Protein AF-A0A0M9FZB8-F1 (afdb_monomer_lite)

Radius of gyration: 31.75 Å; chains: 1; bounding box: 118×77×70 Å

InterPro domains:
  IPR006166 ERCC4 domain [PF02732] (26-253)
  IPR006166 ERCC4 domain [SM00891] (7-152)
  IPR011335 Restriction endonuclease type II-like [SSF52980] (5-152)
  IPR033309 Crossover junction endonuclease Mus81 [PTHR13451] (5-393)

Secondary structure (DSSP, 8-state):
-PPPPEEEEEEGGGGG-S-TT-------HHHHHHHTT--EEEE--SSSSEEEEE---HHHHHHHHHHHHHHHTTT-TTSSSS---S------------PPPPSSSEEEEEEEEEEEHHHHHHHHHSSHHHHHHHHHHTSS-SEEEEEEE-S-TT-S---------------------------------------------PPPPPPPP---HHHHHHHHHHHHHHGGGTSSSEEEEEEESSHHHHHHHHHHHHHHHHHHHHHHHHHHHHHHHHHTT---------SSHHHHHHHHHHHGGGGS--------SSTTHHHHHHHHHHHHTT-EEEHHHHHHHHHHHHHHHHHHHHHHHHHHTSTT--HHHHHHHHHHHSSHHHHHHHHHHHGGGHHHH-HHHHTS-HHHHHHHHHHHHHHH-GGG-

Structure (mmCIF, N/CA/C/O backbone):
data_AF-A0A0M9FZB8-F1
#
_entry.id   AF-A0A0M9FZB8-F1
#
loop_
_atom_site.group_PDB
_atom_site.id
_atom_site.type_symbol
_atom_site.label_atom_id
_atom_site.label_alt_id
_atom_site.label_comp_id
_atom_site.label_asym_id
_atom_site.label_entity_id
_atom_site.label_seq_id
_atom_site.pdbx_PDB_ins_code
_atom_site.Cartn_x
_atom_site.Cartn_y
_atom_site.Cartn_z
_atom_site.occupancy
_atom_site.B_iso_or_equiv
_atom_site.auth_seq_id
_atom_site.auth_comp_id
_atom_site.auth_asym_id
_atom_site.auth_atom_id
_atom_site.pdbx_PDB_model_num
ATOM 1 N N . MET A 1 1 ? -18.897 -7.602 30.533 1.00 54.03 1 MET A N 1
ATOM 2 C CA . MET A 1 1 ? -18.936 -7.410 29.065 1.00 54.03 1 MET A CA 1
ATOM 3 C C . MET A 1 1 ? -17.609 -7.888 28.506 1.00 54.03 1 MET A C 1
ATOM 5 O O . MET A 1 1 ? -16.585 -7.463 29.026 1.00 54.03 1 MET A O 1
ATOM 9 N N . SER A 1 2 ? -17.592 -8.808 27.541 1.00 66.00 2 SER A N 1
ATOM 10 C CA . SER A 1 2 ? -16.330 -9.277 26.956 1.00 66.00 2 SER A CA 1
ATOM 11 C C . SER A 1 2 ? -15.727 -8.170 26.094 1.00 66.00 2 SER A C 1
ATOM 13 O O . SER A 1 2 ? -16.346 -7.732 25.123 1.00 66.00 2 SER A O 1
ATOM 15 N N . ALA A 1 3 ? -14.535 -7.699 26.457 1.00 83.44 3 ALA A N 1
ATOM 16 C CA . ALA A 1 3 ? -13.796 -6.744 25.643 1.00 83.44 3 ALA A CA 1
ATOM 17 C C . ALA A 1 3 ? -13.523 -7.343 24.251 1.00 83.44 3 ALA A C 1
ATOM 19 O O . ALA A 1 3 ? -13.151 -8.512 24.144 1.00 83.44 3 ALA A O 1
ATOM 20 N N . VAL A 1 4 ? -13.711 -6.552 23.188 1.00 89.12 4 VAL A N 1
ATOM 21 C CA . VAL A 1 4 ? -13.319 -6.952 21.828 1.00 89.12 4 VAL A CA 1
ATOM 22 C C . VAL A 1 4 ? -11.804 -7.131 21.823 1.00 89.12 4 VAL A C 1
ATOM 24 O O . VAL A 1 4 ? -11.070 -6.181 22.100 1.00 89.12 4 VAL A O 1
ATOM 27 N N . ARG A 1 5 ? -11.336 -8.350 21.548 1.00 93.50 5 ARG A N 1
ATOM 28 C CA . ARG A 1 5 ? -9.904 -8.635 21.430 1.00 93.50 5 ARG A CA 1
ATOM 29 C C . ARG A 1 5 ? -9.427 -8.216 20.044 1.00 93.50 5 ARG A C 1
ATOM 31 O O . ARG A 1 5 ? -10.133 -8.385 19.053 1.00 93.50 5 ARG A O 1
ATOM 38 N N . TRP A 1 6 ? -8.239 -7.635 19.995 1.00 94.56 6 TRP A N 1
ATOM 39 C CA . TRP A 1 6 ? -7.631 -7.112 18.780 1.00 94.56 6 TRP A CA 1
ATOM 40 C C . TRP A 1 6 ? -6.116 -7.217 18.873 1.00 94.56 6 TRP A C 1
ATOM 42 O O . TRP A 1 6 ? -5.552 -7.299 19.969 1.00 94.56 6 TRP A O 1
ATOM 52 N N . GLN A 1 7 ? -5.460 -7.207 17.719 1.00 95.62 7 GLN A N 1
ATOM 53 C CA . GLN A 1 7 ? -4.012 -7.259 17.613 1.00 95.62 7 GLN A CA 1
ATOM 54 C C . GLN A 1 7 ? -3.541 -6.700 16.278 1.00 95.62 7 GLN A C 1
ATOM 56 O O . GLN A 1 7 ? -4.133 -6.957 15.234 1.00 95.62 7 GLN A O 1
ATOM 61 N N . TRP A 1 8 ? -2.435 -5.963 16.305 1.00 96.56 8 TRP A N 1
ATOM 62 C CA . TRP A 1 8 ? -1.762 -5.531 15.088 1.00 96.56 8 TRP A CA 1
ATOM 63 C C . TRP A 1 8 ? -0.946 -6.671 14.482 1.00 96.56 8 TRP A C 1
ATOM 65 O O . TRP A 1 8 ? -0.073 -7.242 15.136 1.00 96.56 8 TRP A O 1
ATOM 75 N N . LEU A 1 9 ? -1.202 -6.978 13.217 1.00 95.44 9 LEU A N 1
ATOM 76 C CA . LEU A 1 9 ? -0.303 -7.743 12.366 1.00 95.44 9 LEU A CA 1
ATOM 77 C C . LEU A 1 9 ? 0.760 -6.776 11.845 1.00 95.44 9 LEU A C 1
ATOM 79 O O . LEU A 1 9 ? 0.423 -5.805 11.173 1.00 95.44 9 LEU A O 1
ATOM 83 N N . VAL A 1 10 ? 2.020 -7.012 12.199 1.00 95.12 10 VAL A N 1
ATOM 84 C CA . VAL A 1 10 ? 3.150 -6.130 11.879 1.00 95.12 10 VAL A CA 1
ATOM 85 C C . VAL A 1 10 ? 4.052 -6.810 10.860 1.00 95.12 10 VAL A C 1
ATOM 87 O O . VAL A 1 10 ? 4.527 -7.923 11.107 1.00 95.12 10 VAL A O 1
ATOM 90 N N . ASP A 1 11 ? 4.338 -6.154 9.742 1.00 93.44 11 ASP A N 1
ATOM 91 C CA . ASP A 1 11 ? 5.254 -6.714 8.753 1.00 93.44 11 ASP A CA 1
ATOM 92 C C . ASP A 1 11 ? 6.635 -6.991 9.378 1.00 93.44 11 ASP A C 1
ATOM 94 O O . ASP A 1 11 ? 7.197 -6.175 10.112 1.00 93.44 11 ASP A O 1
ATOM 98 N N . PHE A 1 12 ? 7.198 -8.172 9.122 1.00 88.12 12 PHE A N 1
ATOM 99 C CA . PHE A 1 12 ? 8.481 -8.588 9.692 1.00 88.12 12 PHE A CA 1
ATOM 100 C C . PHE A 1 12 ? 9.643 -7.647 9.345 1.00 88.12 12 PHE A C 1
ATOM 102 O O . PHE A 1 12 ? 10.616 -7.593 10.101 1.00 88.12 12 PHE A O 1
ATOM 109 N N . ARG A 1 13 ? 9.556 -6.889 8.245 1.00 84.62 13 ARG A N 1
ATOM 110 C CA . ARG A 1 13 ? 10.568 -5.900 7.850 1.00 84.62 13 ARG A CA 1
ATOM 111 C C . ARG A 1 13 ? 10.657 -4.755 8.859 1.00 84.62 13 ARG A C 1
ATOM 113 O O . ARG A 1 13 ? 11.757 -4.264 9.100 1.00 84.62 13 ARG A O 1
ATOM 120 N N . GLU A 1 14 ? 9.566 -4.437 9.557 1.00 83.44 14 GLU A N 1
ATOM 121 C CA . GLU A 1 14 ? 9.548 -3.437 10.634 1.00 83.44 14 GLU A CA 1
ATOM 122 C C . GLU A 1 14 ? 10.277 -3.910 11.909 1.00 83.44 14 GLU A C 1
ATOM 124 O O . GLU A 1 14 ? 10.556 -3.110 12.806 1.00 83.44 14 GLU A O 1
ATOM 129 N N . ARG A 1 15 ? 10.650 -5.200 12.005 1.00 72.31 15 ARG A N 1
ATOM 130 C CA . ARG A 1 15 ? 11.533 -5.692 13.082 1.00 72.31 15 ARG A CA 1
ATOM 131 C C . ARG A 1 15 ? 12.969 -5.196 12.920 1.00 72.31 15 ARG A C 1
ATOM 133 O O . ARG A 1 15 ? 13.678 -5.064 13.913 1.00 72.31 15 ARG A O 1
ATOM 140 N N . ALA A 1 16 ? 13.417 -4.955 11.687 1.00 61.50 16 ALA A N 1
ATOM 141 C CA . ALA A 1 16 ? 14.830 -4.774 11.353 1.00 61.50 16 ALA A CA 1
ATOM 142 C C . ALA A 1 16 ? 15.370 -3.349 11.594 1.00 61.50 16 ALA A C 1
ATOM 144 O O . ALA A 1 16 ? 16.476 -3.038 11.156 1.00 61.50 16 ALA A O 1
ATOM 145 N N . GLY A 1 17 ? 14.634 -2.501 12.324 1.00 52.56 17 GLY A N 1
ATOM 146 C CA . GLY A 1 17 ? 15.008 -1.113 12.639 1.00 52.56 17 GLY A CA 1
ATOM 147 C C . GLY A 1 17 ? 16.322 -0.922 13.416 1.00 52.56 17 GLY A C 1
ATOM 148 O O . GLY A 1 17 ? 16.745 0.212 13.611 1.00 52.56 17 GLY A O 1
ATOM 149 N N . GLY A 1 18 ? 17.002 -2.002 13.813 1.00 46.31 18 GLY A N 1
ATOM 150 C CA . GLY A 1 18 ? 18.396 -1.987 14.254 1.00 46.31 18 GLY A CA 1
ATOM 151 C C . GLY A 1 18 ? 19.283 -2.753 13.272 1.00 46.31 18 GLY A C 1
ATOM 152 O O . GLY A 1 18 ? 19.470 -3.962 13.416 1.00 46.31 18 GLY A O 1
ATOM 153 N N . GLN A 1 19 ? 19.840 -2.081 12.260 1.00 43.75 19 GLN A N 1
ATOM 154 C CA . GLN A 1 19 ? 20.814 -2.721 11.376 1.00 43.75 19 GLN A CA 1
ATOM 155 C C . GLN A 1 19 ? 22.144 -2.954 12.107 1.00 43.75 19 GLN A C 1
ATOM 157 O O . GLN A 1 19 ? 22.718 -2.056 12.728 1.00 43.75 19 GLN A O 1
ATOM 162 N N . ARG A 1 20 ? 22.637 -4.191 11.973 1.00 42.25 20 ARG A N 1
ATOM 163 C CA . ARG A 1 20 ? 23.986 -4.657 12.317 1.00 42.25 20 ARG A CA 1
ATOM 164 C C . ARG A 1 20 ? 25.040 -3.580 12.021 1.00 42.25 20 ARG A C 1
ATOM 166 O O . ARG A 1 20 ? 25.291 -3.268 10.864 1.00 42.25 20 ARG A O 1
ATOM 173 N N . GLY A 1 21 ? 25.679 -3.064 13.069 1.00 42.84 21 GLY A N 1
ATOM 174 C CA . GLY A 1 21 ? 26.898 -2.254 12.968 1.00 42.84 21 GLY A CA 1
ATOM 175 C C . GLY A 1 21 ? 26.765 -0.778 13.349 1.00 42.84 21 GLY A C 1
ATOM 176 O O . GLY A 1 21 ? 27.785 -0.156 13.634 1.00 42.84 21 GLY A O 1
ATOM 177 N N . SER A 1 22 ? 25.554 -0.218 13.444 1.00 42.03 22 SER A N 1
ATOM 178 C CA . SER A 1 22 ? 25.371 1.153 13.941 1.00 42.03 22 SER A CA 1
ATOM 179 C C . SER A 1 22 ? 24.967 1.145 15.415 1.00 42.03 22 SER A C 1
ATOM 181 O O . SER A 1 22 ? 23.955 0.562 15.792 1.00 42.03 22 SER A O 1
ATOM 183 N N . ARG A 1 23 ? 25.751 1.812 16.270 1.00 40.50 23 ARG A N 1
ATOM 184 C CA . ARG A 1 23 ? 25.477 2.008 17.709 1.00 40.50 23 ARG A CA 1
ATOM 185 C C . ARG A 1 23 ? 24.295 2.960 17.982 1.00 40.50 23 ARG A C 1
ATOM 187 O O . ARG A 1 23 ? 24.200 3.498 19.086 1.00 40.50 23 ARG A O 1
ATOM 194 N N . SER A 1 24 ? 23.406 3.217 17.019 1.00 44.81 24 SER A N 1
ATOM 195 C CA . SER A 1 24 ? 22.214 4.020 17.286 1.00 44.81 24 SER A CA 1
ATOM 196 C C . SER A 1 24 ? 21.118 3.145 17.895 1.00 44.81 24 SER A C 1
ATOM 198 O O . SER A 1 24 ? 20.616 2.194 17.303 1.00 44.81 24 SER A O 1
ATOM 200 N N . LYS A 1 25 ? 20.765 3.487 19.138 1.00 49.66 25 LYS A N 1
ATOM 201 C CA . LYS A 1 25 ? 19.669 2.932 19.941 1.00 49.66 25 LYS A CA 1
ATOM 202 C C . LYS A 1 25 ? 18.300 3.338 19.369 1.00 49.66 25 LYS A C 1
ATOM 204 O O . LYS A 1 25 ? 17.483 3.901 20.094 1.00 49.66 25 LYS A O 1
ATOM 209 N N . HIS A 1 26 ? 18.058 3.148 18.073 1.00 51.28 26 HIS A N 1
ATOM 210 C CA . HIS A 1 26 ? 16.700 3.292 17.563 1.00 51.28 26 HIS A CA 1
ATOM 211 C C . HIS A 1 26 ? 15.919 2.067 18.001 1.00 51.28 26 HIS A C 1
ATOM 213 O O . HIS A 1 26 ? 16.210 0.933 17.634 1.00 51.28 26 HIS A O 1
ATOM 219 N N . GLU A 1 27 ? 14.969 2.321 18.880 1.00 63.88 27 GLU A N 1
ATOM 220 C CA . GLU A 1 27 ? 14.023 1.329 19.327 1.00 63.88 27 GLU A CA 1
ATOM 221 C C . GLU A 1 27 ? 13.226 0.792 18.137 1.00 63.88 27 GLU A C 1
ATOM 223 O O . GLU A 1 27 ? 12.617 1.557 17.382 1.00 63.88 27 GLU A O 1
ATOM 228 N N . GLY A 1 28 ? 13.240 -0.530 17.970 1.00 78.69 28 GLY A N 1
ATOM 229 C CA . GLY A 1 28 ? 12.458 -1.190 16.937 1.00 78.69 28 GLY A CA 1
ATOM 230 C C . GLY A 1 28 ? 10.962 -1.007 17.184 1.00 78.69 28 GLY A C 1
ATOM 231 O O . GLY A 1 28 ? 10.509 -0.949 18.327 1.00 78.69 28 GLY A O 1
ATOM 232 N N . MET A 1 29 ? 10.174 -0.967 16.108 1.00 88.25 29 MET A N 1
ATOM 233 C CA . MET A 1 29 ? 8.725 -0.764 16.184 1.00 88.25 29 MET A CA 1
ATOM 234 C C . MET A 1 29 ? 8.064 -1.756 17.157 1.00 88.25 29 MET A C 1
ATOM 236 O O . MET A 1 29 ? 7.292 -1.356 18.022 1.00 88.25 29 MET A O 1
ATOM 240 N N . ILE A 1 30 ? 8.442 -3.039 17.104 1.00 89.50 30 ILE A N 1
ATOM 241 C CA . ILE A 1 30 ? 7.926 -4.082 18.009 1.00 89.50 30 ILE A CA 1
ATOM 242 C C . ILE A 1 30 ? 8.235 -3.798 19.488 1.00 89.50 30 ILE A C 1
ATOM 244 O O . ILE A 1 30 ? 7.398 -4.072 20.349 1.00 89.50 30 ILE A O 1
ATOM 248 N N . ASP A 1 31 ? 9.402 -3.240 19.804 1.00 89.69 31 ASP A N 1
ATOM 249 C CA . ASP A 1 31 ? 9.737 -2.884 21.186 1.00 89.69 31 ASP A CA 1
ATOM 250 C C . ASP A 1 31 ? 8.875 -1.716 21.672 1.00 89.69 31 ASP A C 1
ATOM 252 O O . ASP A 1 31 ? 8.388 -1.744 22.804 1.00 89.69 31 ASP A O 1
ATOM 256 N N . ALA A 1 32 ? 8.566 -0.764 20.788 1.00 91.88 32 ALA A N 1
ATOM 257 C CA . ALA A 1 32 ? 7.624 0.314 21.078 1.00 91.88 32 ALA A CA 1
ATOM 258 C C . ALA A 1 32 ? 6.203 -0.208 21.316 1.00 91.88 32 ALA A C 1
ATOM 260 O O . ALA A 1 32 ? 5.565 0.201 22.291 1.00 91.88 32 ALA A O 1
ATOM 261 N N . PHE A 1 33 ? 5.738 -1.171 20.511 1.00 94.62 33 PHE A N 1
ATOM 262 C CA . PHE A 1 33 ? 4.481 -1.885 20.763 1.00 94.62 33 PHE A CA 1
ATOM 263 C C . PHE A 1 33 ? 4.473 -2.539 22.153 1.00 94.62 33 PHE A C 1
ATOM 265 O O . PHE A 1 33 ? 3.532 -2.333 22.922 1.00 94.62 33 PHE A O 1
ATOM 272 N N . ARG A 1 34 ? 5.533 -3.275 22.517 1.00 93.50 34 ARG A N 1
ATOM 273 C CA . ARG A 1 34 ? 5.645 -3.947 23.825 1.00 93.50 34 ARG A CA 1
ATOM 274 C C . ARG A 1 34 ? 5.636 -2.959 24.987 1.00 93.50 34 ARG A C 1
ATOM 276 O O . ARG A 1 34 ? 4.866 -3.144 25.926 1.00 93.50 34 ARG A O 1
ATOM 283 N N . ARG A 1 35 ? 6.444 -1.896 24.921 1.00 94.38 35 ARG A N 1
ATOM 284 C CA . ARG A 1 35 ? 6.518 -0.881 25.988 1.00 94.38 35 ARG A CA 1
ATOM 285 C C . ARG A 1 35 ? 5.187 -0.169 26.200 1.00 94.38 35 ARG A C 1
ATOM 287 O O . ARG A 1 35 ? 4.829 0.120 27.336 1.00 94.38 35 ARG A O 1
ATOM 294 N N . GLN A 1 36 ? 4.434 0.074 25.128 1.00 95.75 36 GLN A N 1
ATOM 295 C CA . GLN A 1 36 ? 3.104 0.682 25.210 1.00 95.75 36 GLN A CA 1
ATOM 296 C C . GLN A 1 36 ? 1.973 -0.332 25.454 1.00 95.75 36 GLN A C 1
ATOM 298 O O . GLN A 1 36 ? 0.800 0.061 25.445 1.00 95.75 36 GLN A O 1
ATOM 303 N N . GLN A 1 37 ? 2.306 -1.607 25.692 1.00 96.38 37 GLN A N 1
ATOM 304 C CA . GLN A 1 37 ? 1.362 -2.706 25.924 1.00 96.38 37 GLN A CA 1
ATOM 305 C C . GLN A 1 37 ? 0.322 -2.833 24.802 1.00 96.38 37 GLN A C 1
ATOM 307 O O . GLN A 1 37 ? -0.873 -2.994 25.043 1.00 96.38 37 GLN A O 1
ATOM 312 N N . VAL A 1 38 ? 0.774 -2.701 23.557 1.00 96.31 38 VAL A N 1
ATOM 313 C CA . VAL A 1 38 ? -0.067 -2.824 22.370 1.00 96.31 38 VAL A CA 1
ATOM 314 C C . VAL A 1 38 ? 0.068 -4.250 21.828 1.00 96.31 38 VAL A C 1
ATOM 316 O O . VAL A 1 38 ? 1.170 -4.634 21.421 1.00 96.31 38 VAL A O 1
ATOM 319 N N . PRO A 1 39 ? -1.018 -5.048 21.803 1.00 95.38 39 PRO A N 1
ATOM 320 C CA . PRO A 1 39 ? -0.989 -6.389 21.240 1.00 95.38 39 PRO A CA 1
ATOM 321 C C . PRO A 1 39 ? -0.550 -6.348 19.777 1.00 95.38 39 PRO A C 1
ATOM 323 O O . PRO A 1 39 ? -1.186 -5.704 18.939 1.00 95.38 39 PRO A O 1
ATOM 326 N N . CYS A 1 40 ? 0.529 -7.059 19.462 1.00 94.94 40 CYS A N 1
ATOM 327 C CA . CYS A 1 40 ? 1.003 -7.230 18.095 1.00 94.94 40 CYS A CA 1
ATOM 328 C C . CYS A 1 40 ? 1.546 -8.645 17.872 1.00 94.94 40 CYS A C 1
ATOM 330 O O . CYS A 1 40 ? 2.016 -9.287 18.810 1.00 94.94 40 CYS A O 1
ATOM 332 N N . THR A 1 41 ? 1.454 -9.127 16.638 1.00 92.56 41 THR A N 1
ATOM 333 C CA . THR A 1 41 ? 2.163 -10.310 16.136 1.00 92.56 41 THR A CA 1
ATOM 334 C C . THR A 1 41 ? 2.848 -9.874 14.865 1.00 92.56 41 THR A C 1
ATOM 336 O O . THR A 1 41 ? 2.253 -9.158 14.063 1.00 92.56 41 THR A O 1
ATOM 339 N N . SER A 1 42 ? 4.090 -10.295 14.660 1.00 91.69 42 SER A N 1
ATOM 340 C CA . SER A 1 42 ? 4.755 -9.981 13.408 1.00 91.69 42 SER A CA 1
ATOM 341 C C . SER A 1 42 ? 4.693 -11.140 12.423 1.00 91.69 42 SER A C 1
ATOM 343 O O . SER A 1 42 ? 4.995 -12.272 12.787 1.00 91.69 42 SER A O 1
ATOM 345 N N . VAL A 1 43 ? 4.317 -10.807 11.192 1.00 91.12 43 VAL A N 1
ATOM 346 C CA . VAL A 1 43 ? 3.996 -11.713 10.088 1.00 91.12 43 VAL A CA 1
ATOM 347 C C . VAL A 1 43 ? 4.572 -11.163 8.779 1.00 91.12 43 VAL A C 1
ATOM 349 O O . VAL A 1 43 ? 5.090 -10.048 8.734 1.00 91.12 43 VAL A O 1
ATOM 352 N N . MET A 1 44 ? 4.478 -11.925 7.694 1.00 90.44 44 MET A N 1
ATOM 353 C CA . MET A 1 44 ? 4.780 -11.429 6.352 1.00 90.44 44 MET A CA 1
ATOM 354 C C . MET A 1 44 ? 3.526 -10.824 5.729 1.00 90.44 44 MET A C 1
ATOM 356 O O . MET A 1 44 ? 2.581 -11.557 5.442 1.00 90.44 44 MET A O 1
ATOM 360 N N . LEU A 1 45 ? 3.507 -9.503 5.525 1.00 93.06 45 LEU A N 1
ATOM 361 C CA . LEU A 1 45 ? 2.366 -8.840 4.904 1.00 93.06 45 LEU A CA 1
ATOM 362 C C . LEU A 1 45 ? 2.594 -8.678 3.392 1.00 93.06 45 LEU A C 1
ATOM 364 O O . LEU A 1 45 ? 3.681 -8.293 2.951 1.00 93.06 45 LEU A O 1
ATOM 368 N N . PRO A 1 46 ? 1.577 -8.956 2.560 1.00 91.31 46 PRO A N 1
ATOM 369 C CA . PRO A 1 46 ? 1.681 -8.789 1.113 1.00 91.31 46 PRO A CA 1
ATOM 370 C C . PRO A 1 46 ? 1.645 -7.311 0.688 1.00 91.31 46 PRO A C 1
ATOM 372 O O . PRO A 1 46 ? 2.153 -6.966 -0.379 1.00 91.31 46 PRO A O 1
ATOM 375 N N . CYS A 1 47 ? 1.082 -6.418 1.504 1.00 93.69 47 CYS A N 1
ATOM 376 C CA . CYS A 1 47 ? 1.171 -4.968 1.342 1.00 93.69 47 CYS A CA 1
ATOM 377 C C . CYS A 1 47 ? 1.002 -4.265 2.691 1.00 93.69 47 CYS A C 1
ATOM 379 O O . CYS A 1 47 ? 0.486 -4.867 3.633 1.00 93.69 47 CYS A O 1
ATOM 381 N N . GLY A 1 48 ? 1.375 -2.987 2.756 1.00 94.81 48 GLY A N 1
ATOM 382 C CA . GLY A 1 48 ? 1.379 -2.250 4.012 1.00 94.81 48 GLY A CA 1
ATOM 383 C C . GLY A 1 48 ? 2.401 -2.794 5.005 1.00 94.81 48 GLY A C 1
ATOM 384 O O . GLY A 1 48 ? 3.056 -3.816 4.783 1.00 94.81 48 GLY A O 1
ATOM 385 N N . ASP A 1 49 ? 2.489 -2.097 6.126 1.00 96.00 49 ASP A N 1
ATOM 386 C CA . ASP A 1 49 ? 3.358 -2.439 7.246 1.00 96.00 49 ASP A CA 1
ATOM 387 C C . ASP A 1 49 ? 2.547 -2.872 8.473 1.00 96.00 49 ASP A C 1
ATOM 389 O O . ASP A 1 49 ? 3.056 -3.610 9.321 1.00 96.00 49 ASP A O 1
ATOM 393 N N . PHE A 1 50 ? 1.269 -2.472 8.553 1.00 96.75 50 PHE A N 1
ATOM 394 C CA . PHE A 1 50 ? 0.361 -2.884 9.622 1.00 96.75 50 PHE A CA 1
ATOM 395 C C . PHE A 1 50 ? -1.042 -3.206 9.108 1.00 96.75 50 PHE A C 1
ATOM 397 O O . PHE A 1 50 ? -1.615 -2.468 8.305 1.00 96.75 50 PHE A O 1
ATOM 404 N N . MET A 1 51 ? -1.630 -4.270 9.653 1.00 96.00 51 MET A N 1
ATOM 405 C CA . MET A 1 51 ? -3.053 -4.599 9.522 1.00 96.00 51 MET A CA 1
ATOM 406 C C . MET A 1 51 ? -3.645 -4.863 10.901 1.00 96.00 51 MET A C 1
ATOM 408 O O . MET A 1 51 ? -2.968 -5.404 11.775 1.00 96.00 51 MET A O 1
ATOM 412 N N . LEU A 1 52 ? -4.904 -4.490 11.113 1.00 95.62 52 LEU A N 1
ATOM 413 C CA . LEU A 1 52 ? -5.580 -4.727 12.385 1.00 95.62 52 LEU A CA 1
ATOM 414 C C . LEU A 1 52 ? -6.400 -6.014 12.301 1.00 95.62 52 LEU A C 1
ATOM 416 O O . LEU A 1 52 ? -7.345 -6.091 11.520 1.00 95.62 52 LEU A O 1
ATOM 420 N N . ALA A 1 53 ? -6.046 -7.003 13.116 1.00 94.44 53 ALA A N 1
ATOM 421 C CA . ALA A 1 53 ? -6.824 -8.218 13.289 1.00 94.44 53 ALA A CA 1
ATOM 422 C C . ALA A 1 53 ? -7.717 -8.113 14.531 1.00 94.44 53 ALA A C 1
ATOM 424 O O . ALA A 1 53 ? -7.323 -7.532 15.549 1.00 94.44 53 ALA A O 1
ATOM 425 N N . VAL A 1 54 ? -8.918 -8.677 14.449 1.00 92.56 54 VAL A N 1
ATOM 426 C CA . VAL A 1 54 ? -9.931 -8.632 15.510 1.00 92.56 54 VAL A CA 1
ATOM 427 C C . VAL A 1 54 ? -10.553 -10.003 15.745 1.00 92.56 54 VAL A C 1
ATOM 429 O O . VAL A 1 54 ? -10.703 -10.814 14.831 1.00 92.56 54 VAL A O 1
ATOM 432 N N . ASP A 1 55 ? -10.927 -10.254 16.995 1.00 91.06 55 ASP A N 1
ATOM 433 C CA . ASP A 1 55 ? -11.617 -11.473 17.409 1.00 91.06 55 ASP A CA 1
ATOM 434 C C . ASP A 1 55 ? -13.116 -11.350 17.121 1.00 91.06 55 ASP A C 1
ATOM 436 O O . ASP A 1 55 ? -13.889 -10.768 17.899 1.00 91.06 55 ASP A O 1
ATOM 440 N N . LEU A 1 56 ? -13.498 -11.858 15.953 1.00 87.62 56 LEU A N 1
ATOM 441 C CA . LEU A 1 56 ? -14.875 -11.958 15.490 1.00 87.62 56 LEU A CA 1
ATOM 442 C C . LEU A 1 56 ? -15.222 -13.426 15.286 1.00 87.62 56 LEU A C 1
ATOM 444 O O . LEU A 1 56 ? -14.459 -14.166 14.656 1.00 87.62 56 LEU A O 1
ATOM 448 N N . SER A 1 57 ? -16.385 -13.828 15.794 1.00 84.75 57 SER A N 1
ATOM 449 C CA . SER A 1 57 ? -16.963 -15.119 15.424 1.00 84.75 57 SER A CA 1
ATOM 450 C C . SER A 1 57 ? -17.384 -15.107 13.944 1.00 84.75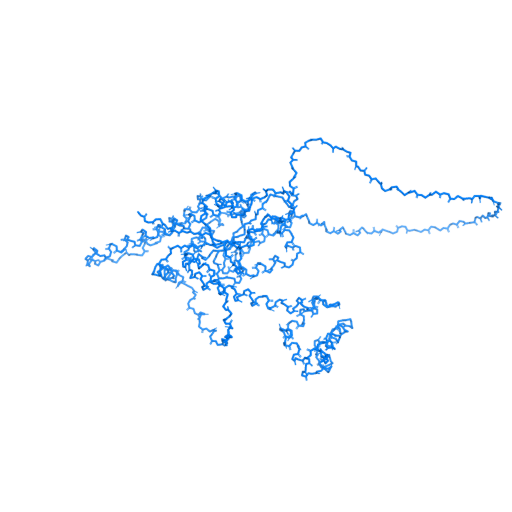 57 SER A C 1
ATOM 452 O O . SER A 1 57 ? -17.703 -14.036 13.422 1.00 84.75 57 SER A O 1
ATOM 454 N N . PRO A 1 58 ? -17.422 -16.267 13.261 1.00 79.31 58 PRO A N 1
ATOM 455 C CA . PRO A 1 58 ? -17.876 -16.338 11.869 1.00 79.31 58 PRO A CA 1
ATOM 456 C C . PRO A 1 58 ? -19.265 -15.717 11.669 1.00 79.31 58 PRO A C 1
ATOM 458 O O . PRO A 1 58 ? -19.460 -14.921 10.760 1.00 79.31 58 PRO A O 1
ATOM 461 N N . GLN A 1 59 ? -20.193 -15.980 12.597 1.00 83.69 59 GLN A N 1
ATOM 462 C CA . GLN A 1 59 ? -21.537 -15.402 12.564 1.00 83.69 59 GLN A CA 1
ATOM 463 C C . GLN A 1 59 ? -21.515 -13.866 12.638 1.00 83.69 59 GLN A C 1
ATOM 465 O O . GLN A 1 59 ? -22.201 -13.205 11.866 1.00 83.69 59 GLN A O 1
ATOM 470 N N . GLU A 1 60 ? -20.719 -13.283 13.540 1.00 84.62 60 GLU A N 1
ATOM 471 C CA . GLU A 1 60 ? -20.603 -11.821 13.642 1.00 84.62 60 GLU A CA 1
ATOM 472 C C . GLU A 1 60 ? -19.982 -11.205 12.384 1.00 84.62 60 GLU A C 1
ATOM 474 O O . GLU A 1 60 ? -20.381 -10.115 11.975 1.00 84.62 60 GLU A O 1
ATOM 479 N N . ALA A 1 61 ? -19.005 -11.880 11.772 1.00 82.75 61 ALA A N 1
ATOM 480 C CA . ALA A 1 61 ? -18.395 -11.424 10.529 1.00 82.75 61 ALA A CA 1
ATOM 481 C C . ALA A 1 61 ? -19.414 -11.420 9.375 1.00 82.75 61 ALA A C 1
ATOM 483 O O . ALA A 1 61 ? -19.545 -10.405 8.685 1.00 82.75 61 ALA A O 1
ATOM 484 N N . ASP A 1 62 ? -20.197 -12.494 9.236 1.00 82.50 62 ASP A N 1
ATOM 485 C CA . ASP A 1 62 ? -21.258 -12.607 8.230 1.00 82.50 62 ASP A CA 1
ATOM 486 C C . ASP A 1 62 ? -22.349 -11.548 8.432 1.00 82.50 62 ASP A C 1
ATOM 488 O O . ASP A 1 62 ? -22.773 -10.886 7.482 1.00 82.50 62 ASP A O 1
ATOM 492 N N . GLU A 1 63 ? -22.785 -11.330 9.676 1.00 84.88 63 GLU A N 1
ATOM 493 C CA . GLU A 1 63 ? -23.770 -10.300 10.022 1.00 84.88 63 GLU A CA 1
ATOM 494 C C . GLU A 1 63 ? -23.266 -8.892 9.666 1.00 84.88 63 GLU A C 1
ATOM 496 O O . GLU A 1 63 ? -24.013 -8.084 9.102 1.00 84.88 63 GLU A O 1
ATOM 501 N N . LEU A 1 64 ? -21.991 -8.592 9.941 1.00 82.00 64 LEU A N 1
ATOM 502 C CA . LEU A 1 64 ? -21.371 -7.313 9.585 1.00 82.00 64 LEU A CA 1
ATOM 503 C C . LEU A 1 64 ? -21.284 -7.127 8.065 1.00 82.00 64 LEU A C 1
ATOM 505 O O . LEU A 1 64 ? -21.595 -6.039 7.565 1.00 82.00 64 LEU A O 1
ATOM 509 N N . GLN A 1 65 ? -20.932 -8.181 7.327 1.00 80.19 65 GLN A N 1
ATOM 510 C CA . GLN A 1 65 ? -20.873 -8.158 5.868 1.00 80.19 65 GLN A CA 1
ATOM 511 C C . GLN A 1 65 ? -22.266 -7.975 5.244 1.00 80.19 65 GLN A C 1
ATOM 513 O O . GLN A 1 65 ? -22.438 -7.151 4.343 1.00 80.19 65 GLN A O 1
ATOM 518 N N . GLN A 1 66 ? -23.289 -8.658 5.761 1.00 81.44 66 GLN A N 1
ATOM 519 C CA . GLN A 1 66 ? -24.673 -8.500 5.304 1.00 81.44 66 GLN A CA 1
ATOM 520 C C . GLN A 1 66 ? -25.242 -7.117 5.635 1.00 81.44 66 GLN A C 1
ATOM 522 O O . GLN A 1 66 ? -25.903 -6.501 4.796 1.00 81.44 66 GLN A O 1
ATOM 527 N N . ALA A 1 67 ? -24.986 -6.596 6.840 1.00 75.06 67 ALA A N 1
ATOM 528 C CA . ALA A 1 67 ? -25.409 -5.251 7.226 1.00 75.06 67 ALA A CA 1
ATOM 529 C C . ALA A 1 67 ? -24.800 -4.187 6.301 1.00 75.06 67 ALA A C 1
ATOM 531 O O . ALA A 1 67 ? -25.464 -3.209 5.953 1.00 75.06 67 ALA A O 1
ATOM 532 N N . HIS A 1 68 ? -23.557 -4.400 5.863 1.00 71.00 68 HIS A N 1
ATOM 533 C CA . HIS A 1 68 ? -22.910 -3.549 4.877 1.00 71.00 68 HIS A CA 1
ATOM 534 C C . HIS A 1 68 ? -23.575 -3.650 3.492 1.00 71.00 68 HIS A C 1
ATOM 536 O O . HIS A 1 68 ? -23.904 -2.616 2.907 1.00 71.00 68 HIS A O 1
ATOM 542 N N . GLN A 1 69 ? -23.854 -4.863 3.000 1.00 72.31 69 GLN A N 1
ATOM 543 C CA . GLN A 1 69 ? -24.538 -5.062 1.715 1.00 72.31 69 GLN A CA 1
ATOM 544 C C . GLN A 1 69 ? -25.926 -4.404 1.691 1.00 72.31 69 GLN A C 1
ATOM 546 O O . GLN A 1 69 ? -26.242 -3.695 0.738 1.00 72.31 69 GLN A O 1
ATOM 551 N N . ARG A 1 70 ? -26.713 -4.539 2.770 1.00 69.31 70 ARG A N 1
ATOM 552 C CA . ARG A 1 70 ? -28.049 -3.919 2.896 1.00 69.31 70 ARG A CA 1
ATOM 553 C C . ARG A 1 70 ? -28.008 -2.388 2.938 1.00 69.31 70 ARG A C 1
ATOM 555 O O . ARG A 1 70 ? -28.943 -1.741 2.479 1.00 69.31 70 ARG A O 1
ATOM 562 N N . GLY A 1 71 ? -26.941 -1.803 3.487 1.00 57.91 71 GLY A N 1
ATOM 563 C CA . GLY A 1 71 ? -26.734 -0.351 3.490 1.00 57.91 71 GLY A CA 1
ATOM 564 C C . GLY A 1 71 ? -26.210 0.204 2.159 1.00 57.91 71 GLY A C 1
ATOM 565 O O . GLY A 1 71 ? -26.367 1.392 1.890 1.00 57.91 71 GLY A O 1
ATOM 566 N N . SER A 1 72 ? -25.595 -0.640 1.323 1.00 57.12 72 SER A N 1
ATOM 567 C CA . SER A 1 72 ? -24.993 -0.256 0.038 1.00 57.12 72 SER A CA 1
ATOM 568 C C . SER A 1 72 ? -25.924 -0.473 -1.169 1.00 57.12 72 SER A C 1
ATOM 570 O O . SER A 1 72 ? -25.703 0.100 -2.237 1.00 57.12 72 SER A O 1
ATOM 572 N N . SER A 1 73 ? -27.026 -1.212 -1.002 1.00 47.22 73 SER A N 1
ATOM 573 C CA . SER A 1 73 ? -28.025 -1.521 -2.041 1.00 47.22 73 SER A CA 1
ATOM 574 C C . SER A 1 73 ? -28.892 -0.340 -2.528 1.00 47.22 73 SER A C 1
ATOM 576 O O . SER A 1 73 ? -29.969 -0.559 -3.068 1.00 47.22 73 SER A O 1
ATOM 578 N N . SER A 1 74 ? -28.418 0.905 -2.417 1.00 42.25 74 SER A N 1
ATOM 579 C CA . SER A 1 74 ? -29.065 2.076 -3.033 1.00 42.25 74 SER A CA 1
ATOM 580 C C . SER A 1 74 ? -28.450 2.496 -4.386 1.00 42.25 74 SER A C 1
ATOM 582 O O . SER A 1 74 ? -29.012 3.361 -5.047 1.00 42.25 74 SER A O 1
ATOM 584 N N . ALA A 1 75 ? -27.336 1.904 -4.869 1.00 40.12 75 ALA A N 1
ATOM 585 C CA . ALA A 1 75 ? -26.785 2.338 -6.174 1.00 40.12 75 ALA A CA 1
ATOM 586 C C . ALA A 1 75 ? -25.901 1.378 -7.008 1.00 40.12 75 ALA A C 1
ATOM 588 O O . ALA A 1 75 ? -25.491 1.787 -8.091 1.00 40.12 75 ALA A O 1
ATOM 589 N N . ALA A 1 76 ? -25.563 0.145 -6.595 1.00 38.84 76 ALA A N 1
ATOM 590 C CA . ALA A 1 76 ? -24.528 -0.618 -7.331 1.00 38.84 76 ALA A CA 1
ATOM 591 C C . ALA A 1 76 ? -24.728 -2.143 -7.439 1.00 38.84 76 ALA A C 1
ATOM 593 O O . ALA A 1 76 ? -23.760 -2.894 -7.510 1.00 38.84 76 ALA A O 1
ATOM 594 N N . SER A 1 77 ? -25.970 -2.626 -7.503 1.00 31.27 77 SER A N 1
ATOM 595 C CA . SER A 1 77 ? -26.262 -4.053 -7.724 1.00 31.27 77 SER A CA 1
ATOM 596 C C . SER A 1 77 ? -26.533 -4.368 -9.205 1.00 31.27 77 SER A C 1
ATOM 598 O O . SER A 1 77 ? -27.632 -4.802 -9.532 1.00 31.27 77 SER A O 1
ATOM 600 N N . VAL A 1 78 ? -25.575 -4.136 -10.117 1.00 36.19 78 VAL A N 1
ATOM 601 C CA . VAL A 1 78 ? -25.689 -4.644 -11.513 1.00 36.19 78 VAL A CA 1
ATOM 602 C C . VAL A 1 78 ? -24.367 -5.156 -12.132 1.00 36.19 78 VAL A C 1
ATOM 604 O O . VAL A 1 78 ? -24.416 -5.811 -13.163 1.00 36.19 78 VAL A O 1
ATOM 607 N N . LEU A 1 79 ? -23.176 -4.970 -11.542 1.00 36.00 79 LEU A N 1
ATOM 608 C CA . LEU A 1 79 ? -21.908 -5.236 -12.270 1.00 36.00 79 LEU A CA 1
ATOM 609 C C . LEU A 1 79 ? -20.968 -6.309 -11.688 1.00 36.00 79 LEU A C 1
ATOM 611 O O . LEU A 1 79 ? -19.791 -6.329 -12.027 1.00 36.00 79 LEU A O 1
ATOM 615 N N . SER A 1 80 ? -21.453 -7.245 -10.869 1.00 32.72 80 SER A N 1
ATOM 616 C CA . SER A 1 80 ? -20.603 -8.316 -10.296 1.00 32.72 80 SER A CA 1
ATOM 617 C C . SER A 1 80 ? -20.944 -9.730 -10.782 1.00 32.72 80 SER A C 1
ATOM 619 O O . SER A 1 80 ? -20.722 -10.696 -10.062 1.00 32.72 80 SER A O 1
ATOM 621 N N . GLN A 1 81 ? -21.464 -9.867 -12.005 1.00 30.86 81 GLN A N 1
ATOM 622 C CA . GLN A 1 81 ? -21.648 -11.159 -12.685 1.00 30.86 81 GLN A CA 1
ATOM 623 C C . GLN A 1 81 ? -21.091 -11.109 -14.114 1.00 30.86 81 GLN A C 1
ATOM 625 O O . GLN A 1 81 ? -21.820 -11.271 -15.084 1.00 30.86 81 GLN A O 1
ATOM 630 N N . ALA A 1 82 ? -19.800 -10.827 -14.259 1.00 34.84 82 ALA A N 1
ATOM 631 C CA . ALA A 1 82 ? -19.075 -11.063 -15.506 1.00 34.84 82 ALA A CA 1
ATOM 632 C C . ALA A 1 82 ? -17.572 -10.980 -15.233 1.00 34.84 82 ALA A C 1
ATOM 634 O O . ALA A 1 82 ? -16.979 -9.942 -15.475 1.00 34.84 82 ALA A O 1
ATOM 635 N N . GLU A 1 83 ? -16.985 -12.034 -14.663 1.00 35.69 83 GLU A N 1
ATOM 636 C CA . GLU A 1 83 ? -15.564 -12.401 -14.826 1.00 35.69 83 GLU A CA 1
ATOM 637 C C . GLU A 1 83 ? -15.283 -13.700 -14.051 1.00 35.69 83 GLU A C 1
ATOM 639 O O . GLU A 1 83 ? -14.477 -13.772 -13.129 1.00 35.69 83 GLU A O 1
ATOM 644 N N . GLU A 1 84 ? -15.988 -14.763 -14.433 1.00 38.09 84 GLU A N 1
ATOM 645 C CA . GLU A 1 84 ? -15.673 -16.128 -14.019 1.00 38.09 84 GLU A CA 1
ATOM 646 C C . GLU A 1 84 ? -15.352 -16.925 -15.285 1.00 38.09 84 GLU A C 1
ATOM 648 O O . GLU A 1 84 ? -16.239 -17.429 -15.966 1.00 38.09 84 GLU A O 1
ATOM 653 N N . SER A 1 85 ? -14.077 -16.907 -15.691 1.00 36.50 85 SER A N 1
ATOM 654 C CA . SER A 1 85 ? -13.435 -17.938 -16.528 1.00 36.50 85 SER A CA 1
ATOM 655 C C . SER A 1 85 ? -12.033 -17.508 -16.971 1.00 36.50 85 SER A C 1
ATOM 657 O O . SER A 1 85 ? -11.826 -17.111 -18.107 1.00 36.50 85 SER A O 1
ATOM 659 N N . THR A 1 86 ? -11.026 -17.678 -16.110 1.00 31.86 86 THR A N 1
ATOM 660 C CA . THR A 1 86 ? -9.678 -18.037 -16.592 1.00 31.86 86 THR A CA 1
ATOM 661 C C . THR A 1 86 ? -8.884 -18.767 -15.510 1.00 31.86 86 THR A C 1
ATOM 663 O O . THR A 1 86 ? -8.347 -18.148 -14.599 1.00 31.86 86 THR A O 1
ATOM 666 N N . ASN A 1 87 ? -8.797 -20.086 -15.690 1.00 30.39 87 ASN A N 1
ATOM 667 C CA . ASN A 1 87 ? -7.712 -21.000 -15.325 1.00 30.39 87 ASN A CA 1
ATOM 668 C C . ASN A 1 87 ? -7.071 -20.875 -13.935 1.00 30.39 87 ASN A C 1
ATOM 670 O O . ASN A 1 87 ? -6.128 -20.114 -13.708 1.00 30.39 87 ASN A O 1
ATOM 674 N N . GLU A 1 88 ? -7.483 -21.800 -13.070 1.00 30.78 88 GLU A N 1
ATOM 675 C CA . GLU A 1 88 ? -6.729 -22.268 -11.914 1.00 30.78 88 GLU A CA 1
ATOM 676 C C . GLU A 1 88 ? -5.321 -22.731 -12.329 1.00 30.78 88 GLU A C 1
ATOM 678 O O . GLU A 1 88 ? -5.109 -23.822 -12.862 1.00 30.78 88 GLU A O 1
ATOM 683 N N . VAL A 1 89 ? -4.315 -21.904 -12.049 1.00 35.97 89 VAL A N 1
ATOM 684 C CA . VAL A 1 89 ? -2.933 -22.375 -11.959 1.00 35.97 89 VAL A CA 1
ATOM 685 C C . VAL A 1 89 ? -2.777 -23.013 -10.585 1.00 35.97 89 VAL A C 1
ATOM 687 O O . VAL A 1 89 ? -2.564 -22.336 -9.580 1.00 35.97 89 VAL A O 1
ATOM 690 N N . ARG A 1 90 ? -2.909 -24.339 -10.568 1.00 36.38 90 ARG A N 1
ATOM 691 C CA . ARG A 1 90 ? -2.616 -25.234 -9.446 1.00 36.38 90 ARG A CA 1
ATOM 692 C C . ARG A 1 90 ? -1.178 -24.987 -8.970 1.00 36.38 90 ARG A C 1
ATOM 694 O O . ARG A 1 90 ? -0.215 -25.461 -9.568 1.00 36.38 90 ARG A O 1
ATOM 701 N N . GLY A 1 91 ? -1.032 -24.168 -7.931 1.00 31.95 91 GLY A N 1
ATOM 702 C CA . GLY A 1 91 ? 0.248 -23.866 -7.299 1.00 31.95 91 GLY A CA 1
ATOM 703 C C . GLY A 1 91 ? 0.735 -25.061 -6.487 1.00 31.95 91 GLY A C 1
ATOM 704 O O . GLY A 1 91 ? 0.024 -25.550 -5.615 1.00 31.95 91 GLY A O 1
ATOM 705 N N . ALA A 1 92 ? 1.947 -25.521 -6.790 1.00 34.12 92 ALA A N 1
ATOM 706 C CA . ALA A 1 92 ? 2.650 -26.554 -6.048 1.00 34.12 92 ALA A CA 1
ATOM 707 C C . ALA A 1 92 ? 2.732 -26.200 -4.552 1.00 34.12 92 ALA A C 1
ATOM 709 O O . ALA A 1 92 ? 3.303 -25.179 -4.165 1.00 34.12 92 ALA A O 1
ATOM 710 N N . THR A 1 93 ? 2.163 -27.065 -3.718 1.00 39.28 93 THR A N 1
ATOM 711 C CA . THR A 1 93 ? 2.266 -27.040 -2.260 1.00 39.28 93 THR A CA 1
ATOM 712 C C . THR A 1 93 ? 3.681 -27.443 -1.850 1.00 39.28 93 THR A C 1
ATOM 714 O O . THR A 1 93 ? 3.977 -28.618 -1.644 1.00 39.28 93 THR A O 1
ATOM 717 N N . GLY A 1 94 ? 4.579 -26.465 -1.762 1.00 32.03 94 GLY A N 1
ATOM 718 C CA . GLY A 1 94 ? 5.805 -26.603 -0.986 1.00 32.03 94 GLY A CA 1
ATOM 719 C C . GLY A 1 94 ? 5.461 -26.448 0.491 1.00 32.03 94 GLY A C 1
ATOM 720 O O . GLY A 1 94 ? 5.046 -25.367 0.904 1.00 32.03 94 GLY A O 1
ATOM 721 N N . ASN A 1 95 ? 5.611 -27.524 1.266 1.00 35.94 95 ASN A N 1
ATOM 722 C CA . ASN A 1 95 ? 5.491 -27.534 2.723 1.00 35.94 95 ASN A CA 1
ATOM 723 C C . ASN A 1 95 ? 6.525 -26.578 3.341 1.00 35.94 95 ASN A C 1
ATOM 725 O O . ASN A 1 95 ? 7.648 -26.973 3.648 1.00 35.94 95 ASN A O 1
ATOM 729 N N . ALA A 1 96 ? 6.155 -25.310 3.506 1.00 36.19 96 ALA A N 1
ATOM 730 C CA . ALA A 1 96 ? 6.833 -24.410 4.425 1.00 36.19 96 ALA A CA 1
ATOM 731 C C . ALA A 1 96 ? 6.374 -24.740 5.858 1.00 36.19 96 ALA A C 1
ATOM 733 O O . ALA A 1 96 ? 5.210 -25.109 6.046 1.00 36.19 96 ALA A O 1
ATOM 734 N N . PRO A 1 97 ? 7.258 -24.644 6.869 1.00 35.19 97 PRO A N 1
ATOM 735 C CA . PRO A 1 97 ? 6.877 -24.866 8.258 1.00 35.19 97 PRO A CA 1
ATOM 736 C C . PRO A 1 97 ? 5.708 -23.947 8.620 1.00 35.19 97 PRO A C 1
ATOM 738 O O . PRO A 1 97 ? 5.725 -22.761 8.290 1.00 35.19 97 PRO A O 1
ATOM 741 N N . ALA A 1 98 ? 4.683 -24.523 9.251 1.00 40.62 98 ALA A N 1
ATOM 742 C CA . ALA A 1 98 ? 3.484 -23.821 9.679 1.00 40.62 98 ALA A CA 1
ATOM 743 C C . ALA A 1 98 ? 3.861 -22.741 10.703 1.00 40.62 98 ALA A C 1
ATOM 745 O O . ALA A 1 98 ? 3.955 -22.997 11.903 1.00 40.62 98 ALA A O 1
ATOM 746 N N . GLU A 1 99 ? 4.119 -21.533 10.208 1.00 50.41 99 GLU A N 1
ATOM 747 C CA . GLU A 1 99 ? 4.146 -20.318 11.012 1.00 50.41 99 GLU A CA 1
ATOM 748 C C . GLU A 1 99 ? 2.847 -20.255 11.832 1.00 50.41 99 GLU A C 1
ATOM 750 O O . GLU A 1 99 ? 1.784 -20.643 11.327 1.00 50.41 99 GLU A O 1
ATOM 755 N N . PRO A 1 100 ? 2.905 -19.801 13.097 1.00 49.97 100 PRO A N 1
ATOM 756 C CA . PRO A 1 100 ? 1.726 -19.720 13.941 1.00 49.97 100 PRO A CA 1
ATOM 757 C C . PRO A 1 100 ? 0.670 -18.895 13.212 1.00 49.97 100 PRO A C 1
ATOM 759 O O . PRO A 1 100 ? 0.875 -17.715 12.914 1.00 49.97 100 PRO A O 1
ATOM 762 N N . SER A 1 101 ? -0.449 -19.545 12.888 1.00 51.25 101 SER A N 1
ATOM 763 C CA . SER A 1 101 ? -1.578 -18.869 12.261 1.00 51.25 101 SER A CA 1
ATOM 764 C C . SER A 1 101 ? -1.945 -17.654 13.113 1.00 51.25 101 SER A C 1
ATOM 766 O O . SER A 1 101 ? -1.915 -17.752 14.346 1.00 51.25 101 SER A O 1
ATOM 768 N N . PRO A 1 102 ? -2.240 -16.498 12.493 1.00 59.31 102 PRO A N 1
ATOM 769 C CA . PRO A 1 102 ? -2.629 -15.315 13.240 1.00 59.31 102 PRO A CA 1
ATOM 770 C C . PRO A 1 102 ? -3.761 -15.691 14.197 1.00 59.31 102 PRO A C 1
ATOM 772 O O . PRO A 1 102 ? -4.726 -16.340 13.804 1.00 59.31 102 PRO A O 1
ATOM 775 N N . ILE A 1 103 ? -3.603 -15.309 15.468 1.00 66.25 103 ILE A N 1
ATOM 776 C CA . ILE A 1 103 ? -4.476 -15.723 16.581 1.00 66.25 103 ILE A CA 1
ATOM 777 C C . ILE A 1 103 ? -5.942 -15.325 16.325 1.00 66.25 103 ILE A C 1
ATOM 779 O O . ILE A 1 103 ? -6.855 -15.917 16.893 1.00 66.25 103 ILE A O 1
ATOM 783 N N . PHE A 1 104 ? -6.163 -14.339 15.453 1.00 77.50 104 PHE A N 1
ATOM 784 C CA . PHE A 1 104 ? -7.472 -13.805 15.110 1.00 77.50 104 PHE A CA 1
ATOM 785 C C . PHE A 1 104 ? -7.853 -14.115 13.659 1.00 77.50 104 PHE A C 1
ATOM 787 O O . PHE A 1 104 ? -7.075 -13.895 12.724 1.00 77.50 104 PHE A O 1
ATOM 794 N N . GLY A 1 105 ? -9.084 -14.604 13.492 1.00 84.12 105 GLY A N 1
ATOM 795 C CA . GLY A 1 105 ? -9.605 -15.090 12.216 1.00 84.12 105 GLY A CA 1
ATOM 796 C C . GLY A 1 105 ? -9.944 -14.004 11.197 1.00 84.12 105 GLY A C 1
ATOM 797 O O . GLY A 1 105 ? -10.051 -14.334 10.021 1.00 84.12 105 GLY A O 1
ATOM 798 N N . HIS A 1 106 ? -10.069 -12.736 11.609 1.00 91.94 106 HIS A N 1
ATOM 799 C CA . HIS A 1 106 ? -10.535 -11.650 10.744 1.00 91.94 106 HIS A CA 1
ATOM 800 C C . HIS A 1 106 ? -9.639 -10.408 10.809 1.00 91.94 106 HIS A C 1
ATOM 802 O O . HIS A 1 106 ? -9.148 -10.034 11.879 1.00 91.94 106 HIS A O 1
ATOM 808 N N . VAL A 1 107 ? -9.486 -9.727 9.671 1.00 92.56 107 VAL A N 1
ATOM 809 C CA . VAL A 1 107 ? -8.812 -8.426 9.544 1.00 92.56 107 VAL A CA 1
ATOM 810 C C . VAL A 1 107 ? -9.795 -7.337 9.148 1.00 92.56 107 VAL A C 1
ATOM 812 O O . VAL A 1 107 ? -10.700 -7.566 8.349 1.00 92.56 107 VAL A O 1
ATOM 815 N N . CYS A 1 108 ? -9.600 -6.139 9.695 1.00 91.88 108 CYS A N 1
ATOM 816 C CA . CYS A 1 108 ? -10.311 -4.944 9.255 1.00 91.88 108 CYS A CA 1
ATOM 817 C C . CYS A 1 108 ? -9.953 -4.612 7.800 1.00 91.88 108 CYS A C 1
ATOM 819 O O . CYS A 1 108 ? -8.813 -4.816 7.378 1.00 91.88 108 CYS A O 1
ATOM 821 N N . SER A 1 109 ? -10.870 -3.967 7.076 1.00 91.50 109 SER A N 1
ATOM 822 C CA . SER A 1 109 ? -10.630 -3.345 5.763 1.00 91.50 109 SER A CA 1
ATOM 823 C C . SER A 1 109 ? -9.812 -2.044 5.890 1.00 91.50 109 SER A C 1
ATOM 825 O O . SER A 1 109 ? -10.174 -0.973 5.401 1.00 91.50 109 SER A O 1
ATOM 827 N N . LEU A 1 110 ? -8.702 -2.139 6.621 1.00 92.56 110 LEU A N 1
ATOM 828 C CA . LEU A 1 110 ? -7.777 -1.077 6.984 1.00 92.56 110 LEU A CA 1
ATOM 829 C C . LEU A 1 110 ? -6.352 -1.602 6.811 1.00 92.56 110 LEU A C 1
ATOM 831 O O . LEU A 1 110 ? -5.972 -2.596 7.433 1.00 92.56 110 LEU A O 1
ATOM 835 N N . VAL A 1 111 ? -5.540 -0.859 6.069 1.00 95.12 111 VAL A N 1
ATOM 836 C CA . VAL A 1 111 ? -4.097 -1.088 5.972 1.00 95.12 111 VAL A CA 1
ATOM 837 C C . VAL A 1 111 ? -3.337 0.187 6.316 1.00 95.12 111 VAL A C 1
ATOM 839 O O . VAL A 1 111 ? -3.765 1.291 5.975 1.00 95.12 111 VAL A O 1
ATOM 842 N N . VAL A 1 112 ? -2.204 0.047 6.999 1.00 96.69 112 VAL A N 1
ATOM 843 C CA . VAL A 1 112 ? -1.298 1.160 7.296 1.00 96.69 112 VAL A CA 1
ATOM 844 C C . VAL A 1 112 ? 0.026 0.931 6.577 1.00 96.69 112 VAL A C 1
ATOM 846 O O . VAL A 1 112 ? 0.663 -0.098 6.778 1.00 96.69 112 VAL A O 1
ATOM 849 N N . GLU A 1 113 ? 0.456 1.902 5.780 1.00 96.81 113 GLU A N 1
ATOM 850 C CA . GLU A 1 113 ? 1.803 1.995 5.208 1.00 96.81 113 GLU A CA 1
ATOM 851 C C . GLU A 1 113 ? 2.575 3.053 6.003 1.00 96.81 113 GLU A C 1
ATOM 853 O O . GLU A 1 113 ? 2.186 4.224 6.046 1.00 96.81 113 GLU A O 1
ATOM 858 N N . ARG A 1 114 ? 3.663 2.654 6.657 1.00 95.56 114 ARG A N 1
ATOM 859 C CA . ARG A 1 114 ? 4.549 3.542 7.404 1.00 95.56 114 ARG A CA 1
ATOM 860 C C . ARG A 1 114 ? 5.748 3.927 6.550 1.00 95.56 114 ARG A C 1
ATOM 862 O O . ARG A 1 114 ? 6.331 3.138 5.813 1.00 95.56 114 ARG A O 1
ATOM 869 N N . LYS A 1 115 ? 6.169 5.180 6.681 1.00 93.62 115 LYS A N 1
ATOM 870 C CA . LYS A 1 115 ? 7.357 5.685 6.000 1.00 93.62 115 LYS A CA 1
ATOM 871 C C . LYS A 1 115 ? 8.070 6.693 6.876 1.00 93.62 115 LYS A C 1
ATOM 873 O O . LYS A 1 115 ? 7.429 7.604 7.385 1.00 93.62 115 LYS A O 1
ATOM 878 N N . THR A 1 116 ? 9.388 6.591 7.015 1.00 92.75 116 THR A N 1
ATOM 879 C CA . THR A 1 116 ? 10.145 7.738 7.530 1.00 92.75 116 THR A CA 1
ATOM 880 C C . THR A 1 116 ? 10.176 8.842 6.470 1.00 92.75 116 THR A C 1
ATOM 882 O O . THR A 1 116 ? 10.092 8.558 5.271 1.00 92.75 116 THR A O 1
ATOM 885 N N . ALA A 1 117 ? 10.316 10.105 6.873 1.00 91.06 117 ALA A N 1
ATOM 886 C CA . ALA A 1 117 ? 10.428 11.224 5.936 1.00 91.06 117 ALA A CA 1
ATOM 887 C C . ALA A 1 117 ? 11.592 11.021 4.940 1.00 91.06 117 ALA A C 1
ATOM 889 O O . ALA A 1 117 ? 11.447 11.288 3.747 1.00 91.06 117 ALA A O 1
ATOM 890 N N . ALA A 1 118 ? 12.714 10.460 5.407 1.00 90.00 118 ALA A N 1
ATOM 891 C CA . ALA A 1 118 ? 13.856 10.101 4.567 1.00 90.00 118 ALA A CA 1
ATOM 892 C C . ALA A 1 118 ? 13.534 8.977 3.570 1.00 90.00 118 ALA A C 1
ATOM 894 O O . ALA A 1 118 ? 13.834 9.102 2.380 1.00 90.00 118 ALA A O 1
ATOM 895 N N . ASP A 1 119 ? 12.868 7.909 4.019 1.00 91.31 119 ASP A N 1
ATOM 896 C CA . ASP A 1 119 ? 12.459 6.816 3.133 1.00 91.31 119 ASP A CA 1
ATOM 897 C C . ASP A 1 119 ? 11.420 7.270 2.106 1.00 91.31 119 ASP A C 1
ATOM 899 O O . ASP A 1 119 ? 11.386 6.743 0.989 1.00 91.31 119 ASP A O 1
ATOM 903 N N . LEU A 1 120 ? 10.560 8.226 2.466 1.00 93.44 120 LEU A N 1
ATOM 904 C CA . LEU A 1 120 ? 9.589 8.815 1.553 1.00 93.44 120 LEU A CA 1
ATOM 905 C C . LEU A 1 120 ? 10.295 9.635 0.471 1.00 93.44 120 LEU A C 1
ATOM 907 O O . LEU A 1 120 ? 10.056 9.374 -0.706 1.00 93.44 120 LEU A O 1
ATOM 911 N N . ASP A 1 121 ? 11.211 10.539 0.835 1.00 93.44 121 ASP A N 1
ATOM 912 C CA . ASP A 1 121 ? 12.016 11.301 -0.134 1.00 93.44 121 ASP A CA 1
ATOM 913 C C . ASP A 1 121 ? 12.784 10.373 -1.087 1.00 93.44 121 ASP A C 1
ATOM 915 O O . ASP A 1 121 ? 12.731 10.537 -2.308 1.00 93.44 121 ASP A O 1
ATOM 919 N N . ALA A 1 122 ? 13.441 9.343 -0.547 1.00 90.69 122 ALA A N 1
ATOM 920 C CA . ALA A 1 122 ? 14.140 8.346 -1.352 1.00 90.69 122 ALA A CA 1
ATOM 921 C C . ALA A 1 122 ? 13.187 7.586 -2.291 1.00 90.69 122 ALA A C 1
ATOM 923 O O . ALA A 1 122 ? 13.529 7.318 -3.443 1.00 90.69 122 ALA A O 1
ATOM 924 N N . SER A 1 123 ? 11.980 7.256 -1.824 1.00 92.00 123 SER A N 1
ATOM 925 C CA . SER A 1 123 ? 10.994 6.524 -2.625 1.00 92.00 123 SER A CA 1
ATOM 926 C C . SER A 1 123 ? 10.385 7.379 -3.732 1.00 92.00 123 SER A C 1
ATOM 928 O O . SER A 1 123 ? 10.114 6.836 -4.800 1.00 92.00 123 SER A O 1
ATOM 930 N N . VAL A 1 124 ? 10.188 8.681 -3.494 1.00 92.62 124 VAL A N 1
ATOM 931 C CA . VAL A 1 124 ? 9.654 9.647 -4.472 1.00 92.62 124 VAL A CA 1
ATOM 932 C C . VAL A 1 124 ? 10.651 9.905 -5.604 1.00 92.62 124 VAL A C 1
ATOM 934 O O . VAL A 1 124 ? 10.242 10.063 -6.749 1.00 92.62 124 VAL A O 1
ATOM 937 N N . LYS A 1 125 ? 11.960 9.886 -5.318 1.00 89.25 125 LYS A N 1
ATOM 938 C CA . LYS A 1 125 ? 13.010 9.986 -6.351 1.00 89.25 125 LYS A CA 1
ATOM 939 C C . LYS A 1 125 ? 13.056 8.775 -7.291 1.00 89.25 125 LYS A C 1
ATOM 941 O O . LYS A 1 125 ? 13.616 8.875 -8.379 1.00 89.25 125 LYS A O 1
ATOM 946 N N . GLY A 1 126 ? 12.528 7.630 -6.859 1.00 85.50 126 GLY A N 1
ATOM 947 C CA . GLY A 1 126 ? 12.509 6.388 -7.628 1.00 85.50 126 GLY A CA 1
ATOM 948 C C . GLY A 1 126 ? 11.101 5.955 -8.042 1.00 85.50 126 GLY A C 1
ATOM 949 O O . GLY A 1 126 ? 10.120 6.667 -7.859 1.00 85.50 126 GLY A O 1
ATOM 950 N N . SER A 1 127 ? 10.982 4.730 -8.562 1.00 83.81 127 SER A N 1
ATOM 951 C CA . SER A 1 127 ? 9.675 4.133 -8.887 1.00 83.81 127 SER A CA 1
ATOM 952 C C . SER A 1 127 ? 8.983 3.481 -7.683 1.00 83.81 127 SER A C 1
ATOM 954 O O . SER A 1 127 ? 7.829 3.068 -7.771 1.00 83.81 127 SER A O 1
ATOM 956 N N . ARG A 1 128 ? 9.672 3.374 -6.536 1.00 89.44 128 ARG A N 1
ATOM 957 C CA . ARG A 1 128 ? 9.162 2.660 -5.357 1.00 89.44 128 ARG A CA 1
ATOM 958 C C . ARG A 1 128 ? 7.872 3.286 -4.828 1.00 89.44 128 ARG A C 1
ATOM 960 O O . ARG A 1 128 ? 6.946 2.554 -4.500 1.00 89.44 128 ARG A O 1
ATOM 967 N N . TYR A 1 129 ? 7.799 4.615 -4.764 1.00 91.94 129 TYR A N 1
ATOM 968 C CA . TYR A 1 129 ? 6.621 5.313 -4.248 1.00 91.94 129 TYR A CA 1
ATOM 969 C C . TYR A 1 129 ? 5.367 5.054 -5.096 1.00 91.94 129 TYR A C 1
ATOM 971 O O . TYR A 1 129 ? 4.318 4.710 -4.554 1.00 91.94 129 TYR A O 1
ATOM 979 N N . SER A 1 130 ? 5.475 5.156 -6.423 1.00 90.25 130 SER A N 1
ATOM 980 C CA . SER A 1 130 ? 4.342 4.928 -7.327 1.00 90.25 130 SER A CA 1
ATOM 981 C C . SER A 1 130 ? 3.901 3.463 -7.359 1.00 90.25 130 SER A C 1
ATOM 983 O O . SER A 1 130 ? 2.708 3.186 -7.449 1.00 90.25 130 SER A O 1
ATOM 985 N N . GLU A 1 131 ? 4.827 2.514 -7.223 1.00 89.19 131 GLU A N 1
ATOM 986 C CA . GLU A 1 131 ? 4.501 1.086 -7.129 1.00 89.19 131 GLU A CA 1
ATOM 987 C C . GLU A 1 131 ? 3.802 0.719 -5.824 1.00 89.19 131 GLU A C 1
ATOM 989 O O . GLU A 1 131 ? 2.829 -0.033 -5.848 1.00 89.19 131 GLU A O 1
ATOM 994 N N . GLN A 1 132 ? 4.274 1.259 -4.696 1.00 92.25 132 GLN A N 1
ATOM 995 C CA . GLN A 1 132 ? 3.618 1.075 -3.401 1.00 92.25 132 GLN A CA 1
ATOM 996 C C . GLN A 1 132 ? 2.199 1.648 -3.438 1.00 92.25 132 GLN A C 1
ATOM 998 O O . GLN A 1 132 ? 1.253 0.959 -3.065 1.00 92.25 132 GLN A O 1
ATOM 1003 N N . ARG A 1 133 ? 2.033 2.863 -3.981 1.00 92.12 133 ARG A N 1
ATOM 1004 C CA . ARG A 1 133 ? 0.711 3.475 -4.182 1.00 92.12 133 ARG A CA 1
ATOM 1005 C C . ARG A 1 133 ? -0.194 2.620 -5.051 1.00 92.12 133 ARG A C 1
ATOM 1007 O O . ARG A 1 133 ? -1.303 2.337 -4.629 1.00 92.12 133 ARG A O 1
ATOM 1014 N N . ARG A 1 134 ? 0.282 2.161 -6.211 1.00 90.81 134 ARG A N 1
ATOM 1015 C CA . ARG A 1 134 ? -0.508 1.318 -7.121 1.00 90.81 134 ARG A CA 1
ATOM 1016 C C . ARG A 1 134 ? -0.966 0.022 -6.454 1.00 90.81 134 ARG A C 1
ATOM 1018 O O . ARG A 1 134 ? -2.081 -0.423 -6.693 1.00 90.81 134 ARG A O 1
ATOM 1025 N N . LEU A 1 135 ? -0.107 -0.597 -5.640 1.00 92.00 135 LEU A N 1
ATOM 1026 C CA . LEU A 1 135 ? -0.468 -1.804 -4.898 1.00 92.00 135 LEU A CA 1
ATOM 1027 C C . LEU A 1 135 ? -1.578 -1.529 -3.880 1.00 92.00 135 LEU A C 1
ATOM 1029 O O . LEU A 1 135 ? -2.528 -2.300 -3.821 1.00 92.00 135 LEU A O 1
ATOM 1033 N N . LEU A 1 136 ? -1.463 -0.445 -3.109 1.00 92.69 136 LEU A N 1
ATOM 1034 C CA . LEU A 1 136 ? -2.464 -0.060 -2.111 1.00 92.69 136 LEU A CA 1
ATOM 1035 C C . LEU A 1 136 ? -3.772 0.415 -2.763 1.00 92.69 136 LEU A C 1
ATOM 1037 O O . LEU A 1 136 ? -4.845 0.086 -2.278 1.00 92.69 136 LEU A O 1
ATOM 1041 N N . GLU A 1 137 ? -3.703 1.107 -3.897 1.00 90.56 137 GLU A N 1
ATOM 1042 C CA . GLU A 1 137 ? -4.873 1.536 -4.673 1.00 90.56 137 GLU A CA 1
ATOM 1043 C C . GLU A 1 137 ? -5.660 0.352 -5.244 1.00 90.56 137 GLU A C 1
ATOM 1045 O O . GLU A 1 137 ? -6.884 0.349 -5.216 1.00 90.56 137 GLU A O 1
ATOM 1050 N N . ALA A 1 138 ? -4.962 -0.680 -5.724 1.00 89.75 138 ALA A N 1
ATOM 1051 C CA . ALA A 1 138 ? -5.592 -1.887 -6.252 1.00 89.75 138 ALA A CA 1
ATOM 1052 C C . ALA A 1 138 ? -6.010 -2.891 -5.160 1.00 89.75 138 ALA A C 1
ATOM 1054 O O . ALA A 1 138 ? -6.597 -3.928 -5.477 1.00 89.75 138 ALA A O 1
ATOM 1055 N N . SER A 1 139 ? -5.642 -2.643 -3.901 1.00 90.00 139 SER A N 1
ATOM 1056 C CA . SER A 1 139 ? -5.936 -3.538 -2.781 1.00 90.00 139 SER A CA 1
ATOM 1057 C C . SER A 1 139 ? -7.390 -3.387 -2.309 1.00 90.00 139 SER A C 1
ATOM 1059 O O . SER A 1 139 ? -7.978 -2.321 -2.476 1.00 90.00 139 SER A O 1
ATOM 1061 N N . PRO A 1 140 ? -7.991 -4.419 -1.689 1.00 88.50 140 PRO A N 1
ATOM 1062 C CA . PRO A 1 140 ? -9.400 -4.396 -1.293 1.00 88.50 140 PRO A CA 1
ATOM 1063 C C . PRO A 1 140 ? -9.665 -3.599 -0.002 1.00 88.50 140 PRO A C 1
ATOM 1065 O O . PRO A 1 140 ? -10.744 -3.717 0.573 1.00 88.50 140 PRO A O 1
ATOM 1068 N N . TYR A 1 141 ? -8.690 -2.833 0.500 1.00 89.56 141 TYR A N 1
ATOM 1069 C CA . TYR A 1 141 ? -8.830 -2.103 1.758 1.00 89.56 141 TYR A CA 1
ATOM 1070 C C . TYR A 1 141 ? -9.603 -0.801 1.547 1.00 89.56 141 TYR A C 1
ATOM 1072 O O . TYR A 1 141 ? -9.202 0.063 0.770 1.00 89.56 141 TYR A O 1
ATOM 1080 N N . ALA A 1 142 ? -10.687 -0.628 2.300 1.00 88.19 142 ALA A N 1
ATOM 1081 C CA . ALA A 1 142 ? -11.514 0.573 2.258 1.00 88.19 142 ALA A CA 1
ATOM 1082 C C . ALA A 1 142 ? -10.798 1.807 2.822 1.00 88.19 142 ALA A C 1
ATOM 1084 O O . ALA A 1 142 ? -11.146 2.935 2.465 1.00 88.19 142 ALA A O 1
ATOM 1085 N N . LEU A 1 143 ? -9.808 1.608 3.698 1.00 89.88 143 LEU A N 1
ATOM 1086 C CA . LEU A 1 143 ? -8.987 2.680 4.246 1.00 89.88 143 LEU A CA 1
ATOM 1087 C C . LEU A 1 143 ? -7.496 2.342 4.198 1.00 89.88 143 LEU A C 1
ATOM 1089 O O . LEU A 1 143 ? -7.038 1.365 4.791 1.00 89.88 143 LEU A O 1
ATOM 1093 N N . VAL A 1 144 ? -6.737 3.224 3.552 1.00 92.38 144 VAL A N 1
ATOM 1094 C CA . VAL A 1 144 ? -5.274 3.209 3.522 1.00 92.38 144 VAL A CA 1
ATOM 1095 C C . VAL A 1 144 ? -4.755 4.369 4.366 1.00 92.38 144 VAL A C 1
ATOM 1097 O O . VAL A 1 144 ? -5.006 5.536 4.062 1.00 92.38 144 VAL A O 1
ATOM 1100 N N . VAL A 1 145 ? -4.003 4.063 5.420 1.00 94.00 145 VAL A N 1
ATOM 1101 C CA . VAL A 1 145 ? -3.364 5.067 6.275 1.00 94.00 145 VAL A CA 1
ATOM 1102 C C . VAL A 1 145 ? -1.881 5.165 5.933 1.00 94.00 145 VAL A C 1
ATOM 1104 O O . VAL A 1 145 ? -1.127 4.221 6.139 1.00 94.00 145 VAL A O 1
ATOM 1107 N N . TRP A 1 146 ? -1.447 6.323 5.453 1.00 95.25 146 TRP A N 1
ATOM 1108 C CA . TRP A 1 146 ? -0.041 6.664 5.265 1.00 95.25 146 TRP A CA 1
ATOM 1109 C C . TRP A 1 146 ? 0.501 7.324 6.531 1.00 95.25 146 TRP A C 1
ATOM 1111 O O . TRP A 1 146 ? 0.234 8.498 6.794 1.00 95.25 146 TRP A O 1
ATOM 1121 N N . LEU A 1 147 ? 1.259 6.566 7.318 1.00 95.94 147 LEU A N 1
ATOM 1122 C CA . LEU A 1 147 ? 1.873 7.018 8.562 1.00 95.94 147 LEU A CA 1
ATOM 1123 C C . LEU A 1 147 ? 3.299 7.515 8.294 1.00 95.94 147 LEU A C 1
ATOM 1125 O O . LEU A 1 147 ? 4.234 6.726 8.163 1.00 95.94 147 LEU A O 1
ATOM 1129 N N . ILE A 1 148 ? 3.461 8.831 8.194 1.00 94.94 148 ILE A N 1
ATOM 1130 C CA . ILE A 1 148 ? 4.732 9.482 7.878 1.00 94.94 148 ILE A CA 1
ATOM 1131 C C . ILE A 1 148 ? 5.429 9.913 9.165 1.00 94.94 148 ILE A C 1
ATOM 1133 O O . ILE A 1 148 ? 4.966 10.807 9.872 1.00 94.94 148 ILE A O 1
ATOM 1137 N N . GLU A 1 149 ? 6.557 9.281 9.454 1.00 92.50 149 GLU A N 1
ATOM 1138 C CA . GLU A 1 149 ? 7.336 9.496 10.666 1.00 92.50 149 GLU A CA 1
ATOM 1139 C C . GLU A 1 149 ? 8.533 10.427 10.430 1.00 92.50 149 GLU A C 1
ATOM 1141 O O . GLU A 1 149 ? 9.291 10.269 9.471 1.00 92.50 149 GLU A O 1
ATOM 1146 N N . GLY A 1 150 ? 8.752 11.351 11.362 1.00 88.00 150 GLY A N 1
ATOM 1147 C CA . GLY A 1 150 ? 9.856 12.306 11.363 1.00 88.00 150 GLY A CA 1
ATOM 1148 C C . GLY A 1 150 ? 9.410 13.710 10.957 1.00 88.00 150 GLY A C 1
ATOM 1149 O O . GLY A 1 150 ? 8.495 13.889 10.155 1.00 88.00 150 GLY A O 1
ATOM 1150 N N . THR A 1 151 ? 10.050 14.724 11.542 1.00 76.81 151 THR A N 1
ATOM 1151 C CA . THR A 1 151 ? 9.736 16.136 11.264 1.00 76.81 151 THR A CA 1
ATOM 1152 C C . THR A 1 151 ? 10.490 16.689 10.065 1.00 76.81 151 THR A C 1
ATOM 1154 O O . THR A 1 151 ? 9.939 17.532 9.368 1.00 76.81 151 THR A O 1
ATOM 1157 N N . ASP A 1 152 ? 11.704 16.194 9.808 1.00 74.38 152 ASP A N 1
ATOM 1158 C CA . ASP A 1 152 ? 12.604 16.726 8.786 1.00 74.38 152 ASP A CA 1
ATOM 1159 C C . ASP A 1 152 ? 13.356 15.602 8.071 1.00 74.38 152 ASP A C 1
ATOM 1161 O O . ASP A 1 152 ? 13.879 14.677 8.697 1.00 74.38 152 ASP A O 1
ATOM 1165 N N . VAL A 1 153 ? 13.489 15.721 6.749 1.00 66.69 153 VAL A N 1
ATOM 1166 C CA . VAL A 1 153 ? 14.236 14.757 5.917 1.00 66.69 153 VAL A CA 1
ATOM 1167 C C . VAL A 1 153 ? 15.753 14.776 6.198 1.00 66.69 153 VAL A C 1
ATOM 1169 O O . VAL A 1 153 ? 16.459 13.827 5.867 1.00 66.69 153 VAL A O 1
ATOM 1172 N N . GLY A 1 154 ? 16.265 15.833 6.843 1.00 54.53 154 GLY A N 1
ATOM 1173 C CA . GLY A 1 154 ? 17.692 16.021 7.152 1.00 54.53 154 GLY A CA 1
ATOM 1174 C C . GLY A 1 154 ? 18.129 15.653 8.577 1.00 54.53 154 GLY A C 1
ATOM 1175 O O . GLY A 1 154 ? 19.287 15.862 8.930 1.00 54.53 154 GLY A O 1
ATOM 1176 N N . GLY A 1 155 ? 17.233 15.139 9.422 1.00 45.47 155 GLY A N 1
ATOM 1177 C CA . GLY A 1 155 ? 17.442 15.045 10.870 1.00 45.47 155 GLY A CA 1
ATOM 1178 C C . GLY A 1 155 ? 18.072 13.748 11.379 1.00 45.47 155 GLY A C 1
ATOM 1179 O O . GLY A 1 155 ? 17.552 13.153 12.320 1.00 45.47 155 GLY A O 1
ATOM 1180 N N . GLY A 1 156 ? 19.192 13.307 10.809 1.00 40.22 156 GLY A N 1
ATOM 1181 C CA . GLY A 1 156 ? 20.041 12.315 11.471 1.00 40.22 156 GLY A CA 1
ATOM 1182 C C . GLY A 1 156 ? 20.718 12.940 12.693 1.00 40.22 156 GLY A C 1
ATOM 1183 O O . GLY A 1 156 ? 21.782 13.523 12.559 1.00 40.22 156 GLY A O 1
ATOM 1184 N N . GLY A 1 157 ? 20.087 12.859 13.868 1.00 42.78 157 GLY A N 1
ATOM 1185 C CA . GLY A 1 157 ? 20.723 13.028 15.180 1.00 42.78 157 GLY A CA 1
ATOM 1186 C C . GLY A 1 157 ? 21.745 14.164 15.324 1.00 42.78 157 GLY A C 1
ATOM 1187 O O . GLY A 1 157 ? 22.888 13.902 15.680 1.00 42.78 157 GLY A O 1
ATOM 1188 N N . ALA A 1 158 ? 21.346 15.420 15.130 1.00 37.03 158 ALA A N 1
ATOM 1189 C CA . ALA A 1 158 ? 22.117 16.554 15.633 1.00 37.03 158 ALA A CA 1
ATOM 1190 C C . ALA A 1 158 ? 21.458 17.049 16.921 1.00 37.03 158 ALA A C 1
ATOM 1192 O O . ALA A 1 158 ? 20.517 17.844 16.911 1.00 37.03 158 ALA A O 1
ATOM 1193 N N . GLY A 1 159 ? 21.948 16.540 18.052 1.00 35.56 159 GLY A N 1
ATOM 1194 C CA . GLY A 1 159 ? 21.733 17.200 19.328 1.00 35.56 159 GLY A CA 1
ATOM 1195 C C . GLY A 1 159 ? 22.158 18.660 19.202 1.00 35.56 159 GLY A C 1
ATOM 1196 O O . GLY A 1 159 ? 23.203 18.972 18.631 1.00 35.56 159 GLY A O 1
ATOM 1197 N N . ARG A 1 160 ? 21.335 19.557 19.740 1.00 42.06 160 ARG A N 1
ATOM 1198 C CA . ARG A 1 160 ? 21.747 20.918 20.069 1.00 42.06 160 ARG A CA 1
ATOM 1199 C C . ARG A 1 160 ? 23.000 20.837 20.946 1.00 42.06 160 ARG A C 1
ATOM 1201 O O . ARG A 1 160 ? 22.889 20.661 22.153 1.00 42.06 160 ARG A O 1
ATOM 1208 N N . SER A 1 161 ? 24.176 20.973 20.349 1.00 33.47 161 SER A N 1
ATOM 1209 C CA . SER A 1 161 ? 25.381 21.370 21.062 1.00 33.47 161 SER A CA 1
ATOM 1210 C C . SER A 1 161 ? 25.914 22.612 20.381 1.00 33.47 161 SER A C 1
ATOM 1212 O O . SER A 1 161 ? 26.409 22.578 19.258 1.00 33.47 161 SER A O 1
ATOM 1214 N N . ALA A 1 162 ? 25.776 23.731 21.082 1.00 40.84 162 ALA A N 1
ATOM 1215 C CA . ALA A 1 162 ? 26.605 24.887 20.831 1.00 40.84 162 ALA A CA 1
ATOM 1216 C C . ALA A 1 162 ? 28.092 24.491 20.943 1.00 40.84 162 ALA A C 1
ATOM 1218 O O . ALA A 1 162 ? 28.441 23.607 21.727 1.00 40.84 162 ALA A O 1
ATOM 1219 N N . LYS A 1 163 ? 28.928 25.245 20.219 1.00 39.25 163 LYS A N 1
ATOM 1220 C CA . LYS A 1 163 ? 30.404 25.255 20.169 1.00 39.25 163 LYS A CA 1
ATOM 1221 C C . LYS A 1 163 ? 31.060 24.313 19.156 1.00 39.25 163 LYS A C 1
ATOM 1223 O O . LYS A 1 163 ? 31.091 23.103 19.334 1.00 39.25 163 LYS A O 1
ATOM 1228 N N . GLY A 1 164 ? 31.711 24.937 18.173 1.00 27.41 164 GLY A N 1
ATOM 1229 C CA . GLY A 1 164 ? 32.790 24.328 17.398 1.00 27.41 164 GLY A CA 1
ATOM 1230 C C . GLY A 1 164 ? 32.808 24.743 15.933 1.00 27.41 164 GLY A C 1
ATOM 1231 O O . GLY A 1 164 ? 32.524 23.925 15.070 1.00 27.41 164 GLY A O 1
ATOM 1232 N N . GLY A 1 165 ? 33.137 26.008 15.649 1.00 32.34 165 GLY A N 1
ATOM 1233 C CA . GLY A 1 165 ? 33.715 26.353 14.348 1.00 32.34 165 GLY A CA 1
ATOM 1234 C C . GLY A 1 165 ? 35.095 25.704 14.173 1.00 32.34 165 GLY A C 1
ATOM 1235 O O . GLY A 1 165 ? 35.616 25.131 15.128 1.00 32.34 165 GLY A O 1
ATOM 1236 N N . PHE A 1 166 ? 35.680 25.891 12.983 1.00 33.59 166 PHE A N 1
ATOM 1237 C CA . PHE A 1 166 ? 36.979 25.370 12.512 1.00 33.59 166 PHE A CA 1
ATOM 1238 C C . PHE A 1 166 ? 36.942 23.882 12.092 1.00 33.59 166 PHE A C 1
ATOM 1240 O O . PHE A 1 166 ? 36.683 23.013 12.906 1.00 33.59 166 PHE A O 1
ATOM 1247 N N . PHE A 1 167 ? 37.185 23.466 10.845 1.00 33.53 167 PHE A N 1
ATOM 1248 C CA . PHE A 1 167 ? 37.947 24.047 9.739 1.00 33.53 167 PHE A CA 1
ATOM 1249 C C . PHE A 1 167 ? 37.298 23.727 8.383 1.00 33.53 167 PHE A C 1
ATOM 1251 O O . PHE A 1 167 ? 37.043 22.567 8.061 1.00 33.53 167 PHE A O 1
ATOM 1258 N N . SER A 1 168 ? 37.177 24.751 7.540 1.00 33.28 168 SER A N 1
ATOM 1259 C CA . SER A 1 168 ? 37.350 24.608 6.094 1.00 33.28 168 SER A CA 1
ATOM 1260 C C . SER A 1 168 ? 38.781 24.134 5.836 1.00 33.28 168 SER A C 1
ATOM 1262 O O . SER A 1 168 ? 39.722 24.749 6.343 1.00 33.28 168 SER A O 1
ATOM 1264 N N . ARG A 1 169 ? 38.970 23.068 5.054 1.00 25.94 169 ARG A N 1
ATOM 1265 C CA . ARG A 1 169 ? 40.300 22.675 4.574 1.00 25.94 169 ARG A CA 1
ATOM 1266 C C . ARG A 1 169 ? 40.342 22.774 3.044 1.00 25.94 169 ARG A C 1
ATOM 1268 O O . ARG A 1 169 ? 39.597 22.051 2.387 1.00 25.94 169 ARG A O 1
ATOM 1275 N N . PRO A 1 170 ? 41.166 23.676 2.486 1.00 32.78 170 PRO A N 1
ATOM 1276 C CA . PRO A 1 170 ? 41.370 23.808 1.051 1.00 32.78 170 PRO A CA 1
ATOM 1277 C C . PRO A 1 170 ? 42.346 22.741 0.542 1.00 32.78 170 PRO A C 1
ATOM 1279 O O . PRO A 1 170 ? 43.254 22.310 1.256 1.00 32.78 170 PRO A O 1
ATOM 1282 N N . HIS A 1 171 ? 42.169 22.344 -0.716 1.00 30.44 171 HIS A N 1
ATOM 1283 C CA . HIS A 1 171 ? 43.150 21.569 -1.464 1.00 30.44 171 HIS A CA 1
ATOM 1284 C C . HIS A 1 171 ? 44.332 22.472 -1.840 1.00 30.44 171 HIS A C 1
ATOM 1286 O O . HIS A 1 171 ? 44.204 23.338 -2.702 1.00 30.44 171 HIS A O 1
ATOM 1292 N N . THR A 1 172 ? 45.487 22.256 -1.214 1.00 30.59 172 THR A N 1
ATOM 1293 C CA . THR A 1 172 ? 46.790 22.701 -1.719 1.00 30.59 172 THR A CA 1
ATOM 1294 C C . THR A 1 172 ? 47.562 21.494 -2.243 1.00 30.59 172 THR A C 1
ATOM 1296 O O . THR A 1 172 ? 47.706 20.475 -1.569 1.00 30.59 172 THR A O 1
ATOM 1299 N N . CYS A 1 173 ? 48.030 21.615 -3.481 1.00 29.78 173 CYS A N 1
ATOM 1300 C CA . CYS A 1 173 ? 48.932 20.690 -4.155 1.00 29.78 173 CYS A CA 1
ATOM 1301 C C . CYS A 1 173 ? 50.380 21.162 -3.918 1.00 29.78 173 CYS A C 1
ATOM 1303 O O . CYS A 1 173 ? 50.625 22.358 -4.088 1.00 29.78 173 CYS A O 1
ATOM 1305 N N . PRO A 1 174 ? 51.345 20.297 -3.553 1.00 36.31 174 PRO A N 1
ATOM 1306 C CA . PRO A 1 174 ? 52.758 20.630 -3.638 1.00 36.31 174 PRO A CA 1
ATOM 1307 C C . PRO A 1 174 ? 53.402 19.928 -4.842 1.00 36.31 174 PRO A C 1
ATOM 1309 O O . PRO A 1 174 ? 53.329 18.708 -4.979 1.00 36.31 174 PRO A O 1
ATOM 1312 N N . GLN A 1 175 ? 54.102 20.691 -5.679 1.00 35.94 175 GLN A N 1
ATOM 1313 C CA . GLN A 1 175 ? 55.116 20.155 -6.586 1.00 35.94 175 GLN A CA 1
ATOM 1314 C C . GLN A 1 175 ? 56.359 21.048 -6.522 1.00 35.94 175 GLN A C 1
ATOM 1316 O O . GLN A 1 175 ? 56.265 22.274 -6.564 1.00 35.94 175 GLN A O 1
ATOM 1321 N N . GLN A 1 176 ? 57.513 20.410 -6.347 1.00 34.66 176 GLN A N 1
ATOM 1322 C CA . GLN A 1 176 ? 58.811 21.012 -6.064 1.00 34.66 176 GLN A CA 1
ATOM 1323 C C . GLN A 1 176 ? 59.793 20.670 -7.198 1.00 34.66 176 GLN A C 1
ATOM 1325 O O . GLN A 1 176 ? 59.874 19.509 -7.587 1.00 34.66 176 GLN A O 1
ATOM 1330 N N . GLY A 1 177 ? 60.559 21.680 -7.643 1.00 30.81 177 GLY A N 1
ATOM 1331 C CA . GLY A 1 177 ? 61.833 21.592 -8.391 1.00 30.81 177 GLY A CA 1
ATOM 1332 C C . GLY A 1 177 ? 61.720 21.410 -9.915 1.00 30.81 177 GLY A C 1
ATOM 1333 O O . GLY A 1 177 ? 61.014 20.529 -10.373 1.00 30.81 177 GLY A O 1
ATOM 1334 N N . GLY A 1 178 ? 62.393 22.147 -10.805 1.00 32.84 178 GLY A N 1
ATOM 1335 C CA . GLY A 1 178 ? 63.414 23.196 -10.709 1.00 32.84 178 GLY A CA 1
ATOM 1336 C C . GLY A 1 178 ? 64.416 23.049 -11.871 1.00 32.84 178 GLY A C 1
ATOM 1337 O O . GLY A 1 178 ? 65.020 21.990 -11.975 1.00 32.84 178 GLY A O 1
ATOM 1338 N N . SER A 1 179 ? 64.596 24.073 -12.728 1.00 29.67 179 SER A N 1
ATOM 1339 C CA . SER A 1 179 ? 65.900 24.510 -13.296 1.00 29.67 179 SER A CA 1
ATOM 1340 C C . SER A 1 179 ? 65.791 25.559 -14.426 1.00 29.67 179 SER A C 1
ATOM 1342 O O . SER A 1 179 ? 65.199 25.296 -15.463 1.00 29.67 179 SER A O 1
ATOM 1344 N N . ARG A 1 180 ? 66.487 26.688 -14.197 1.00 31.80 180 ARG A N 1
ATOM 1345 C CA . ARG A 1 180 ? 67.349 27.510 -15.090 1.00 31.80 180 ARG A CA 1
ATOM 1346 C C . ARG A 1 180 ? 66.805 28.186 -16.379 1.00 31.80 180 ARG A C 1
ATOM 1348 O O . ARG A 1 180 ? 66.556 27.546 -17.389 1.00 31.80 180 ARG A O 1
ATOM 1355 N N . SER A 1 181 ? 66.821 29.527 -16.329 1.00 41.19 181 SER A N 1
ATOM 1356 C CA . SER A 1 181 ? 66.953 30.557 -17.400 1.00 41.19 181 SER A CA 1
ATOM 1357 C C . SER A 1 181 ? 68.298 30.462 -18.179 1.00 41.19 181 SER A C 1
ATOM 1359 O O . SER A 1 181 ? 69.176 29.773 -17.646 1.00 41.19 181 SER A O 1
ATOM 1361 N N . PRO A 1 182 ? 68.557 31.150 -19.340 1.00 52.88 182 PRO A N 1
ATOM 1362 C CA . PRO A 1 182 ? 68.144 32.533 -19.699 1.00 52.88 182 PRO A CA 1
ATOM 1363 C C . PRO A 1 182 ? 67.768 32.877 -21.178 1.00 52.88 182 PRO A C 1
ATOM 1365 O O . PRO A 1 182 ? 67.922 32.076 -22.089 1.00 52.88 182 PRO A O 1
ATOM 1368 N N . SER A 1 183 ? 67.255 34.113 -21.338 1.00 44.09 183 SER A N 1
ATOM 1369 C CA . SER A 1 183 ? 66.805 34.941 -22.500 1.00 44.09 183 SER A CA 1
ATOM 1370 C C . SER A 1 183 ? 67.854 35.155 -23.644 1.00 44.09 183 SER A C 1
ATOM 1372 O O . SER A 1 183 ? 68.945 34.614 -23.465 1.00 44.09 183 SER A O 1
ATOM 1374 N N . PRO A 1 184 ? 67.668 35.978 -24.739 1.00 55.16 184 PRO A N 1
ATOM 1375 C CA . PRO A 1 184 ? 66.642 37.029 -25.011 1.00 55.16 184 PRO A CA 1
ATOM 1376 C C . PRO A 1 184 ? 66.181 37.344 -26.487 1.00 55.16 184 PRO A C 1
ATOM 1378 O O . PRO A 1 184 ? 66.786 36.908 -27.460 1.00 55.16 184 PRO A O 1
ATOM 1381 N N . ALA A 1 185 ? 65.190 38.264 -26.579 1.00 45.38 185 ALA A N 1
ATOM 1382 C CA . ALA A 1 185 ? 64.963 39.344 -27.587 1.00 45.38 185 ALA A CA 1
ATOM 1383 C C . ALA A 1 185 ? 64.158 39.058 -28.907 1.00 45.38 185 ALA A C 1
ATOM 1385 O O . ALA A 1 185 ? 63.811 37.908 -29.155 1.00 45.38 185 ALA A O 1
ATOM 1386 N N . PRO A 1 186 ? 63.749 40.089 -29.701 1.00 57.25 186 PRO A N 1
ATOM 1387 C CA . PRO A 1 186 ? 62.405 40.713 -29.667 1.00 57.25 186 PRO A CA 1
ATOM 1388 C C . PRO A 1 186 ? 61.743 40.872 -31.068 1.00 57.25 186 PRO A C 1
ATOM 1390 O O . PRO A 1 186 ? 62.365 40.538 -32.071 1.00 57.25 186 PRO A O 1
ATOM 1393 N N . ASN A 1 187 ? 60.503 41.389 -31.152 1.00 37.38 187 ASN A N 1
ATOM 1394 C CA . ASN A 1 187 ? 60.088 42.355 -32.193 1.00 37.38 187 ASN A CA 1
ATOM 1395 C C . ASN A 1 187 ? 58.674 42.938 -31.960 1.00 37.38 187 ASN A C 1
ATOM 1397 O O . ASN A 1 187 ? 57.690 42.211 -31.828 1.00 37.38 187 ASN A O 1
ATOM 1401 N N . ASP A 1 188 ? 58.666 44.272 -31.934 1.00 33.22 188 ASP A N 1
ATOM 1402 C CA . ASP A 1 188 ? 57.646 45.280 -32.281 1.00 33.22 188 ASP A CA 1
ATOM 1403 C C . ASP A 1 188 ? 56.821 44.926 -33.552 1.00 33.22 188 ASP A C 1
ATOM 1405 O O . ASP A 1 188 ? 57.267 44.106 -34.350 1.00 33.22 188 ASP A O 1
ATOM 1409 N N . SER A 1 189 ? 55.661 45.492 -33.912 1.00 38.38 189 SER A N 1
ATOM 1410 C CA . SER A 1 189 ? 54.740 46.504 -33.372 1.00 38.38 189 SER A CA 1
ATOM 1411 C C . SER A 1 189 ? 53.475 46.555 -34.271 1.00 38.38 189 SER A C 1
ATOM 1413 O O . SER A 1 189 ? 53.498 46.086 -35.406 1.00 38.38 189 SER A O 1
ATOM 1415 N N . ASP A 1 190 ? 52.395 47.133 -33.725 1.00 31.33 190 ASP A N 1
ATOM 1416 C CA . ASP A 1 190 ? 51.295 47.909 -34.339 1.00 31.33 190 ASP A CA 1
ATOM 1417 C C . ASP A 1 190 ? 50.471 47.378 -35.541 1.00 31.33 190 ASP A C 1
ATOM 1419 O O . ASP A 1 190 ? 50.981 47.071 -36.611 1.00 31.33 190 ASP A O 1
ATOM 1423 N N . VAL A 1 191 ? 49.132 47.409 -35.421 1.00 37.19 191 VAL A N 1
ATOM 1424 C CA . VAL A 1 191 ? 48.246 48.452 -36.002 1.00 37.19 191 VAL A CA 1
ATOM 1425 C C . VAL A 1 191 ? 46.766 48.148 -35.667 1.00 37.19 191 VAL A C 1
ATOM 1427 O O . VAL A 1 191 ? 46.347 47.010 -35.480 1.00 37.19 191 VAL A O 1
ATOM 1430 N N . ALA A 1 192 ? 46.010 49.235 -35.529 1.00 33.12 192 ALA A N 1
ATOM 1431 C CA . ALA A 1 192 ? 44.696 49.421 -34.930 1.00 33.12 192 ALA A CA 1
ATOM 1432 C C . ALA A 1 192 ? 43.452 48.886 -35.686 1.00 33.12 192 ALA A C 1
ATOM 1434 O O . ALA A 1 192 ? 43.470 48.632 -36.887 1.00 33.12 192 ALA A O 1
ATOM 1435 N N . SER A 1 193 ? 42.342 48.939 -34.931 1.00 33.19 193 SER A N 1
ATOM 1436 C CA . SER A 1 193 ? 40.968 49.282 -35.348 1.00 33.19 193 SER A CA 1
ATOM 1437 C C . SER A 1 193 ? 40.042 48.171 -35.853 1.00 33.19 193 SER A C 1
ATOM 1439 O O . SER A 1 193 ? 40.078 47.793 -37.017 1.00 33.19 193 SER A O 1
ATOM 1441 N N . ALA A 1 194 ? 39.071 47.802 -35.009 1.00 33.12 194 ALA A N 1
ATOM 1442 C CA . ALA A 1 194 ? 37.720 47.455 -35.452 1.00 33.12 194 ALA A CA 1
ATOM 1443 C C . ALA A 1 194 ? 36.697 47.734 -34.334 1.00 33.12 194 ALA A C 1
ATOM 1445 O O . ALA A 1 194 ? 36.666 47.078 -33.295 1.00 33.12 194 ALA A O 1
ATOM 1446 N N . THR A 1 195 ? 35.879 48.755 -34.566 1.00 39.53 195 THR A N 1
ATOM 1447 C CA . THR A 1 195 ? 34.524 48.921 -34.033 1.00 39.53 195 THR A CA 1
ATOM 1448 C C . THR A 1 195 ? 33.661 47.708 -34.386 1.00 39.53 195 THR A C 1
ATOM 1450 O O . THR A 1 195 ? 33.697 47.315 -35.545 1.00 39.53 195 THR A O 1
ATOM 1453 N N . ASP A 1 196 ? 32.858 47.173 -33.454 1.00 30.73 196 ASP A N 1
ATOM 1454 C CA . ASP A 1 196 ? 31.475 46.761 -33.762 1.00 30.73 196 ASP A CA 1
ATOM 1455 C C . ASP A 1 196 ? 30.649 46.303 -32.540 1.00 30.73 196 ASP A C 1
ATOM 1457 O O . ASP A 1 196 ? 31.020 45.419 -31.773 1.00 30.73 196 ASP A O 1
ATOM 1461 N N . VAL A 1 197 ? 29.492 46.960 -32.404 1.00 36.19 197 VAL A N 1
ATOM 1462 C CA . VAL A 1 197 ? 28.158 46.451 -32.035 1.00 36.19 197 VAL A CA 1
ATOM 1463 C C . VAL A 1 197 ? 28.076 45.330 -30.982 1.00 36.19 197 VAL A C 1
ATOM 1465 O O . VAL A 1 197 ? 27.974 44.143 -31.291 1.00 36.19 197 VAL A O 1
ATOM 1468 N N . ALA A 1 198 ? 27.925 45.721 -29.714 1.00 31.11 198 ALA A N 1
ATOM 1469 C CA . ALA A 1 198 ? 27.370 44.847 -28.683 1.00 31.11 198 ALA A CA 1
ATOM 1470 C C . ALA A 1 198 ? 25.839 44.753 -28.844 1.00 31.11 198 ALA A C 1
ATOM 1472 O O . ALA A 1 198 ? 25.089 45.600 -28.357 1.00 31.11 198 ALA A O 1
ATOM 1473 N N . SER A 1 199 ? 25.381 43.716 -29.550 1.00 33.34 199 SER A N 1
ATOM 1474 C CA . SER A 1 199 ? 23.979 43.295 -29.558 1.00 33.34 199 SER A CA 1
ATOM 1475 C C . SER A 1 199 ? 23.617 42.565 -28.265 1.00 33.34 199 SER A C 1
ATOM 1477 O O . SER A 1 199 ? 24.346 41.710 -27.766 1.00 33.34 199 SER A O 1
ATOM 1479 N N . VAL A 1 200 ? 22.449 42.934 -27.753 1.00 37.19 200 VAL A N 1
ATOM 1480 C CA . VAL A 1 200 ? 21.767 42.449 -26.554 1.00 37.19 200 VAL A CA 1
ATOM 1481 C C . VAL A 1 200 ? 21.665 40.920 -26.543 1.00 37.19 200 VAL A C 1
ATOM 1483 O O . VAL A 1 200 ? 20.885 40.333 -27.290 1.00 37.19 200 VAL A O 1
ATOM 1486 N N . ALA A 1 201 ? 22.413 40.272 -25.649 1.00 32.69 201 ALA A N 1
ATOM 1487 C CA . ALA A 1 201 ? 22.169 38.889 -25.263 1.00 32.69 201 ALA A CA 1
ATOM 1488 C C . ALA A 1 201 ? 21.058 38.857 -24.203 1.00 32.69 201 ALA A C 1
ATOM 1490 O O . ALA A 1 201 ? 21.213 39.366 -23.092 1.00 32.69 201 ALA A O 1
ATOM 1491 N N . SER A 1 202 ? 19.918 38.273 -24.566 1.00 33.56 202 SER A N 1
ATOM 1492 C CA . SER A 1 202 ? 18.821 37.967 -23.651 1.00 33.56 202 SER A CA 1
ATOM 1493 C C . SER A 1 202 ? 19.289 36.991 -22.561 1.00 33.56 202 SER A C 1
ATOM 1495 O O . SER A 1 202 ? 19.959 36.007 -22.882 1.00 33.56 202 SER A O 1
ATOM 1497 N N . PRO A 1 203 ? 18.934 37.201 -21.282 1.00 38.38 203 PRO A N 1
ATOM 1498 C CA . PRO A 1 203 ? 19.276 36.259 -20.230 1.00 38.38 203 PRO A CA 1
ATOM 1499 C C . PRO A 1 203 ? 18.478 34.966 -20.416 1.00 38.38 203 PRO A C 1
ATOM 1501 O O . PRO A 1 203 ? 17.248 34.947 -20.360 1.00 38.38 203 PRO A O 1
ATOM 1504 N N . THR A 1 204 ? 19.208 33.875 -20.633 1.00 37.22 204 THR A N 1
ATOM 1505 C CA . THR A 1 204 ? 18.730 32.499 -20.499 1.00 37.22 204 THR A CA 1
ATOM 1506 C C . THR A 1 204 ? 17.972 32.332 -19.188 1.00 37.22 204 THR A C 1
ATOM 1508 O O . THR A 1 204 ? 18.486 32.643 -18.112 1.00 37.22 204 THR A O 1
ATOM 1511 N N . SER A 1 205 ? 16.744 31.835 -19.305 1.00 37.19 205 SER A N 1
ATOM 1512 C CA . SER A 1 205 ? 15.845 31.498 -18.208 1.00 37.19 205 SER A CA 1
ATOM 1513 C C . SER A 1 205 ? 16.561 30.663 -17.136 1.00 37.19 205 SER A C 1
ATOM 1515 O O . SER A 1 205 ? 17.249 29.700 -17.486 1.00 37.19 205 SER A O 1
ATOM 1517 N N . PRO A 1 206 ? 16.409 30.982 -15.838 1.00 42.53 206 PRO A N 1
ATOM 1518 C CA . PRO A 1 206 ? 16.992 30.168 -14.786 1.00 42.53 206 PRO A CA 1
ATOM 1519 C C . PRO A 1 206 ? 16.295 28.805 -14.766 1.00 42.53 206 PRO A C 1
ATOM 1521 O O . PRO A 1 206 ? 15.066 28.709 -14.751 1.00 42.53 206 PRO A O 1
ATOM 1524 N N . SER A 1 207 ? 17.103 27.749 -14.781 1.00 39.88 207 SER A N 1
ATOM 1525 C CA . SER A 1 207 ? 16.676 26.388 -14.487 1.00 39.88 207 SER A CA 1
ATOM 1526 C C . SER A 1 207 ? 15.885 26.366 -13.176 1.00 39.88 207 SER A C 1
ATOM 1528 O O . SER A 1 207 ? 16.270 26.986 -12.184 1.00 39.88 207 SER A O 1
ATOM 1530 N N . SER A 1 208 ? 14.751 25.667 -13.185 1.00 44.03 208 SER A N 1
ATOM 1531 C CA . SER A 1 208 ? 13.890 25.475 -12.016 1.00 44.03 208 SER A CA 1
ATOM 1532 C C . SER A 1 208 ? 14.714 25.067 -10.785 1.00 44.03 208 SER A C 1
ATOM 1534 O O . SER A 1 208 ? 15.539 24.153 -10.908 1.00 44.03 208 SER A O 1
ATOM 1536 N N . PRO A 1 209 ? 14.509 25.688 -9.608 1.00 56.19 209 PRO A N 1
ATOM 1537 C CA . PRO A 1 209 ? 15.251 25.331 -8.407 1.00 56.19 209 PRO A CA 1
ATOM 1538 C C . PRO A 1 209 ? 15.011 23.857 -8.072 1.00 56.19 209 PRO A C 1
ATOM 1540 O O . PRO A 1 209 ? 13.876 23.382 -8.093 1.00 56.19 209 PRO A O 1
ATOM 1543 N N . VAL A 1 210 ? 16.090 23.126 -7.778 1.00 65.75 210 VAL A N 1
ATOM 1544 C CA . VAL A 1 210 ? 16.009 21.742 -7.298 1.00 65.75 210 VAL A CA 1
ATOM 1545 C C . VAL A 1 210 ? 15.159 21.746 -6.030 1.00 65.75 210 VAL A C 1
ATOM 1547 O O . VAL A 1 210 ? 15.555 22.347 -5.032 1.00 65.75 210 VAL A O 1
ATOM 1550 N N . GLU A 1 211 ? 13.991 21.101 -6.075 1.00 77.06 211 GLU A N 1
ATOM 1551 C CA . GLU A 1 211 ? 13.100 21.013 -4.917 1.00 77.06 211 GLU A CA 1
ATOM 1552 C C . GLU A 1 211 ? 13.863 20.481 -3.700 1.00 77.06 211 GLU A C 1
ATOM 1554 O O . GLU A 1 211 ? 14.643 19.519 -3.785 1.00 77.06 211 GLU A O 1
ATOM 1559 N N . SER A 1 212 ? 13.625 21.085 -2.540 1.00 88.44 212 SER A N 1
ATOM 1560 C CA . SER A 1 212 ? 14.190 20.568 -1.301 1.00 88.44 212 SER A CA 1
ATOM 1561 C C . SER A 1 212 ? 13.587 19.192 -0.983 1.00 88.44 212 SER A C 1
ATOM 1563 O O . SER A 1 212 ? 12.479 18.850 -1.399 1.00 88.44 212 SER A O 1
ATOM 1565 N N . ALA A 1 213 ? 14.318 18.363 -0.237 1.00 87.62 213 ALA A N 1
ATOM 1566 C CA . ALA A 1 213 ? 13.812 17.050 0.170 1.00 87.62 213 ALA A CA 1
ATOM 1567 C C . ALA A 1 213 ? 12.518 17.153 0.990 1.00 87.62 213 ALA A C 1
ATOM 1569 O O . ALA A 1 213 ? 11.598 16.356 0.816 1.00 87.62 213 ALA A O 1
ATOM 1570 N N . GLN A 1 214 ? 12.419 18.200 1.809 1.00 90.81 214 GLN A N 1
ATOM 1571 C CA . GLN A 1 214 ? 11.216 18.502 2.568 1.00 90.81 214 GLN A CA 1
ATOM 1572 C C . GLN A 1 214 ? 10.040 18.871 1.653 1.00 90.81 214 GLN A C 1
ATOM 1574 O O . GLN A 1 214 ? 8.953 18.328 1.822 1.00 90.81 214 GLN A O 1
ATOM 1579 N N . GLN A 1 215 ? 10.268 19.703 0.627 1.00 91.25 215 GLN A N 1
ATOM 1580 C CA . GLN A 1 215 ? 9.239 20.051 -0.361 1.00 91.25 215 GLN A CA 1
ATOM 1581 C C . GLN A 1 215 ? 8.700 18.817 -1.091 1.00 91.25 215 GLN A C 1
ATOM 1583 O O . GLN A 1 215 ? 7.488 18.693 -1.247 1.00 91.25 215 GLN A O 1
ATOM 1588 N N . ARG A 1 216 ? 9.565 17.868 -1.475 1.00 92.31 216 ARG A N 1
ATOM 1589 C CA . ARG A 1 216 ? 9.120 16.606 -2.092 1.00 92.31 216 ARG A CA 1
ATOM 1590 C C . ARG A 1 216 ? 8.256 15.768 -1.158 1.00 92.31 216 ARG A C 1
ATOM 1592 O O . ARG A 1 216 ? 7.240 15.230 -1.591 1.00 92.31 216 ARG A O 1
ATOM 1599 N N . VAL A 1 217 ? 8.633 15.661 0.115 1.00 92.12 217 VAL A N 1
ATOM 1600 C CA . VAL A 1 217 ? 7.838 14.947 1.127 1.00 92.12 217 VAL A CA 1
ATOM 1601 C C . VAL A 1 217 ? 6.491 15.625 1.358 1.00 92.12 217 VAL A C 1
ATOM 1603 O O . VAL A 1 217 ? 5.464 14.946 1.413 1.00 92.12 217 VAL A O 1
ATOM 1606 N N . ASP A 1 218 ? 6.474 16.952 1.456 1.00 91.94 218 ASP A N 1
ATOM 1607 C CA . ASP A 1 218 ? 5.250 17.730 1.632 1.00 91.94 218 ASP A CA 1
ATOM 1608 C C . ASP A 1 218 ? 4.323 17.617 0.420 1.00 91.94 218 ASP A C 1
ATOM 1610 O O . ASP A 1 218 ? 3.141 17.317 0.588 1.00 91.94 218 ASP A O 1
ATOM 1614 N N . SER A 1 219 ? 4.870 17.733 -0.791 1.00 92.44 219 SER A N 1
ATOM 1615 C CA . SER A 1 219 ? 4.147 17.528 -2.048 1.00 92.44 219 SER A CA 1
ATOM 1616 C C . SER A 1 219 ? 3.583 16.108 -2.156 1.00 92.44 219 SER A C 1
ATOM 1618 O O . SER A 1 219 ? 2.401 15.923 -2.451 1.00 92.44 219 SER A O 1
ATOM 1620 N N . ALA A 1 220 ? 4.377 15.087 -1.814 1.00 92.19 220 ALA A N 1
ATOM 1621 C CA . ALA A 1 220 ? 3.918 13.702 -1.794 1.00 92.19 220 ALA A CA 1
ATOM 1622 C C . ALA A 1 220 ? 2.757 13.504 -0.807 1.00 92.19 220 ALA A C 1
ATOM 1624 O O . ALA A 1 220 ? 1.744 12.912 -1.179 1.00 92.19 220 ALA A O 1
ATOM 1625 N N . CYS A 1 221 ? 2.857 14.044 0.412 1.00 91.50 221 CYS A N 1
ATOM 1626 C CA . CYS A 1 221 ? 1.780 13.991 1.406 1.00 91.50 221 CYS A CA 1
ATOM 1627 C C . CYS A 1 221 ? 0.512 14.707 0.925 1.00 91.50 221 CYS A C 1
ATOM 1629 O O . CYS A 1 221 ? -0.582 14.162 1.060 1.00 91.50 221 CYS A O 1
ATOM 1631 N N . ALA A 1 222 ? 0.650 15.893 0.330 1.00 89.38 222 ALA A N 1
ATOM 1632 C CA . ALA A 1 222 ? -0.476 16.633 -0.230 1.00 89.38 222 ALA A CA 1
ATOM 1633 C C . ALA A 1 222 ? -1.147 15.851 -1.371 1.00 89.38 222 ALA A C 1
ATOM 1635 O O . ALA A 1 222 ? -2.372 15.752 -1.414 1.00 89.38 222 ALA A O 1
ATOM 1636 N N . SER A 1 223 ? -0.359 15.214 -2.247 1.00 89.75 223 SER A N 1
ATOM 1637 C CA . SER A 1 223 ? -0.888 14.399 -3.348 1.00 89.75 223 SER A CA 1
ATOM 1638 C C . SER A 1 223 ? -1.699 13.193 -2.861 1.00 89.75 223 SER A C 1
ATOM 1640 O O . SER A 1 223 ? -2.692 12.831 -3.488 1.00 89.75 223 SER A O 1
ATOM 1642 N N . LEU A 1 224 ? -1.304 12.595 -1.730 1.00 86.12 224 LEU A N 1
ATOM 1643 C CA . LEU A 1 224 ? -2.040 11.499 -1.094 1.00 86.12 224 LEU A CA 1
ATOM 1644 C C . LEU A 1 224 ? -3.367 11.993 -0.506 1.00 86.12 224 LEU A C 1
ATOM 1646 O O . LEU A 1 224 ? -4.374 11.303 -0.624 1.00 86.12 224 LEU A O 1
ATOM 1650 N N . GLY A 1 225 ? -3.380 13.195 0.082 1.00 77.25 225 GLY A N 1
ATOM 1651 C CA . GLY A 1 225 ? -4.600 13.817 0.603 1.00 77.25 225 GLY A CA 1
ATOM 1652 C C . GLY A 1 225 ? -5.6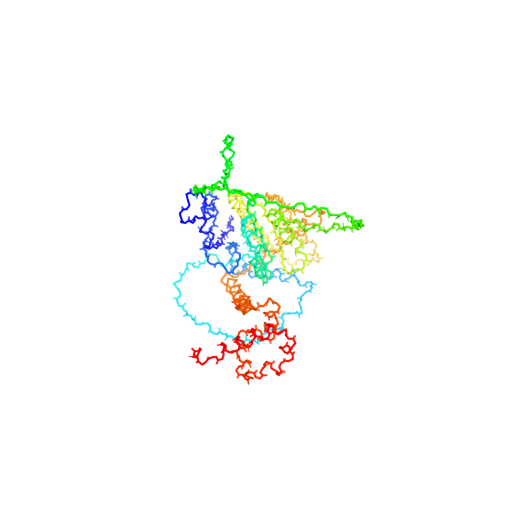05 14.189 -0.492 1.00 77.25 225 GLY A C 1
ATOM 1653 O O . GLY A 1 225 ? -6.805 14.020 -0.308 1.00 77.25 225 GLY A O 1
ATOM 1654 N N . MET A 1 226 ? -5.130 14.636 -1.658 1.00 76.81 226 MET A N 1
ATOM 1655 C CA . MET A 1 226 ? -5.997 15.025 -2.781 1.00 76.81 226 MET A CA 1
ATOM 1656 C C . MET A 1 226 ? -6.622 13.828 -3.517 1.00 76.81 226 MET A C 1
ATOM 1658 O O . MET A 1 226 ? -7.723 13.946 -4.051 1.00 76.81 226 MET A O 1
ATOM 1662 N N . GLN A 1 227 ? -5.963 12.663 -3.540 1.00 68.44 227 GLN A N 1
ATOM 1663 C CA . GLN A 1 227 ? -6.477 11.466 -4.230 1.00 68.44 227 GLN A CA 1
ATOM 1664 C C . GLN A 1 227 ? -7.684 10.824 -3.518 1.00 68.44 227 GLN A C 1
ATOM 1666 O O . GLN A 1 227 ? -8.365 9.984 -4.104 1.00 68.44 227 GLN A O 1
ATOM 1671 N N . GLN A 1 228 ? -8.013 11.268 -2.299 1.00 62.47 228 GLN A N 1
ATOM 1672 C CA . GLN A 1 228 ? -9.149 10.788 -1.503 1.00 62.47 228 GLN A CA 1
ATOM 1673 C C . GLN A 1 228 ? -10.506 10.863 -2.240 1.00 62.47 228 GLN A C 1
ATOM 1675 O O . GLN A 1 228 ? -11.463 10.216 -1.826 1.00 62.47 228 GLN A O 1
ATOM 1680 N N . GLN A 1 229 ? -10.602 11.633 -3.328 1.00 56.16 229 GLN A N 1
ATOM 1681 C CA . GLN A 1 229 ? -11.857 11.926 -4.016 1.00 56.16 229 GLN A CA 1
ATOM 1682 C C . GLN A 1 229 ? -12.159 11.051 -5.246 1.00 56.16 229 GLN A C 1
ATOM 1684 O O . GLN A 1 229 ? -13.271 11.138 -5.760 1.00 56.16 229 GLN A O 1
ATOM 1689 N N . GLN A 1 230 ? -11.212 10.245 -5.750 1.00 56.72 230 GLN A N 1
ATOM 1690 C CA . GLN A 1 230 ? -11.330 9.705 -7.117 1.00 56.72 230 GLN A CA 1
ATOM 1691 C C . GLN A 1 230 ? -11.574 8.193 -7.250 1.00 56.72 230 GLN A C 1
ATOM 1693 O O . GLN A 1 230 ? -12.036 7.794 -8.315 1.00 56.72 230 GLN A O 1
ATOM 1698 N N . GLN A 1 231 ? -11.320 7.345 -6.243 1.00 55.72 231 GLN A N 1
ATOM 1699 C CA . GLN A 1 231 ? -11.483 5.881 -6.379 1.00 55.72 231 GLN A CA 1
ATOM 1700 C C . GLN A 1 231 ? -11.927 5.177 -5.080 1.00 55.72 231 GLN A C 1
ATOM 1702 O O . GLN A 1 231 ? -11.969 5.792 -4.021 1.00 55.72 231 GLN A O 1
ATOM 1707 N N . HIS A 1 232 ? -12.276 3.887 -5.196 1.00 61.78 232 HIS A N 1
ATOM 1708 C CA . HIS A 1 232 ? -12.946 2.970 -4.249 1.00 61.78 232 HIS A CA 1
ATOM 1709 C C . HIS A 1 232 ? -12.359 2.802 -2.820 1.00 61.78 232 HIS A C 1
ATOM 1711 O O . HIS A 1 232 ? -12.778 1.902 -2.094 1.00 61.78 232 HIS A O 1
ATOM 1717 N N . GLY A 1 233 ? -11.452 3.664 -2.363 1.00 70.69 233 GLY A N 1
ATOM 1718 C CA . GLY A 1 233 ? -10.873 3.617 -1.021 1.00 70.69 233 GLY A CA 1
ATOM 1719 C C . GLY A 1 233 ? -10.520 5.007 -0.505 1.00 70.69 233 GLY A C 1
ATOM 1720 O O . GLY A 1 233 ? -10.158 5.904 -1.263 1.00 70.69 233 GLY A O 1
ATOM 1721 N N . SER A 1 234 ? -10.624 5.199 0.807 1.00 83.69 234 SER A N 1
ATOM 1722 C CA . SER A 1 234 ? -10.236 6.446 1.464 1.00 83.69 234 SER A CA 1
ATOM 1723 C C . SER A 1 234 ? -8.771 6.416 1.875 1.00 83.69 234 SER A C 1
ATOM 1725 O O . SER A 1 234 ? -8.268 5.406 2.362 1.00 83.69 234 SER A O 1
ATOM 1727 N N . TRP A 1 235 ? -8.086 7.540 1.689 1.00 88.06 235 TRP A N 1
ATOM 1728 C CA . TRP A 1 235 ? -6.674 7.697 2.020 1.00 88.06 235 TRP A CA 1
ATOM 1729 C C . TRP A 1 235 ? -6.555 8.680 3.177 1.00 88.06 235 TRP A C 1
ATOM 1731 O O . TRP A 1 235 ? -7.173 9.743 3.162 1.00 88.06 235 TRP A O 1
ATOM 1741 N N . LEU A 1 236 ? -5.766 8.321 4.185 1.00 89.44 236 LEU A N 1
ATOM 1742 C CA . LEU A 1 236 ? -5.515 9.155 5.353 1.00 89.44 236 LEU A CA 1
ATOM 1743 C C . LEU A 1 236 ? -4.012 9.325 5.542 1.00 89.44 236 LEU A C 1
ATOM 1745 O O . LEU A 1 236 ? -3.300 8.344 5.712 1.00 89.44 236 LEU A O 1
ATOM 1749 N N . VAL A 1 237 ? -3.529 10.565 5.561 1.00 92.25 237 VAL A N 1
ATOM 1750 C CA . VAL A 1 237 ? -2.122 10.864 5.858 1.00 92.25 237 VAL A CA 1
ATOM 1751 C C . VAL A 1 237 ? -2.000 11.320 7.306 1.00 92.25 237 VAL A C 1
ATOM 1753 O O . VAL A 1 237 ? -2.641 12.288 7.715 1.00 92.25 237 VAL A O 1
ATOM 1756 N N . VAL A 1 238 ? -1.151 10.644 8.076 1.00 92.88 238 VAL A N 1
ATOM 1757 C CA . VAL A 1 238 ? -0.878 10.957 9.482 1.00 92.88 238 VAL A CA 1
ATOM 1758 C C . VAL A 1 238 ? 0.605 11.227 9.638 1.00 92.88 238 VAL A C 1
ATOM 1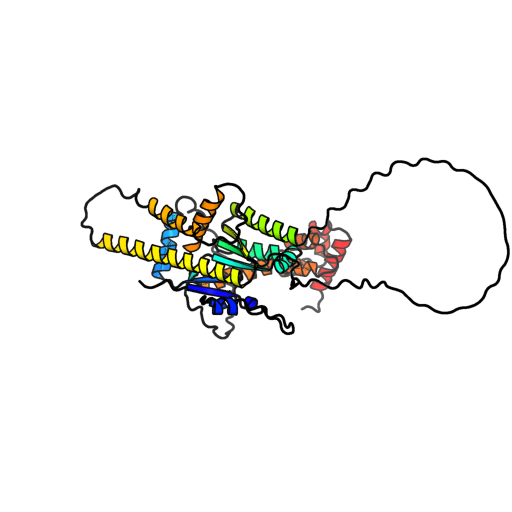760 O O . VAL A 1 238 ? 1.426 10.423 9.211 1.00 92.88 238 VAL A O 1
ATOM 1763 N N . ARG A 1 239 ? 0.954 12.358 10.255 1.00 93.06 239 ARG A N 1
ATOM 1764 C CA . ARG A 1 239 ? 2.347 12.712 10.541 1.00 93.06 239 ARG A CA 1
ATOM 1765 C C . ARG A 1 239 ? 2.655 12.520 12.015 1.00 93.06 239 ARG A C 1
ATOM 1767 O O . ARG A 1 239 ? 1.953 13.064 12.865 1.00 93.06 239 ARG A O 1
ATOM 1774 N N . THR A 1 240 ? 3.727 11.802 12.309 1.00 93.69 240 THR A N 1
ATOM 1775 C CA . THR A 1 240 ? 4.218 11.559 13.669 1.00 93.69 240 THR A CA 1
ATOM 1776 C C . THR A 1 240 ? 5.671 11.984 13.772 1.00 93.69 240 THR A C 1
ATOM 1778 O O . THR A 1 240 ? 6.419 11.952 12.799 1.00 93.69 240 THR A O 1
ATOM 1781 N N . ARG A 1 241 ? 6.106 12.433 14.949 1.00 91.12 241 ARG A N 1
ATOM 1782 C CA . ARG A 1 241 ? 7.480 12.927 15.128 1.00 91.12 241 ARG A CA 1
ATOM 1783 C C . ARG A 1 241 ? 8.490 11.798 15.298 1.00 91.12 241 ARG A C 1
ATOM 1785 O O . ARG A 1 241 ? 9.668 11.997 15.026 1.00 91.12 241 ARG A O 1
ATOM 1792 N N . ASN A 1 242 ? 8.048 10.650 15.802 1.00 89.56 242 ASN A N 1
ATOM 1793 C CA . ASN A 1 242 ? 8.895 9.514 16.158 1.00 89.56 242 ASN A CA 1
ATOM 1794 C C . ASN A 1 242 ? 8.072 8.218 16.275 1.00 89.56 242 ASN A C 1
ATOM 1796 O O . ASN A 1 242 ? 6.840 8.250 16.302 1.00 89.56 242 ASN A O 1
ATOM 1800 N N . THR A 1 243 ? 8.765 7.087 16.425 1.00 91.50 243 THR A N 1
ATOM 1801 C CA . THR A 1 243 ? 8.176 5.749 16.595 1.00 91.50 243 THR A CA 1
ATOM 1802 C C . THR A 1 243 ? 7.185 5.657 17.756 1.00 91.50 243 THR A C 1
ATOM 1804 O O . THR A 1 243 ? 6.166 4.979 17.645 1.00 91.50 243 THR A O 1
ATOM 1807 N N . ALA A 1 244 ? 7.442 6.334 18.880 1.00 92.12 244 ALA A N 1
ATOM 1808 C CA . ALA A 1 244 ? 6.553 6.267 20.039 1.00 92.12 244 ALA A CA 1
ATOM 1809 C C . ALA A 1 244 ? 5.195 6.926 19.748 1.00 92.12 244 ALA A C 1
ATOM 1811 O O . ALA A 1 244 ? 4.159 6.362 20.103 1.00 92.12 244 ALA A O 1
ATOM 1812 N N . GLU A 1 245 ? 5.187 8.067 19.054 1.00 94.00 245 GLU A N 1
ATOM 1813 C CA . GLU A 1 245 ? 3.960 8.705 18.566 1.00 94.00 245 GLU A CA 1
ATOM 1814 C C . GLU A 1 245 ? 3.253 7.845 17.510 1.00 94.00 245 GLU A C 1
ATOM 1816 O O . GLU A 1 245 ? 2.031 7.704 17.567 1.00 94.00 245 GLU A O 1
ATOM 1821 N N . SER A 1 246 ? 4.006 7.214 16.600 1.00 94.88 246 SER A N 1
ATOM 1822 C CA . SER A 1 246 ? 3.480 6.247 15.624 1.00 94.88 246 SER A CA 1
ATOM 1823 C C . SER A 1 246 ? 2.717 5.108 16.309 1.00 94.88 246 SER A C 1
ATOM 1825 O O . SER A 1 246 ? 1.558 4.853 15.981 1.00 94.88 246 SER A O 1
ATOM 1827 N N . VAL A 1 247 ? 3.317 4.457 17.310 1.00 95.88 247 VAL A N 1
ATOM 1828 C CA . VAL A 1 247 ? 2.664 3.370 18.060 1.00 95.88 247 VAL A CA 1
ATOM 1829 C C . VAL A 1 247 ? 1.481 3.876 18.882 1.00 95.88 247 VAL A C 1
ATOM 1831 O O . VAL A 1 247 ? 0.444 3.213 18.918 1.00 95.88 247 VAL A O 1
ATOM 1834 N N . GLN A 1 248 ? 1.582 5.060 19.491 1.00 95.94 248 GLN A N 1
ATOM 1835 C CA . GLN A 1 248 ? 0.472 5.636 20.249 1.00 95.94 248 GLN A CA 1
ATOM 1836 C C . GLN A 1 248 ? -0.730 5.914 19.339 1.00 95.94 248 GLN A C 1
ATOM 1838 O O . GLN A 1 248 ? -1.865 5.618 19.718 1.00 95.94 248 GLN A O 1
ATOM 1843 N N . PHE A 1 249 ? -0.501 6.429 18.129 1.00 96.12 249 PHE A N 1
ATOM 1844 C CA . PHE A 1 249 ? -1.550 6.601 17.128 1.00 96.12 249 PHE A CA 1
ATOM 1845 C C . PHE A 1 249 ? -2.205 5.259 16.766 1.00 96.12 249 PHE A C 1
ATOM 1847 O O . PHE A 1 249 ? -3.427 5.133 16.861 1.00 96.12 249 PHE A O 1
ATOM 1854 N N . LEU A 1 250 ? -1.410 4.234 16.440 1.00 96.81 250 LEU A N 1
ATOM 1855 C CA . LEU A 1 250 ? -1.915 2.893 16.110 1.00 96.81 250 LEU A CA 1
ATOM 1856 C C . LEU A 1 250 ? -2.701 2.263 17.272 1.00 96.81 250 LEU A C 1
ATOM 1858 O O . LEU A 1 250 ? -3.734 1.626 17.061 1.00 96.81 250 LEU A O 1
ATOM 1862 N N . LYS A 1 251 ? -2.266 2.480 18.517 1.00 96.62 251 LYS A N 1
ATOM 1863 C CA . LYS A 1 251 ? -2.994 2.058 19.719 1.00 96.62 251 LYS A CA 1
ATOM 1864 C C . LYS A 1 251 ? -4.372 2.709 19.795 1.00 96.62 251 LYS A C 1
ATOM 1866 O O . LYS A 1 251 ? -5.363 2.011 19.995 1.00 96.62 251 LYS A O 1
ATOM 1871 N N . GLN A 1 252 ? -4.445 4.032 19.640 1.00 95.06 252 GLN A N 1
ATOM 1872 C CA . GLN A 1 252 ? -5.721 4.749 19.695 1.00 95.06 252 GLN A CA 1
ATOM 1873 C C . GLN A 1 252 ? -6.647 4.346 18.548 1.00 95.06 252 GLN A C 1
ATOM 1875 O O . GLN A 1 252 ? -7.839 4.144 18.775 1.00 95.06 252 GLN A O 1
ATOM 1880 N N . LEU A 1 253 ? -6.096 4.160 17.348 1.00 93.44 253 LEU A N 1
ATOM 1881 C CA . LEU A 1 253 ? -6.831 3.682 16.185 1.00 93.44 253 LEU A CA 1
ATOM 1882 C C . LEU A 1 253 ? -7.490 2.324 16.468 1.00 93.44 253 LEU A C 1
ATOM 1884 O O . LEU A 1 253 ? -8.707 2.202 16.349 1.00 93.44 253 LEU A O 1
ATOM 1888 N N . ALA A 1 254 ? -6.722 1.337 16.937 1.00 94.12 254 ALA A N 1
ATOM 1889 C CA . ALA A 1 254 ? -7.251 0.013 17.263 1.00 94.12 254 ALA A CA 1
ATOM 1890 C C . ALA A 1 254 ? -8.287 0.037 18.397 1.00 94.12 254 ALA A C 1
ATOM 1892 O O . ALA A 1 254 ? -9.318 -0.630 18.308 1.00 94.12 254 ALA A O 1
ATOM 1893 N N . LEU A 1 255 ? -8.060 0.845 19.438 1.00 93.12 255 LEU A N 1
ATOM 1894 C CA . LEU A 1 255 ? -9.029 1.021 20.521 1.00 93.12 255 LEU A CA 1
ATOM 1895 C C . LEU A 1 255 ? -10.353 1.606 20.021 1.00 93.12 255 LEU A C 1
ATOM 1897 O O . LEU A 1 255 ? -11.407 1.190 20.497 1.00 93.12 255 LEU A O 1
ATOM 1901 N N . GLN A 1 256 ? -10.326 2.539 19.065 1.00 90.12 256 GLN A N 1
ATOM 1902 C CA . GLN A 1 256 ? -11.559 3.066 18.480 1.00 90.12 256 GLN A CA 1
ATOM 1903 C C . GLN A 1 256 ? -12.311 2.009 17.671 1.00 90.12 256 GLN A C 1
ATOM 1905 O O . GLN A 1 256 ? -13.526 1.893 17.829 1.00 90.12 256 GLN A O 1
ATOM 1910 N N . VAL A 1 257 ? -11.611 1.184 16.883 1.00 89.56 257 VAL A N 1
ATOM 1911 C CA . VAL A 1 257 ? -12.244 0.049 16.184 1.00 89.56 257 VAL A CA 1
ATOM 1912 C C . VAL A 1 257 ? -12.892 -0.909 17.183 1.00 89.56 257 VAL A C 1
ATOM 1914 O O . VAL A 1 257 ? -14.061 -1.262 17.044 1.00 89.56 257 VAL A O 1
ATOM 1917 N N . ALA A 1 258 ? -12.168 -1.274 18.241 1.00 90.75 258 ALA A N 1
ATOM 1918 C CA . ALA A 1 258 ? -12.674 -2.161 19.282 1.00 90.75 258 ALA A CA 1
ATOM 1919 C C . ALA A 1 258 ? -13.907 -1.582 20.000 1.00 90.75 258 ALA A C 1
ATOM 1921 O O . ALA A 1 258 ? -14.859 -2.313 20.271 1.00 90.75 258 ALA A O 1
ATOM 1922 N N . ARG A 1 259 ? -13.931 -0.270 20.277 1.00 89.38 259 ARG A N 1
ATOM 1923 C CA . ARG A 1 259 ? -15.097 0.413 20.867 1.00 89.38 259 ARG A CA 1
ATOM 1924 C C . ARG A 1 259 ? -16.302 0.413 19.931 1.00 89.38 259 ARG A C 1
ATOM 1926 O O . ARG A 1 259 ? -17.403 0.133 20.391 1.00 89.38 259 ARG A O 1
ATOM 1933 N N . GLN A 1 260 ? -16.102 0.686 18.642 1.00 86.81 260 GLN A N 1
ATOM 1934 C CA . GLN A 1 260 ? -17.170 0.660 17.633 1.00 86.81 260 GLN A CA 1
ATOM 1935 C C . GLN A 1 260 ? -17.788 -0.740 17.516 1.00 86.81 260 GLN A C 1
ATOM 1937 O O . GLN A 1 260 ? -19.011 -0.888 17.532 1.00 86.81 260 GLN A O 1
ATOM 1942 N N . LEU A 1 261 ? -16.947 -1.777 17.484 1.00 87.62 261 LEU A N 1
ATOM 1943 C CA . LEU A 1 261 ? -17.390 -3.170 17.498 1.00 87.62 261 LEU A CA 1
ATOM 1944 C C . LEU A 1 261 ? -18.152 -3.522 18.782 1.00 87.62 261 LEU A C 1
ATOM 1946 O O . LEU A 1 261 ? -19.210 -4.145 18.722 1.00 87.62 261 LEU A O 1
ATOM 1950 N N . ALA A 1 262 ? -17.658 -3.090 19.944 1.00 88.88 262 ALA A N 1
ATOM 1951 C CA . ALA A 1 262 ? -18.332 -3.321 21.218 1.00 88.88 262 ALA A CA 1
ATOM 1952 C C . ALA A 1 262 ? -19.704 -2.631 21.275 1.00 88.88 262 ALA A C 1
ATOM 1954 O O . ALA A 1 262 ? -20.681 -3.258 21.679 1.00 88.88 262 ALA A O 1
ATOM 1955 N N . ALA A 1 263 ? -19.798 -1.377 20.824 1.00 86.50 263 ALA A N 1
ATOM 1956 C CA . ALA A 1 263 ? -21.057 -0.637 20.759 1.00 86.50 263 ALA A CA 1
ATOM 1957 C C . ALA A 1 263 ? -22.079 -1.339 19.853 1.00 86.50 263 ALA A C 1
ATOM 1959 O O . ALA A 1 263 ? -23.242 -1.473 20.223 1.00 86.50 263 ALA A O 1
ATOM 1960 N N . ARG A 1 264 ? -21.641 -1.876 18.708 1.00 83.31 264 ARG A N 1
ATOM 1961 C CA . ARG A 1 264 ? -22.507 -2.672 17.826 1.00 83.31 264 ARG A CA 1
ATOM 1962 C C . ARG A 1 264 ? -22.982 -3.980 18.450 1.00 83.31 264 ARG A C 1
ATOM 1964 O O . ARG A 1 264 ? -24.145 -4.339 18.295 1.00 83.31 264 ARG A O 1
ATOM 1971 N N . ARG A 1 265 ? -22.114 -4.686 19.179 1.00 86.31 265 ARG A N 1
ATOM 1972 C CA . ARG A 1 265 ? -22.513 -5.897 19.919 1.00 86.31 265 ARG A CA 1
ATOM 1973 C C . ARG A 1 265 ? -23.622 -5.595 20.933 1.00 86.31 265 ARG A C 1
ATOM 1975 O O . ARG A 1 265 ? -24.506 -6.425 21.132 1.00 86.31 265 ARG A O 1
ATOM 1982 N N . LEU A 1 266 ? -23.595 -4.413 21.555 1.00 84.69 266 LEU A N 1
ATOM 1983 C CA . LEU A 1 266 ? -24.639 -3.978 22.486 1.00 84.69 266 LEU A CA 1
ATOM 1984 C C . LEU A 1 266 ? -25.967 -3.711 21.769 1.00 84.69 266 LEU A C 1
ATOM 1986 O O . LEU A 1 266 ? -26.979 -4.289 22.158 1.00 84.69 266 LEU A O 1
ATOM 1990 N N . THR A 1 267 ? -25.963 -2.939 20.679 1.00 82.88 267 THR A N 1
ATOM 1991 C CA . THR A 1 267 ? -27.200 -2.630 19.937 1.00 82.88 267 THR A CA 1
ATOM 1992 C C . THR A 1 267 ? -27.834 -3.874 19.302 1.00 82.88 267 THR A C 1
ATOM 1994 O O . THR A 1 267 ? -29.059 -4.017 19.277 1.00 82.88 267 THR A O 1
ATOM 1997 N N . HIS A 1 268 ? -27.025 -4.832 18.841 1.00 80.25 268 HIS A N 1
ATOM 1998 C CA . HIS A 1 268 ? -27.532 -6.113 18.339 1.00 80.25 268 HIS A CA 1
ATOM 1999 C C . HIS A 1 268 ? -28.197 -6.952 19.445 1.00 80.25 268 HIS A C 1
ATOM 2001 O O . HIS A 1 268 ? -29.225 -7.602 19.238 1.00 80.25 268 HIS A O 1
ATOM 2007 N N . ARG A 1 269 ? -27.653 -6.906 20.666 1.00 79.44 269 ARG A N 1
ATOM 2008 C CA . ARG A 1 269 ? -28.245 -7.595 21.816 1.00 79.44 269 ARG A CA 1
ATOM 2009 C C . ARG A 1 269 ? -29.584 -6.981 22.233 1.00 79.44 269 ARG A C 1
ATOM 2011 O O . ARG A 1 269 ? -30.505 -7.725 22.545 1.00 79.44 269 ARG A O 1
ATOM 2018 N N . GLU A 1 270 ? -29.703 -5.657 22.212 1.00 81.50 270 GLU A N 1
ATOM 2019 C CA . GLU A 1 270 ? -30.945 -4.950 22.567 1.00 81.50 270 GLU A CA 1
ATOM 2020 C C . GLU A 1 270 ? -32.071 -5.208 21.556 1.00 81.50 270 GLU A C 1
ATOM 2022 O O . GLU A 1 270 ? -33.211 -5.485 21.931 1.00 81.50 270 GLU A O 1
ATOM 2027 N N . THR A 1 271 ? -31.748 -5.199 20.261 1.00 76.75 271 THR A N 1
ATOM 2028 C CA . THR A 1 271 ? -32.720 -5.484 19.189 1.00 76.75 271 THR A CA 1
ATOM 2029 C C . THR A 1 271 ? -33.176 -6.946 19.183 1.00 76.75 271 THR A C 1
ATOM 2031 O O . THR A 1 271 ? -34.365 -7.232 18.995 1.00 76.75 271 THR A O 1
ATOM 2034 N N . SER A 1 272 ? -32.265 -7.885 19.455 1.00 75.44 272 SER A N 1
ATOM 2035 C CA . SER A 1 272 ? -32.603 -9.308 19.584 1.00 75.44 272 SER A CA 1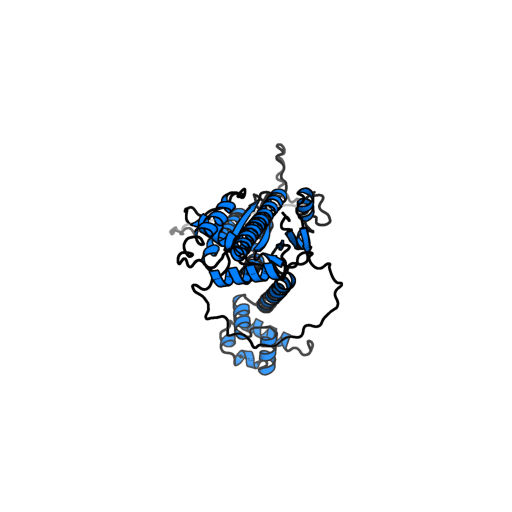
ATOM 2036 C C . SER A 1 272 ? -33.387 -9.629 20.862 1.00 75.44 272 SER A C 1
ATOM 2038 O O . SER A 1 272 ? -34.264 -10.495 20.825 1.00 75.44 272 SER A O 1
ATOM 2040 N N . SER A 1 273 ? -33.152 -8.921 21.977 1.00 72.06 273 SER A N 1
ATOM 2041 C CA . SER A 1 273 ? -33.958 -9.089 23.195 1.00 72.06 273 SER A CA 1
ATOM 2042 C C . SER A 1 273 ? -35.358 -8.487 23.061 1.00 72.06 273 SER A C 1
ATOM 2044 O O . SER A 1 273 ? -36.320 -9.111 23.504 1.00 72.06 273 SER A O 1
ATOM 2046 N N . ALA A 1 274 ? -35.501 -7.332 22.401 1.00 65.56 274 ALA A N 1
ATOM 2047 C CA . ALA A 1 274 ? -36.805 -6.717 22.139 1.00 65.56 274 ALA A CA 1
ATOM 2048 C C . ALA A 1 274 ? -37.691 -7.585 21.224 1.00 65.56 274 ALA A C 1
ATOM 2050 O O . ALA A 1 274 ? -38.880 -7.756 21.491 1.00 65.56 274 ALA A O 1
ATOM 2051 N N . SER A 1 275 ? -37.102 -8.224 20.207 1.00 62.16 275 SER A N 1
ATOM 2052 C CA . SER A 1 275 ? -37.835 -9.098 19.273 1.00 62.16 275 SER A CA 1
ATOM 2053 C C . SER A 1 275 ? -38.396 -10.370 19.924 1.00 62.16 275 SER A C 1
ATOM 2055 O O . SER A 1 275 ? -39.336 -10.959 19.403 1.00 62.16 275 SER A O 1
ATOM 2057 N N . ARG A 1 276 ? -37.857 -10.803 21.074 1.00 57.66 276 ARG A N 1
ATOM 2058 C CA . ARG A 1 276 ? -38.381 -11.958 21.830 1.00 57.66 276 ARG A CA 1
ATOM 2059 C C . ARG A 1 276 ? -39.498 -11.598 22.815 1.00 57.66 276 ARG A C 1
ATOM 2061 O O . ARG A 1 276 ? -40.132 -12.503 23.343 1.00 57.66 276 ARG A O 1
ATOM 2068 N N . SER A 1 277 ? -39.734 -10.307 23.062 1.00 54.56 277 SER A N 1
ATOM 2069 C CA . SER A 1 277 ? -40.732 -9.810 24.021 1.00 54.56 277 SER A CA 1
ATOM 2070 C C . SER A 1 277 ? -41.947 -9.147 23.360 1.00 54.56 277 SER A C 1
ATOM 2072 O O . SER A 1 277 ? -42.876 -8.753 24.065 1.00 54.56 277 SER A O 1
ATOM 2074 N N . ALA A 1 278 ? -41.963 -8.991 22.035 1.00 46.03 278 ALA A N 1
ATOM 2075 C CA . ALA A 1 278 ? -43.063 -8.340 21.334 1.00 46.03 278 ALA A CA 1
ATOM 2076 C C . ALA A 1 278 ? -44.163 -9.351 20.966 1.00 46.03 278 ALA A C 1
ATOM 2078 O O . ALA A 1 278 ? -44.010 -10.157 20.050 1.00 46.03 278 ALA A O 1
ATOM 2079 N N . LEU A 1 279 ? -45.295 -9.282 21.674 1.00 53.75 279 LEU A N 1
ATOM 2080 C CA . LEU A 1 279 ? -46.586 -9.718 21.133 1.00 53.75 279 LEU A CA 1
ATOM 2081 C C . LEU A 1 279 ? -46.921 -8.859 19.896 1.00 53.75 279 LEU A C 1
ATOM 2083 O O . LEU A 1 279 ? -46.520 -7.693 19.850 1.00 53.75 279 LEU A O 1
ATOM 2087 N N . PRO A 1 280 ? -47.638 -9.396 18.892 1.00 44.59 280 PRO A N 1
ATOM 2088 C CA . PRO A 1 280 ? -47.841 -8.722 17.618 1.00 44.59 280 PRO A CA 1
ATOM 2089 C C . PRO A 1 280 ? -48.841 -7.579 17.798 1.00 44.59 280 PRO A C 1
ATOM 2091 O O . PRO A 1 280 ? -50.050 -7.773 17.708 1.00 44.59 280 PRO A O 1
ATOM 2094 N N . ILE A 1 281 ? -48.340 -6.376 18.060 1.00 47.75 281 ILE A N 1
ATOM 2095 C CA . ILE A 1 281 ? -49.120 -5.152 17.909 1.00 47.75 281 ILE A CA 1
ATOM 2096 C C . ILE A 1 281 ? -48.631 -4.483 16.632 1.00 47.75 281 ILE A C 1
ATOM 2098 O O . ILE A 1 281 ? -47.474 -4.094 16.505 1.00 47.75 281 ILE A O 1
ATOM 2102 N N . VAL A 1 282 ? -49.540 -4.430 15.663 1.00 47.94 282 VAL A N 1
ATOM 2103 C CA . VAL A 1 282 ? -49.395 -3.748 14.381 1.00 47.94 282 VAL A CA 1
ATOM 2104 C C . VAL A 1 282 ? -49.146 -2.266 14.646 1.00 47.94 282 VAL A C 1
ATOM 2106 O O . VAL A 1 282 ? -50.068 -1.554 15.033 1.00 47.94 282 VAL A O 1
ATOM 2109 N N . THR A 1 283 ? -47.926 -1.788 14.412 1.00 41.75 283 THR A N 1
ATOM 2110 C CA . THR A 1 283 ? -47.663 -0.355 14.248 1.00 41.75 283 THR A CA 1
ATOM 2111 C C . THR A 1 283 ? -46.696 -0.108 13.094 1.00 41.75 283 THR A C 1
ATOM 2113 O O . THR A 1 283 ? -45.528 -0.490 13.086 1.00 41.75 283 THR A O 1
ATOM 2116 N N . THR A 1 284 ? -47.249 0.537 12.078 1.00 45.41 284 THR A N 1
ATOM 2117 C CA . THR A 1 284 ? -46.602 1.131 10.915 1.00 45.41 284 THR A CA 1
ATOM 2118 C C . THR A 1 284 ? -45.871 2.415 11.321 1.00 45.41 284 THR A C 1
ATOM 2120 O O . THR A 1 284 ? -46.461 3.475 11.175 1.00 45.41 284 THR A O 1
ATOM 2123 N N . ASP A 1 285 ? -44.650 2.349 11.871 1.00 42.78 285 ASP A N 1
ATOM 2124 C CA . ASP A 1 285 ? -43.730 3.514 11.907 1.00 42.78 285 ASP A CA 1
ATOM 2125 C C . ASP A 1 285 ? -42.309 3.156 12.416 1.00 42.78 285 ASP A C 1
ATOM 2127 O O . ASP A 1 285 ? -41.948 3.413 13.563 1.00 42.78 285 ASP A O 1
ATOM 2131 N N . MET A 1 286 ? -41.480 2.490 11.600 1.00 46.47 286 MET A N 1
ATOM 2132 C CA . MET A 1 286 ? -40.133 2.019 12.011 1.00 46.47 286 MET A CA 1
ATOM 2133 C C . MET A 1 286 ? -38.966 2.549 11.159 1.00 46.47 286 MET A C 1
ATOM 2135 O O . MET A 1 286 ? -37.826 2.134 11.369 1.00 46.47 286 MET A O 1
ATOM 2139 N N . ASP A 1 287 ? -39.200 3.497 10.245 1.00 38.50 287 ASP A N 1
ATOM 2140 C CA . ASP A 1 287 ? -38.138 4.004 9.354 1.00 38.50 287 ASP A CA 1
ATOM 2141 C C . ASP A 1 287 ? -37.379 5.237 9.885 1.00 38.50 287 ASP A C 1
ATOM 2143 O O . ASP A 1 287 ? -36.273 5.520 9.426 1.00 38.50 287 ASP A O 1
ATOM 2147 N N . LEU A 1 288 ? -37.880 5.931 10.914 1.00 39.22 288 LEU A N 1
ATOM 2148 C CA . LEU A 1 288 ? -37.221 7.131 11.461 1.00 39.22 288 LEU A CA 1
ATOM 2149 C C . LEU A 1 288 ? -36.143 6.834 12.523 1.00 39.22 288 LEU A C 1
ATOM 2151 O O . LEU A 1 288 ? -35.135 7.536 12.587 1.00 39.22 288 LEU A O 1
ATOM 2155 N N . ALA A 1 289 ? -36.269 5.753 13.300 1.00 35.97 289 ALA A N 1
ATOM 2156 C CA . ALA A 1 289 ? -35.345 5.451 14.405 1.00 35.97 289 ALA A CA 1
ATOM 2157 C C . ALA A 1 289 ? -33.977 4.884 13.960 1.00 35.97 289 ALA A C 1
ATOM 2159 O O . ALA A 1 289 ? -33.018 4.854 14.733 1.00 35.97 289 ALA A O 1
ATOM 2160 N N . ARG A 1 290 ? -33.846 4.431 12.705 1.00 39.44 290 ARG A N 1
ATOM 2161 C CA . ARG A 1 290 ? -32.604 3.820 12.191 1.00 39.44 290 ARG A CA 1
ATOM 2162 C C . ARG A 1 290 ? -31.566 4.842 11.715 1.00 39.44 290 ARG A C 1
ATOM 2164 O O . ARG A 1 290 ? -30.377 4.526 11.689 1.00 39.44 290 ARG A O 1
ATOM 2171 N N . VAL A 1 291 ? -31.998 6.056 11.366 1.00 37.56 291 VAL A N 1
ATOM 2172 C CA . VAL A 1 291 ? -31.134 7.118 10.818 1.00 37.56 291 VAL A CA 1
ATOM 2173 C C . VAL A 1 291 ? -30.341 7.839 11.922 1.00 37.56 291 VAL A C 1
ATOM 2175 O O . VAL A 1 291 ? -29.194 8.225 11.694 1.00 37.56 291 VAL A O 1
ATOM 2178 N N . GLU A 1 292 ? -30.865 7.930 13.149 1.00 34.47 292 GLU A N 1
ATOM 2179 C CA . GLU A 1 292 ? -30.180 8.599 14.272 1.00 34.47 292 GLU A CA 1
ATOM 2180 C C . GLU A 1 292 ? -28.992 7.805 14.851 1.00 34.47 292 GLU A C 1
ATOM 2182 O O . GLU A 1 292 ? -27.997 8.390 15.286 1.00 34.47 292 GLU A O 1
ATOM 2187 N N . VAL A 1 293 ? -29.015 6.468 14.788 1.00 41.69 293 VAL A N 1
ATOM 2188 C CA . VAL A 1 293 ? -27.935 5.621 15.341 1.00 41.69 293 VAL A CA 1
ATOM 2189 C C . VAL A 1 293 ? -26.626 5.769 14.547 1.00 41.69 293 VAL A C 1
ATOM 2191 O O . VAL A 1 293 ? -25.530 5.679 15.108 1.00 41.69 293 VAL A O 1
ATOM 2194 N N . GLY A 1 294 ? -26.714 6.069 13.246 1.00 35.25 294 GLY A N 1
ATOM 2195 C CA . GLY A 1 294 ? -25.547 6.364 12.408 1.00 35.25 294 GLY A CA 1
ATOM 2196 C C . GLY A 1 294 ? -24.826 7.658 12.808 1.00 35.25 294 GLY A C 1
ATOM 2197 O O . GLY A 1 294 ? -23.596 7.711 12.772 1.00 35.25 294 GLY A O 1
ATOM 2198 N N . ALA A 1 295 ? -25.568 8.675 13.257 1.00 40.72 295 ALA A N 1
ATOM 2199 C CA . ALA A 1 295 ? -25.013 9.974 13.639 1.00 40.72 295 ALA A CA 1
ATOM 2200 C C . ALA A 1 295 ? -24.192 9.909 14.944 1.00 40.72 295 ALA A C 1
ATOM 2202 O O . ALA A 1 295 ? -23.132 10.536 15.043 1.00 40.72 295 ALA A O 1
ATOM 2203 N N . HIS A 1 296 ? -24.607 9.081 15.912 1.00 41.00 296 HIS A N 1
ATOM 2204 C CA . HIS A 1 296 ? -23.874 8.886 17.172 1.00 41.00 296 HIS A CA 1
ATOM 2205 C C . HIS A 1 296 ? -22.543 8.130 16.998 1.00 41.00 296 HIS A C 1
ATOM 2207 O O . HIS A 1 296 ? -21.553 8.451 17.665 1.00 41.00 296 HIS A O 1
ATOM 2213 N N . LEU A 1 297 ? -22.465 7.177 16.061 1.00 42.03 297 LEU A N 1
ATOM 2214 C CA . LEU A 1 297 ? -21.221 6.450 15.768 1.00 42.03 297 LEU A CA 1
ATOM 2215 C C . LEU A 1 297 ? -20.185 7.321 15.038 1.00 42.03 297 LEU A C 1
ATOM 2217 O O . LEU A 1 297 ? -18.985 7.140 15.255 1.00 42.03 297 LEU A O 1
ATOM 2221 N N . SER A 1 298 ? -20.623 8.291 14.226 1.00 43.31 298 SER A N 1
ATOM 2222 C CA . SER A 1 298 ? -19.733 9.235 13.531 1.00 43.31 298 SER A CA 1
ATOM 2223 C C . SER A 1 298 ? -19.126 10.305 14.453 1.00 43.31 298 SER A C 1
ATOM 2225 O O . SER A 1 298 ? -17.997 10.730 14.215 1.00 43.31 298 SER A O 1
ATOM 2227 N N . SER A 1 299 ? -19.813 10.699 15.534 1.00 43.38 299 SER A N 1
ATOM 2228 C CA . SER A 1 299 ? -19.325 11.690 16.517 1.00 43.38 299 SER A CA 1
ATOM 2229 C C . SER A 1 299 ? -18.083 11.217 17.299 1.00 43.38 299 SER A C 1
ATOM 2231 O O . SER A 1 299 ? -17.209 12.009 17.655 1.00 43.38 299 SER A O 1
ATOM 2233 N N . SER A 1 300 ? -17.942 9.902 17.501 1.00 48.22 300 SER A N 1
ATOM 2234 C CA . SER A 1 300 ? -16.877 9.314 18.329 1.00 48.22 300 SER A CA 1
ATOM 2235 C C . SER A 1 300 ? -15.461 9.488 17.750 1.00 48.22 300 SER A C 1
ATOM 2237 O O . SER A 1 300 ? -14.478 9.437 18.495 1.00 48.22 300 SER A O 1
ATOM 2239 N N . PHE A 1 301 ? -15.330 9.736 16.441 1.00 48.47 301 PHE A N 1
ATOM 2240 C CA . PHE A 1 301 ? -14.031 9.904 15.772 1.00 48.47 301 PHE A CA 1
ATOM 2241 C C . PHE A 1 301 ? -13.373 11.263 16.016 1.00 48.47 301 PHE A C 1
ATOM 2243 O O . PHE A 1 301 ? -12.152 11.365 15.911 1.00 48.47 301 PHE A O 1
ATOM 2250 N N . CYS A 1 302 ? -14.136 12.272 16.448 1.00 45.50 302 CYS A N 1
ATOM 2251 C CA . CYS A 1 302 ? -13.599 13.587 16.809 1.00 45.50 302 CYS A CA 1
ATOM 2252 C C . CYS A 1 302 ? -12.697 13.555 18.061 1.00 45.50 302 CYS A C 1
ATOM 2254 O O . CYS A 1 302 ? -12.034 14.542 18.361 1.00 45.50 302 CYS A O 1
ATOM 2256 N N . SER A 1 303 ? -12.666 12.429 18.790 1.00 41.59 303 SER A N 1
ATOM 2257 C CA . SER A 1 303 ? -11.913 12.255 20.042 1.00 41.59 303 SER A CA 1
ATOM 2258 C C . SER A 1 303 ? -10.528 11.614 19.884 1.00 41.59 303 SER A C 1
ATOM 2260 O O . SER A 1 303 ? -9.796 11.492 20.869 1.00 41.59 303 SER A O 1
ATOM 2262 N N . LEU A 1 304 ? -10.137 11.184 18.677 1.00 50.50 304 LEU A N 1
ATOM 2263 C CA . LEU A 1 304 ? -8.753 10.765 18.446 1.00 50.50 304 LEU A CA 1
ATOM 2264 C C . LEU A 1 304 ? -7.840 11.988 18.640 1.00 50.50 304 LEU A C 1
ATOM 2266 O O . LEU A 1 304 ? -8.143 13.035 18.067 1.00 50.50 304 LEU A O 1
ATOM 2270 N N . PRO A 1 305 ? -6.735 11.894 19.413 1.00 41.38 305 PRO A N 1
ATOM 2271 C CA . PRO A 1 305 ? -5.726 12.945 19.455 1.00 41.38 305 PRO A CA 1
ATOM 2272 C C . PRO A 1 305 ? -5.101 13.023 18.062 1.00 41.38 305 PRO A C 1
ATOM 2274 O O . PRO A 1 305 ? -4.169 12.294 17.723 1.00 41.38 305 PRO A O 1
ATOM 2277 N N . LEU A 1 306 ? -5.720 13.840 17.218 1.00 45.59 306 LEU A N 1
ATOM 2278 C CA . LEU A 1 306 ? -5.420 13.979 15.809 1.00 45.59 306 LEU A CA 1
ATOM 2279 C C . LEU A 1 306 ? -4.049 14.647 15.714 1.00 45.59 306 LEU A C 1
ATOM 2281 O O . LEU A 1 306 ? -3.916 15.868 15.815 1.00 45.59 306 LEU A O 1
ATOM 2285 N N . ALA A 1 307 ? -3.003 13.835 15.576 1.00 41.81 307 ALA A N 1
ATOM 2286 C CA . ALA A 1 307 ? -1.676 14.312 15.237 1.00 41.81 307 ALA A CA 1
ATOM 2287 C C . ALA A 1 307 ? -1.786 15.090 13.921 1.00 41.81 307 ALA A C 1
ATOM 2289 O O . ALA A 1 307 ? -2.026 14.496 12.875 1.00 41.81 307 ALA A O 1
ATOM 2290 N N . ARG A 1 308 ? -1.717 16.425 14.034 1.00 43.25 308 ARG A N 1
ATOM 2291 C CA . ARG A 1 308 ? -1.686 17.456 12.983 1.00 43.25 308 ARG A CA 1
ATOM 2292 C C . ARG A 1 308 ? -2.076 16.925 11.596 1.00 43.25 308 ARG A C 1
ATOM 2294 O O . ARG A 1 308 ? -1.233 16.822 10.705 1.00 43.25 308 ARG A O 1
ATOM 2301 N N . MET A 1 309 ? -3.351 16.573 11.424 1.00 45.53 309 MET A N 1
ATOM 2302 C CA . MET A 1 309 ? -3.868 16.259 10.098 1.00 45.53 309 MET A CA 1
ATOM 2303 C C . MET A 1 309 ? -3.724 17.522 9.257 1.00 45.53 309 MET A C 1
ATOM 2305 O O . MET A 1 309 ? -4.166 18.600 9.657 1.00 45.53 309 MET A O 1
ATOM 2309 N N . THR A 1 310 ? -3.054 17.405 8.117 1.00 44.25 310 THR A N 1
ATOM 2310 C CA . THR A 1 310 ? -3.005 18.467 7.113 1.00 44.25 310 THR A CA 1
ATOM 2311 C C . THR A 1 310 ? -4.372 18.498 6.439 1.00 44.25 310 THR A C 1
ATOM 2313 O O . THR A 1 310 ? -4.582 17.934 5.373 1.00 44.25 310 THR A O 1
ATOM 2316 N N . ALA A 1 311 ? -5.354 19.065 7.139 1.00 40.84 311 ALA A N 1
ATOM 2317 C CA . ALA A 1 311 ? -6.697 19.214 6.614 1.00 40.84 311 ALA A CA 1
ATOM 2318 C C . ALA A 1 311 ? -6.676 20.258 5.486 1.00 40.84 311 ALA A C 1
ATOM 2320 O O . ALA A 1 311 ? -6.137 21.352 5.691 1.00 40.84 311 ALA A O 1
ATOM 2321 N N . PRO A 1 312 ? -7.272 19.974 4.317 1.00 41.94 312 PRO A N 1
ATOM 2322 C CA . PRO A 1 312 ? -7.605 21.027 3.376 1.00 41.94 312 PRO A CA 1
ATOM 2323 C C . PRO A 1 312 ? -8.644 21.951 4.027 1.00 41.94 312 PRO A C 1
ATOM 2325 O O . PRO A 1 312 ? -9.606 21.511 4.658 1.00 41.94 312 PRO A O 1
ATOM 2328 N N . SER A 1 313 ? -8.426 23.256 3.918 1.00 37.59 313 SER A N 1
ATOM 2329 C CA . SER A 1 313 ? -9.267 24.300 4.498 1.00 37.59 313 SER A CA 1
ATOM 2330 C C . SER A 1 313 ? -10.663 24.334 3.855 1.00 37.59 313 SER A C 1
ATOM 2332 O O . SER A 1 313 ? -10.862 25.060 2.885 1.00 37.59 313 SER A O 1
ATOM 2334 N N . ARG A 1 314 ? -11.623 23.548 4.365 1.00 44.88 314 ARG A N 1
ATOM 2335 C CA . ARG A 1 314 ? -13.090 23.745 4.253 1.00 44.88 314 ARG A CA 1
ATOM 2336 C C . ARG A 1 314 ? -13.832 22.647 5.032 1.00 44.88 314 ARG A C 1
ATOM 2338 O O . ARG A 1 314 ? -13.479 21.475 4.947 1.00 44.88 314 ARG A O 1
ATOM 2345 N N . GLY A 1 315 ? -14.865 23.029 5.788 1.00 47.94 315 GLY A N 1
ATOM 2346 C CA . GLY A 1 315 ? -15.580 22.197 6.776 1.00 47.94 315 GLY A CA 1
ATOM 2347 C C . GLY A 1 315 ? -16.264 20.917 6.269 1.00 47.94 315 GLY A C 1
ATOM 2348 O O . GLY A 1 315 ? -16.767 20.147 7.079 1.00 47.94 315 GLY A O 1
ATOM 2349 N N . GLU A 1 316 ? -16.244 20.639 4.966 1.00 49.41 316 GLU A N 1
ATOM 2350 C CA . GLU A 1 316 ? -16.811 19.423 4.366 1.00 49.41 316 GLU A CA 1
ATOM 2351 C C . GLU A 1 316 ? -15.897 18.188 4.530 1.00 49.41 316 GLU A C 1
ATOM 2353 O O . GLU A 1 316 ? -16.372 17.054 4.523 1.00 49.41 316 GLU A O 1
ATOM 2358 N N . SER A 1 317 ? -14.590 18.371 4.763 1.00 58.69 317 SER A N 1
ATOM 2359 C CA . SER A 1 317 ? -13.618 17.261 4.795 1.00 58.69 317 SER A CA 1
ATOM 2360 C C . SER A 1 317 ? -13.760 16.334 6.018 1.00 58.69 317 SER A C 1
ATOM 2362 O O . SER A 1 317 ? -13.632 15.114 5.893 1.00 58.69 317 SER A O 1
ATOM 2364 N N . ALA A 1 318 ? -14.091 16.869 7.199 1.00 59.19 318 ALA A N 1
ATOM 2365 C CA . ALA A 1 318 ? -14.123 16.081 8.438 1.00 59.19 318 ALA A CA 1
ATOM 2366 C C . ALA A 1 318 ? -15.269 15.053 8.470 1.00 59.19 318 ALA A C 1
ATOM 2368 O O . ALA A 1 318 ? -15.066 13.911 8.878 1.00 59.19 318 ALA A O 1
ATOM 2369 N N . ALA A 1 319 ? -16.458 15.425 7.985 1.00 60.38 319 ALA A N 1
ATOM 2370 C CA . ALA A 1 319 ? -17.607 14.523 7.928 1.00 60.38 319 ALA A CA 1
ATOM 2371 C C . ALA A 1 319 ? -17.376 13.357 6.951 1.00 60.38 319 ALA A C 1
ATOM 2373 O O . ALA A 1 319 ? -17.740 12.218 7.250 1.00 60.38 319 ALA A O 1
ATOM 2374 N N . HIS A 1 320 ? -16.716 13.619 5.817 1.00 62.81 320 HIS A N 1
ATOM 2375 C CA . HIS A 1 320 ? -16.317 12.583 4.864 1.00 62.81 320 HIS A CA 1
ATOM 2376 C C . HIS A 1 320 ? -15.287 11.620 5.458 1.00 62.81 320 HIS A C 1
ATOM 2378 O O . HIS A 1 320 ? -15.448 10.410 5.317 1.00 62.81 320 HIS A O 1
ATOM 2384 N N . VAL A 1 321 ? -14.281 12.132 6.177 1.00 63.53 321 VAL A N 1
ATOM 2385 C CA . VAL A 1 321 ? -13.294 11.300 6.882 1.00 63.53 321 VAL A CA 1
ATOM 2386 C C . VAL A 1 321 ? -13.974 10.442 7.948 1.00 63.53 321 VAL A C 1
ATOM 2388 O O . VAL A 1 321 ? -13.759 9.237 7.962 1.00 63.53 321 VAL A O 1
ATOM 2391 N N . CYS A 1 322 ? -14.851 11.007 8.783 1.00 65.44 322 CYS A N 1
ATOM 2392 C CA . CYS A 1 322 ? -15.594 10.238 9.787 1.00 65.44 322 CYS A CA 1
ATOM 2393 C C . CYS A 1 322 ? -16.485 9.161 9.155 1.00 65.44 322 CYS A C 1
ATOM 2395 O O . CYS A 1 322 ? -16.526 8.042 9.656 1.00 65.44 322 CYS A O 1
ATOM 2397 N N . ARG A 1 323 ? -17.158 9.458 8.036 1.00 66.06 323 ARG A N 1
ATOM 2398 C CA . ARG A 1 323 ? -17.996 8.482 7.323 1.00 66.06 323 ARG A CA 1
ATOM 2399 C C . ARG A 1 323 ? -17.161 7.368 6.687 1.00 66.06 323 ARG A C 1
ATOM 2401 O O . ARG A 1 323 ? -17.517 6.202 6.821 1.00 66.06 323 ARG A O 1
ATOM 2408 N N . ALA A 1 324 ? -16.049 7.714 6.042 1.00 63.16 324 ALA A N 1
ATOM 2409 C CA . ALA A 1 324 ? -15.100 6.757 5.476 1.00 63.16 324 ALA A CA 1
ATOM 2410 C C . ALA A 1 324 ? -14.489 5.850 6.549 1.00 63.16 324 ALA A C 1
ATOM 2412 O O . ALA A 1 324 ? -14.410 4.639 6.371 1.00 63.16 324 ALA A O 1
ATOM 2413 N N . LEU A 1 325 ? -14.114 6.438 7.685 1.00 68.25 325 LEU A N 1
ATOM 2414 C CA . LEU A 1 325 ? -13.630 5.734 8.864 1.00 68.25 325 LEU A CA 1
ATOM 2415 C C . LEU A 1 325 ? -14.696 4.765 9.385 1.00 68.25 325 LEU A C 1
ATOM 2417 O O . LEU A 1 325 ? -14.441 3.567 9.450 1.00 68.25 325 LEU A O 1
ATOM 2421 N N . SER A 1 326 ? -15.912 5.245 9.666 1.00 68.81 326 SER A N 1
ATOM 2422 C CA . SER A 1 326 ? -17.036 4.394 10.077 1.00 68.81 326 SER A CA 1
ATOM 2423 C C . SER A 1 326 ? -17.268 3.238 9.101 1.00 68.81 326 SER A C 1
ATOM 2425 O O . SER A 1 326 ? -17.496 2.115 9.533 1.00 68.81 326 SER A O 1
ATOM 2427 N N . HIS A 1 327 ? -17.178 3.490 7.796 1.00 68.06 327 HIS A N 1
ATOM 2428 C CA . HIS A 1 327 ? -17.377 2.474 6.769 1.00 68.06 327 HIS A CA 1
ATOM 2429 C C . HIS A 1 327 ? -16.259 1.420 6.749 1.00 68.06 327 HIS A C 1
ATOM 2431 O O . HIS A 1 327 ? -16.534 0.222 6.783 1.00 68.06 327 HIS A O 1
ATOM 2437 N N . ALA A 1 328 ? -14.997 1.854 6.744 1.00 65.31 328 ALA A N 1
ATOM 2438 C CA . ALA A 1 328 ? -13.841 0.963 6.698 1.00 65.31 328 ALA A CA 1
ATOM 2439 C C . ALA A 1 328 ? -13.683 0.126 7.975 1.00 65.31 328 ALA A C 1
ATOM 2441 O O . ALA A 1 328 ? -13.284 -1.035 7.910 1.00 65.31 328 ALA A O 1
ATOM 2442 N N . PHE A 1 329 ? -14.044 0.677 9.138 1.00 71.06 329 PHE A N 1
ATOM 2443 C CA . PHE A 1 329 ? -13.960 -0.028 10.421 1.00 71.06 329 PHE A CA 1
ATOM 2444 C C . PHE A 1 329 ? -14.990 -1.136 10.607 1.00 71.06 329 PHE A C 1
ATOM 2446 O O . PHE A 1 329 ? -14.926 -1.848 11.605 1.00 71.06 329 PHE A O 1
ATOM 2453 N N . LEU A 1 330 ? -15.941 -1.268 9.685 1.00 71.81 330 LEU A N 1
ATOM 2454 C CA . LEU A 1 330 ? -17.029 -2.234 9.779 1.00 71.81 330 LEU A CA 1
ATOM 2455 C C . LEU A 1 330 ? -17.010 -3.273 8.660 1.00 71.81 330 LEU A C 1
ATOM 2457 O O . LEU A 1 330 ? -17.884 -4.135 8.615 1.00 71.81 330 LEU A O 1
ATOM 2461 N N . GLN A 1 331 ? -16.004 -3.205 7.793 1.00 84.56 331 GLN A N 1
ATOM 2462 C CA . GLN A 1 331 ? -15.711 -4.240 6.821 1.00 84.56 331 GLN A CA 1
ATOM 2463 C C . GLN A 1 331 ? -14.593 -5.125 7.360 1.00 84.56 331 GLN A C 1
ATOM 2465 O O . GLN A 1 331 ? -13.519 -4.638 7.721 1.00 84.56 331 GLN A O 1
ATOM 2470 N N . PHE A 1 332 ? -14.853 -6.425 7.386 1.00 88.50 332 PHE A N 1
ATOM 2471 C CA . PHE A 1 332 ? -13.907 -7.435 7.829 1.00 88.50 332 PHE A CA 1
ATOM 2472 C C . PHE A 1 332 ? -13.873 -8.566 6.815 1.00 88.50 332 PHE A C 1
ATOM 2474 O O . PHE A 1 332 ? -14.890 -8.872 6.197 1.00 88.50 332 PHE A O 1
ATOM 2481 N N . GLY A 1 333 ? -12.708 -9.178 6.656 1.00 88.19 333 GLY A N 1
ATOM 2482 C CA . GLY A 1 333 ? -12.544 -10.392 5.867 1.00 88.19 333 GLY A CA 1
ATOM 2483 C C . GLY A 1 333 ? -11.718 -11.420 6.634 1.00 88.19 333 GLY A C 1
ATOM 2484 O O . GLY A 1 333 ? -10.955 -11.031 7.530 1.00 88.19 333 GLY A O 1
ATOM 2485 N N . PRO A 1 334 ? -11.847 -12.719 6.316 1.00 90.56 334 PRO A N 1
ATOM 2486 C CA . PRO A 1 334 ? -10.983 -13.740 6.885 1.00 90.56 334 PRO A CA 1
ATOM 2487 C C . PRO A 1 334 ? -9.510 -13.405 6.632 1.00 90.56 334 PRO A C 1
ATOM 2489 O O . PRO A 1 334 ? -9.109 -13.096 5.508 1.00 90.56 334 PRO A O 1
ATOM 2492 N N . THR A 1 335 ? -8.684 -13.468 7.678 1.00 89.50 335 THR A N 1
ATOM 2493 C CA . THR A 1 335 ? -7.281 -13.033 7.624 1.00 89.50 335 THR A CA 1
ATOM 2494 C C . THR A 1 335 ? -6.512 -13.736 6.504 1.00 89.50 335 THR A C 1
ATOM 2496 O O . THR A 1 335 ? -5.796 -13.085 5.746 1.00 89.50 335 THR A O 1
ATOM 2499 N N . GLN A 1 336 ? -6.668 -15.057 6.373 1.00 89.50 336 GLN A N 1
ATOM 2500 C CA . GLN A 1 336 ? -5.954 -15.843 5.361 1.00 89.50 336 GLN A CA 1
ATOM 2501 C C . GLN A 1 336 ? -6.373 -15.468 3.938 1.00 89.50 336 GLN A C 1
ATOM 2503 O O . GLN A 1 336 ? -5.505 -15.247 3.095 1.00 89.50 336 GLN A O 1
ATOM 2508 N N . ASP A 1 337 ? -7.670 -15.310 3.691 1.00 89.25 337 ASP A N 1
ATOM 2509 C CA . ASP A 1 337 ? -8.197 -14.966 2.369 1.00 89.25 337 ASP A CA 1
ATOM 2510 C C . ASP A 1 337 ? -7.718 -13.579 1.936 1.00 89.25 337 ASP A C 1
ATOM 2512 O O . ASP A 1 337 ? -7.251 -13.395 0.809 1.00 89.25 337 ASP A O 1
ATOM 2516 N N . CYS A 1 338 ? -7.735 -12.608 2.858 1.00 89.25 338 CYS A N 1
ATOM 2517 C CA . CYS A 1 338 ? -7.197 -11.275 2.609 1.00 89.25 338 CYS A CA 1
ATOM 2518 C C . CYS A 1 338 ? -5.700 -11.323 2.266 1.00 89.25 338 CYS A C 1
ATOM 2520 O O . CYS A 1 338 ? -5.278 -10.739 1.266 1.00 89.25 338 CYS A O 1
ATOM 2522 N N . LEU A 1 339 ? -4.889 -12.042 3.052 1.00 90.75 339 LEU A N 1
ATOM 2523 C CA . LEU A 1 339 ? -3.447 -12.147 2.808 1.00 90.75 339 LEU A CA 1
ATOM 2524 C C . LEU A 1 339 ? -3.136 -12.859 1.481 1.00 90.75 339 LEU A C 1
ATOM 2526 O O . LEU A 1 339 ? -2.258 -12.420 0.735 1.00 90.75 339 LEU A O 1
ATOM 2530 N N . GLN A 1 340 ? -3.866 -13.925 1.147 1.00 91.62 340 GLN A N 1
ATOM 2531 C CA . GLN A 1 340 ? -3.686 -14.663 -0.104 1.00 91.62 340 GLN A CA 1
ATOM 2532 C C . GLN A 1 340 ? -4.102 -13.838 -1.324 1.00 91.62 340 GLN A C 1
ATOM 2534 O O . GLN A 1 340 ? -3.337 -13.754 -2.291 1.00 91.62 340 GLN A O 1
ATOM 2539 N N . SER A 1 341 ? -5.270 -13.192 -1.270 1.00 90.44 341 SER A N 1
ATOM 2540 C CA . SER A 1 341 ? -5.794 -12.347 -2.348 1.00 90.44 341 SER A CA 1
ATOM 2541 C C . SER A 1 341 ? -4.850 -11.181 -2.649 1.00 90.44 341 SER A C 1
ATOM 2543 O O . SER A 1 341 ? -4.417 -10.986 -3.790 1.00 90.44 341 SER A O 1
ATOM 2545 N N . VAL A 1 342 ? -4.408 -10.463 -1.613 1.00 90.94 342 VAL A N 1
ATOM 2546 C CA . VAL A 1 342 ? -3.462 -9.351 -1.772 1.00 90.94 342 VAL A CA 1
ATOM 2547 C C . VAL A 1 342 ? -2.075 -9.850 -2.187 1.00 90.94 342 VAL A C 1
ATOM 2549 O O . VAL A 1 342 ? -1.404 -9.212 -3.000 1.00 90.94 342 VAL A O 1
ATOM 2552 N N . GLY A 1 343 ? -1.645 -11.024 -1.717 1.00 91.62 343 GLY A N 1
ATOM 2553 C CA . GLY A 1 343 ? -0.414 -11.668 -2.179 1.00 91.62 343 GLY A CA 1
ATOM 2554 C C . GLY A 1 343 ? -0.460 -12.052 -3.663 1.00 91.62 343 GLY A C 1
ATOM 2555 O O . GLY A 1 343 ? 0.528 -11.897 -4.388 1.00 91.62 343 GLY A O 1
ATOM 2556 N N . ALA A 1 344 ? -1.605 -12.523 -4.160 1.00 90.88 344 ALA A N 1
ATOM 2557 C CA . ALA A 1 344 ? -1.827 -12.776 -5.582 1.00 90.88 344 ALA A CA 1
ATOM 2558 C C . ALA A 1 344 ? -1.814 -11.470 -6.394 1.00 90.88 344 ALA A C 1
ATOM 2560 O O . ALA A 1 344 ? -1.110 -11.386 -7.405 1.00 90.88 344 ALA A O 1
ATOM 2561 N N . LEU A 1 345 ? -2.497 -10.427 -5.911 1.00 90.56 345 LEU A N 1
ATOM 2562 C CA . LEU A 1 345 ? -2.477 -9.092 -6.509 1.00 90.56 345 LEU A CA 1
ATOM 2563 C C . LEU A 1 345 ? -1.051 -8.536 -6.608 1.00 90.56 345 LEU A C 1
ATOM 2565 O O . LEU A 1 345 ? -0.637 -8.084 -7.676 1.00 90.56 345 LEU A O 1
ATOM 2569 N N . GLN A 1 346 ? -0.274 -8.610 -5.525 1.00 91.88 346 GLN A N 1
ATOM 2570 C CA . GLN A 1 346 ? 1.107 -8.140 -5.503 1.00 91.88 346 GLN A CA 1
ATOM 2571 C C . GLN A 1 346 ? 1.959 -8.871 -6.545 1.00 91.88 346 GLN A C 1
ATOM 2573 O O . GLN A 1 346 ? 2.697 -8.230 -7.298 1.00 91.88 346 GLN A O 1
ATOM 2578 N N . ARG A 1 347 ? 1.850 -10.204 -6.625 1.00 90.19 347 ARG A N 1
ATOM 2579 C CA . ARG A 1 347 ? 2.557 -11.002 -7.640 1.00 90.19 347 ARG A CA 1
ATOM 2580 C C . ARG A 1 347 ? 2.154 -10.592 -9.054 1.00 90.19 347 ARG A C 1
ATOM 2582 O O . ARG A 1 347 ? 3.033 -10.401 -9.892 1.00 90.19 347 ARG A O 1
ATOM 2589 N N . ARG A 1 348 ? 0.859 -10.377 -9.303 1.00 88.50 348 ARG A N 1
ATOM 2590 C CA . ARG A 1 348 ? 0.335 -9.917 -10.597 1.00 88.50 348 ARG A CA 1
ATOM 2591 C C . ARG A 1 348 ? 0.894 -8.545 -10.987 1.00 88.50 348 ARG A C 1
ATOM 2593 O O . ARG A 1 348 ? 1.416 -8.395 -12.088 1.00 88.50 348 ARG A O 1
ATOM 2600 N N . LEU A 1 349 ? 0.861 -7.565 -10.084 1.00 87.69 349 LEU A N 1
ATOM 2601 C CA . LEU A 1 349 ? 1.395 -6.218 -10.335 1.00 87.69 349 LEU A CA 1
ATOM 2602 C C . LEU A 1 349 ? 2.919 -6.222 -10.548 1.00 87.69 349 LEU A C 1
ATOM 2604 O O . LEU A 1 349 ? 3.442 -5.505 -11.406 1.00 87.69 349 LEU A O 1
ATOM 2608 N N . ARG A 1 350 ? 3.652 -7.062 -9.807 1.00 86.50 350 ARG A N 1
ATOM 2609 C CA . ARG A 1 350 ? 5.092 -7.261 -10.031 1.00 86.50 350 ARG A CA 1
ATOM 2610 C C . ARG A 1 350 ? 5.364 -7.900 -11.389 1.00 86.50 350 ARG A C 1
ATOM 2612 O O . ARG A 1 350 ? 6.263 -7.444 -12.086 1.00 86.50 350 ARG A O 1
ATOM 2619 N N . ALA A 1 351 ? 4.578 -8.894 -11.798 1.00 85.81 351 ALA A N 1
ATOM 2620 C CA . ALA A 1 351 ? 4.719 -9.521 -13.111 1.00 85.81 351 ALA A CA 1
ATOM 2621 C C . ALA A 1 351 ? 4.501 -8.513 -14.256 1.00 85.81 351 ALA A C 1
ATOM 2623 O O . ALA A 1 351 ? 5.281 -8.496 -15.206 1.00 85.81 351 ALA A O 1
ATOM 2624 N N . GLN A 1 352 ? 3.519 -7.612 -14.126 1.00 85.25 352 GLN A N 1
ATOM 2625 C CA . GLN A 1 352 ? 3.253 -6.547 -15.107 1.00 85.25 352 GLN A CA 1
ATOM 2626 C C . GLN A 1 352 ? 4.414 -5.550 -15.256 1.00 85.25 352 GLN A C 1
ATOM 2628 O O . GLN A 1 352 ? 4.611 -4.981 -16.326 1.00 85.25 352 GLN A O 1
ATOM 2633 N N . THR A 1 353 ? 5.194 -5.329 -14.196 1.00 86.31 353 THR A N 1
ATOM 2634 C CA . THR A 1 353 ? 6.327 -4.387 -14.211 1.00 86.31 353 THR A CA 1
ATOM 2635 C C . THR A 1 353 ? 7.680 -5.067 -14.418 1.00 86.31 353 THR A C 1
ATOM 2637 O O . THR A 1 353 ? 8.660 -4.391 -14.727 1.00 86.31 353 THR A O 1
ATOM 2640 N N . ALA A 1 354 ? 7.756 -6.395 -14.298 1.00 88.81 354 ALA A N 1
ATOM 2641 C CA . ALA A 1 354 ? 8.993 -7.151 -14.463 1.00 88.81 354 ALA A CA 1
ATOM 2642 C C . ALA A 1 354 ? 9.559 -7.006 -15.878 1.00 88.81 354 ALA A C 1
ATOM 2644 O O . ALA A 1 354 ? 10.720 -6.641 -16.038 1.00 88.81 354 ALA A O 1
ATOM 2645 N N . PHE A 1 355 ? 8.730 -7.218 -16.902 1.00 89.62 355 PHE A N 1
ATOM 2646 C CA . PHE A 1 355 ? 9.177 -7.126 -18.290 1.00 89.62 355 PHE A CA 1
ATOM 2647 C C . PHE A 1 355 ? 9.737 -5.740 -18.668 1.00 89.62 355 PHE A C 1
ATOM 2649 O O . PHE A 1 355 ? 10.887 -5.688 -19.110 1.00 89.62 355 PHE A O 1
ATOM 2656 N N . PRO A 1 356 ? 9.033 -4.611 -18.442 1.00 90.12 356 PRO A N 1
ATOM 2657 C CA . PRO A 1 356 ? 9.595 -3.294 -18.746 1.00 90.12 356 PRO A CA 1
ATOM 2658 C C . PRO A 1 356 ? 10.872 -2.994 -17.952 1.00 90.12 356 PRO A C 1
ATOM 2660 O O . PRO A 1 356 ? 11.788 -2.378 -18.488 1.00 90.12 356 PRO A O 1
ATOM 2663 N N . ARG A 1 357 ? 10.990 -3.464 -16.703 1.00 88.81 357 ARG A N 1
ATOM 2664 C CA . ARG A 1 357 ? 12.226 -3.316 -15.915 1.00 88.81 357 ARG A CA 1
ATOM 2665 C C . ARG A 1 357 ? 13.394 -4.096 -16.504 1.00 88.81 357 ARG A C 1
ATOM 2667 O O . ARG A 1 357 ? 14.488 -3.553 -16.585 1.00 88.81 357 ARG A O 1
ATOM 2674 N N . MET A 1 358 ? 13.158 -5.330 -16.945 1.00 89.50 358 MET A N 1
ATOM 2675 C CA . MET A 1 358 ? 14.179 -6.135 -17.619 1.00 89.50 358 MET A CA 1
ATOM 2676 C C . MET A 1 358 ? 14.661 -5.459 -18.903 1.00 89.50 358 MET A C 1
ATOM 2678 O O . MET A 1 358 ? 15.861 -5.419 -19.155 1.00 89.50 358 MET A O 1
ATOM 2682 N N . LEU A 1 359 ? 13.743 -4.879 -19.685 1.00 89.81 359 LEU A N 1
ATOM 2683 C CA . LEU A 1 359 ? 14.097 -4.120 -20.886 1.00 89.81 359 LEU A CA 1
ATOM 2684 C C . LEU A 1 359 ? 14.993 -2.923 -20.549 1.00 89.81 359 LEU A C 1
ATOM 2686 O O . LEU A 1 359 ? 16.004 -2.717 -21.209 1.00 89.81 359 LEU A O 1
ATOM 2690 N N . LEU A 1 360 ? 14.679 -2.184 -19.483 1.00 89.69 360 LEU A N 1
ATOM 2691 C CA . LEU A 1 360 ? 15.478 -1.041 -19.029 1.00 89.69 360 LEU A CA 1
ATOM 2692 C C . LEU A 1 360 ? 16.881 -1.414 -18.517 1.00 89.69 360 LEU A C 1
ATOM 2694 O O . LEU A 1 360 ? 17.746 -0.543 -18.449 1.00 89.69 360 LEU A O 1
ATOM 2698 N N . CYS A 1 361 ? 17.141 -2.684 -18.188 1.00 88.12 361 CYS A N 1
ATOM 2699 C CA . CYS A 1 361 ? 18.494 -3.162 -17.882 1.00 88.12 361 CYS A CA 1
ATOM 2700 C C . CYS A 1 361 ? 19.377 -3.288 -19.136 1.00 88.12 361 CYS A C 1
ATOM 2702 O O . CYS A 1 361 ? 20.599 -3.385 -19.022 1.00 88.12 361 CYS A O 1
ATOM 2704 N N . VAL A 1 362 ? 18.787 -3.282 -20.334 1.00 88.06 362 VAL A N 1
ATOM 2705 C CA . VAL A 1 362 ? 19.520 -3.366 -21.598 1.00 88.06 362 VAL A CA 1
ATOM 2706 C C . VAL A 1 362 ? 20.029 -1.979 -21.979 1.00 88.06 362 VAL A C 1
ATOM 2708 O O . VAL A 1 362 ? 19.254 -1.042 -22.187 1.00 88.06 362 VAL A O 1
ATOM 2711 N N . ARG A 1 363 ? 21.352 -1.838 -22.114 1.00 87.00 363 ARG A N 1
ATOM 2712 C CA . ARG A 1 363 ? 21.981 -0.573 -22.519 1.00 87.00 363 ARG A CA 1
ATOM 2713 C C . ARG A 1 363 ? 21.385 -0.078 -23.843 1.00 87.00 363 ARG A C 1
ATOM 2715 O O . ARG A 1 363 ? 21.416 -0.779 -24.848 1.00 87.00 363 ARG A O 1
ATOM 2722 N N . GLY A 1 364 ? 20.888 1.159 -23.842 1.00 86.25 364 GLY A N 1
ATOM 2723 C CA . GLY A 1 364 ? 20.261 1.788 -25.010 1.00 86.25 364 GLY A CA 1
ATOM 2724 C C . GLY A 1 364 ? 18.753 1.547 -25.133 1.00 86.25 364 GLY A C 1
ATOM 2725 O O . GLY A 1 364 ? 18.118 2.170 -25.984 1.00 86.25 364 GLY A O 1
ATOM 2726 N N . CYS A 1 365 ? 18.151 0.710 -24.281 1.00 90.38 365 CYS A N 1
ATOM 2727 C CA . CYS A 1 365 ? 16.699 0.602 -24.209 1.00 90.38 365 CYS A CA 1
ATOM 2728 C C . CYS A 1 365 ? 16.126 1.802 -23.445 1.00 90.38 365 CYS A C 1
ATOM 2730 O O . CYS A 1 365 ? 16.247 1.907 -22.225 1.00 90.38 365 CYS A O 1
ATOM 2732 N N . SER A 1 366 ? 15.524 2.743 -24.173 1.00 90.44 366 SER A N 1
ATOM 2733 C CA . SER A 1 366 ? 14.865 3.899 -23.567 1.00 90.44 366 SER A CA 1
ATOM 2734 C C . SER A 1 366 ? 13.540 3.502 -22.897 1.00 90.44 366 SER A C 1
ATOM 2736 O O . SER A 1 366 ? 12.910 2.532 -23.322 1.00 90.44 366 SER A O 1
ATOM 2738 N N . PRO A 1 367 ? 13.030 4.291 -21.929 1.00 89.50 367 PRO A N 1
ATOM 2739 C CA . PRO A 1 367 ? 11.690 4.088 -21.366 1.00 89.50 367 PRO A CA 1
ATOM 2740 C C . PRO A 1 367 ? 10.582 4.037 -22.420 1.00 89.50 367 PRO A C 1
ATOM 2742 O O . PRO A 1 367 ? 9.662 3.233 -22.309 1.00 89.50 367 PRO A O 1
ATOM 2745 N N . SER A 1 368 ? 10.700 4.838 -23.482 1.00 89.75 368 SER A N 1
ATOM 2746 C CA . SER A 1 368 ? 9.770 4.820 -24.614 1.00 89.75 368 SER A CA 1
ATOM 2747 C C . SER A 1 368 ? 9.818 3.511 -25.406 1.00 89.75 368 SER A C 1
ATOM 2749 O O . SER A 1 368 ? 8.768 2.977 -25.757 1.00 89.75 368 SER A O 1
ATOM 2751 N N . LEU A 1 369 ? 11.013 2.959 -25.648 1.00 90.44 369 LEU A N 1
ATOM 2752 C CA . LEU A 1 369 ? 11.161 1.663 -26.310 1.00 90.44 369 LEU A CA 1
ATOM 2753 C C . LEU A 1 369 ? 10.631 0.537 -25.414 1.00 90.44 369 LEU A C 1
ATOM 2755 O O . LEU A 1 369 ? 9.880 -0.311 -25.883 1.00 90.44 369 LEU A O 1
ATOM 2759 N N . ALA A 1 370 ? 10.954 0.561 -24.119 1.00 91.81 370 ALA A N 1
ATOM 2760 C CA . ALA A 1 370 ? 10.446 -0.412 -23.158 1.00 91.81 370 ALA A CA 1
ATOM 2761 C C . ALA A 1 370 ? 8.910 -0.389 -23.074 1.00 91.81 370 ALA A C 1
ATOM 2763 O O . ALA A 1 370 ? 8.281 -1.448 -23.073 1.00 91.81 370 ALA A O 1
ATOM 2764 N N . ALA A 1 371 ? 8.298 0.800 -23.067 1.00 90.44 371 ALA A N 1
ATOM 2765 C CA . ALA A 1 371 ? 6.848 0.965 -23.087 1.00 90.44 371 ALA A CA 1
ATOM 2766 C C . ALA A 1 371 ? 6.221 0.434 -24.384 1.00 90.44 371 ALA A C 1
ATOM 2768 O O . ALA A 1 371 ? 5.231 -0.292 -24.316 1.00 90.44 371 ALA A O 1
ATOM 2769 N N . LEU A 1 372 ? 6.814 0.726 -25.548 1.00 91.56 372 LEU A N 1
ATOM 2770 C CA . LEU A 1 372 ? 6.346 0.205 -26.836 1.00 91.56 372 LEU A CA 1
ATOM 2771 C C . LEU A 1 372 ? 6.370 -1.329 -26.860 1.00 91.56 372 LEU A C 1
ATOM 2773 O O . LEU A 1 372 ? 5.368 -1.959 -27.186 1.00 91.56 372 LEU A O 1
ATOM 2777 N N . LEU A 1 373 ? 7.499 -1.932 -26.476 1.00 90.19 373 LEU A N 1
ATOM 2778 C CA . LEU A 1 373 ? 7.661 -3.387 -26.454 1.00 90.19 373 LEU A CA 1
ATOM 2779 C C . LEU A 1 373 ? 6.733 -4.049 -25.430 1.00 90.19 373 LEU A C 1
ATOM 2781 O O . LEU A 1 373 ? 6.151 -5.094 -25.710 1.00 90.19 373 LEU A O 1
ATOM 2785 N N . THR A 1 374 ? 6.547 -3.428 -24.266 1.00 91.56 374 THR A N 1
ATOM 2786 C CA . THR A 1 374 ? 5.614 -3.922 -23.245 1.00 91.56 374 THR A CA 1
ATOM 2787 C C . THR A 1 374 ? 4.170 -3.842 -23.730 1.00 91.56 374 THR A C 1
ATOM 2789 O O . THR A 1 374 ? 3.443 -4.818 -23.597 1.00 91.56 374 THR A O 1
ATOM 2792 N N . SER A 1 375 ? 3.767 -2.726 -24.342 1.00 91.19 375 SER A N 1
ATOM 2793 C CA . SER A 1 375 ? 2.426 -2.550 -24.915 1.00 91.19 375 SER A CA 1
ATOM 2794 C C . SER A 1 375 ? 2.143 -3.582 -26.008 1.00 91.19 375 SER A C 1
ATOM 2796 O O . SER A 1 375 ? 1.086 -4.206 -26.032 1.00 91.19 375 SER A O 1
ATOM 2798 N N . LYS A 1 376 ? 3.129 -3.823 -26.876 1.00 90.00 376 LYS A N 1
ATOM 2799 C CA . LYS A 1 376 ? 2.983 -4.724 -28.016 1.00 90.00 376 LYS A CA 1
ATOM 2800 C C . LYS A 1 376 ? 2.957 -6.202 -27.637 1.00 90.00 376 LYS A C 1
ATOM 2802 O O . LYS A 1 376 ? 2.152 -6.963 -28.166 1.00 90.00 376 LYS A O 1
ATOM 2807 N N . TYR A 1 377 ? 3.873 -6.623 -26.771 1.00 89.06 377 TYR A N 1
ATOM 2808 C CA . TYR A 1 377 ? 4.108 -8.042 -26.500 1.00 89.06 377 TYR A CA 1
ATOM 2809 C C . TYR A 1 377 ? 3.564 -8.503 -25.143 1.00 89.06 377 TYR A C 1
ATOM 2811 O O . TYR A 1 377 ? 3.499 -9.708 -24.885 1.00 89.06 377 TYR A O 1
ATOM 2819 N N . GLY A 1 378 ? 3.189 -7.567 -24.266 1.00 88.31 378 GLY A N 1
ATOM 2820 C CA . GLY A 1 378 ? 2.629 -7.790 -22.931 1.00 88.31 378 GLY A CA 1
ATOM 2821 C C . GLY A 1 378 ? 3.627 -8.328 -21.900 1.00 88.31 378 GLY A C 1
ATOM 2822 O O . GLY A 1 378 ? 3.686 -7.851 -20.771 1.00 88.31 378 GLY A O 1
ATOM 2823 N N . SER A 1 379 ? 4.430 -9.324 -22.273 1.00 89.19 379 SER A N 1
ATOM 2824 C CA . SER A 1 379 ? 5.381 -10.011 -21.398 1.00 89.19 379 SER A CA 1
ATOM 2825 C C . SER A 1 379 ? 6.628 -10.456 -22.158 1.00 89.19 379 SER A C 1
ATOM 2827 O O . SER A 1 379 ? 6.607 -10.587 -23.383 1.00 89.19 379 SER A O 1
ATOM 2829 N N . LEU A 1 380 ? 7.690 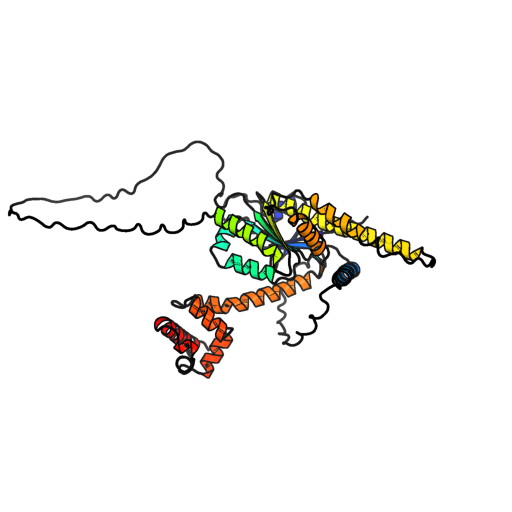-10.794 -21.420 1.00 87.38 380 LEU A N 1
ATOM 2830 C CA . LEU A 1 380 ? 8.904 -11.373 -21.999 1.00 87.38 380 LEU A CA 1
ATOM 2831 C C . LEU A 1 380 ? 8.611 -12.657 -22.784 1.00 87.38 380 LEU A C 1
ATOM 2833 O O . LEU A 1 380 ? 9.136 -12.844 -23.875 1.00 87.38 380 LEU A O 1
ATOM 2837 N N . MET A 1 381 ? 7.733 -13.520 -22.263 1.00 86.31 381 MET A N 1
ATOM 2838 C CA . MET A 1 381 ? 7.345 -14.756 -22.949 1.00 86.31 381 MET A CA 1
ATOM 2839 C C . MET A 1 381 ? 6.548 -14.480 -24.223 1.00 86.31 381 MET A C 1
ATOM 2841 O O . MET A 1 381 ? 6.734 -15.172 -25.223 1.00 86.31 381 MET A O 1
ATOM 2845 N N . GLY A 1 382 ? 5.670 -13.473 -24.206 1.00 87.75 382 GLY A N 1
ATOM 2846 C CA . GLY A 1 382 ? 4.967 -13.012 -25.404 1.00 87.75 382 GLY A CA 1
ATOM 2847 C C . GLY A 1 382 ? 5.944 -12.510 -26.463 1.00 87.75 382 GLY A C 1
ATOM 2848 O O . GLY A 1 382 ? 5.861 -12.919 -27.622 1.00 87.75 382 GLY A O 1
ATOM 2849 N N . PHE A 1 383 ? 6.925 -11.713 -26.038 1.00 87.94 383 PHE A N 1
ATOM 2850 C CA . PHE A 1 383 ? 7.970 -11.182 -26.904 1.00 87.94 383 PHE A CA 1
ATOM 2851 C C . PHE A 1 383 ? 8.834 -12.295 -27.506 1.00 87.94 383 PHE A C 1
ATOM 2853 O O . PHE A 1 383 ? 8.954 -12.396 -28.724 1.00 87.94 383 PHE A O 1
ATOM 2860 N N . TRP A 1 384 ? 9.341 -13.207 -26.677 1.00 85.81 384 TRP A N 1
ATOM 2861 C CA . TRP A 1 384 ? 10.141 -14.348 -27.119 1.00 85.81 384 TRP A CA 1
ATOM 2862 C C . TRP A 1 384 ? 9.388 -15.260 -28.099 1.00 85.81 384 TRP A C 1
ATOM 2864 O O . TRP A 1 384 ? 9.935 -15.646 -29.130 1.00 85.81 384 TRP A O 1
ATOM 2874 N N . ARG A 1 385 ? 8.106 -15.564 -27.842 1.00 87.38 385 ARG A N 1
ATOM 2875 C CA . ARG A 1 385 ? 7.276 -16.350 -28.777 1.00 87.38 385 ARG A CA 1
ATOM 2876 C C . ARG A 1 385 ? 7.089 -15.638 -30.114 1.00 87.38 385 ARG A C 1
ATOM 2878 O O . ARG A 1 385 ? 7.081 -16.304 -31.146 1.00 87.38 385 ARG A O 1
ATOM 2885 N N . ALA A 1 386 ? 6.911 -14.318 -30.102 1.00 84.62 386 ALA A N 1
ATOM 2886 C CA . ALA A 1 386 ? 6.778 -13.533 -31.324 1.00 84.62 386 ALA A CA 1
ATOM 2887 C C . ALA A 1 386 ? 8.078 -13.555 -32.141 1.00 84.62 386 ALA A C 1
ATOM 2889 O O . ALA A 1 386 ? 8.021 -13.821 -33.342 1.00 84.62 386 ALA A O 1
ATOM 2890 N N . LEU A 1 387 ? 9.228 -13.381 -31.482 1.00 83.25 387 LEU A N 1
ATOM 2891 C CA . LEU A 1 387 ? 10.548 -13.480 -32.108 1.00 83.25 387 LEU A CA 1
ATOM 2892 C C . LEU A 1 387 ? 10.830 -14.882 -32.653 1.00 83.25 387 LEU A C 1
ATOM 2894 O O . LEU A 1 387 ? 11.352 -15.014 -33.751 1.00 83.25 387 LEU A O 1
ATOM 2898 N N . ARG A 1 388 ? 10.440 -15.943 -31.938 1.00 82.81 388 ARG A N 1
ATOM 2899 C CA . ARG A 1 388 ? 10.578 -17.319 -32.437 1.00 82.81 388 ARG A CA 1
ATOM 2900 C C . ARG A 1 388 ? 9.769 -17.582 -33.703 1.00 82.81 388 ARG A C 1
ATOM 2902 O O . ARG A 1 388 ? 10.236 -18.313 -34.567 1.00 82.81 388 ARG A O 1
ATOM 2909 N N . ARG A 1 389 ? 8.555 -17.032 -33.793 1.00 83.44 389 ARG A N 1
ATOM 2910 C CA . ARG A 1 389 ? 7.667 -17.247 -34.947 1.00 83.44 389 ARG A CA 1
ATOM 2911 C C . ARG A 1 389 ? 8.121 -16.499 -36.196 1.00 83.44 389 ARG A C 1
ATOM 2913 O O . ARG A 1 389 ? 7.943 -17.019 -37.286 1.00 83.44 389 ARG A O 1
ATOM 2920 N N . HIS A 1 390 ? 8.672 -15.300 -36.031 1.00 78.31 390 HIS A N 1
ATOM 2921 C CA . HIS A 1 390 ? 8.960 -14.394 -37.148 1.00 78.31 390 HIS A CA 1
ATOM 2922 C C . HIS A 1 390 ? 10.466 -14.157 -37.367 1.00 78.31 390 HIS A C 1
ATOM 2924 O O . HIS A 1 390 ? 10.852 -13.480 -38.312 1.00 78.31 390 HIS A O 1
ATOM 2930 N N . GLY A 1 391 ? 11.338 -14.684 -36.504 1.00 72.38 391 GLY A N 1
ATOM 2931 C CA . GLY A 1 391 ? 12.792 -14.570 -36.629 1.00 72.38 391 GLY A CA 1
ATOM 2932 C C . GLY A 1 391 ? 13.292 -13.126 -36.758 1.00 72.38 391 GLY A C 1
ATOM 2933 O O . GLY A 1 391 ? 12.746 -12.201 -36.155 1.00 72.38 391 GLY A O 1
ATOM 2934 N N . ARG A 1 392 ? 14.343 -12.926 -37.569 1.00 66.31 392 ARG A N 1
ATOM 2935 C CA . ARG A 1 392 ? 14.854 -11.584 -37.920 1.00 66.31 392 ARG A CA 1
ATOM 2936 C C . ARG A 1 392 ? 13.848 -10.774 -38.744 1.00 66.31 392 ARG A C 1
ATOM 2938 O O . ARG A 1 392 ? 13.820 -9.553 -38.616 1.00 66.31 392 ARG A O 1
ATOM 2945 N N . GLU A 1 393 ? 12.993 -11.443 -39.516 1.00 66.81 393 GLU A N 1
ATOM 2946 C CA . GLU A 1 393 ? 11.972 -10.818 -40.370 1.00 66.81 393 GLU A CA 1
ATOM 2947 C C . GLU A 1 393 ? 10.918 -10.060 -39.548 1.00 66.81 393 GLU A C 1
ATOM 2949 O O . GLU A 1 393 ? 10.304 -9.116 -40.045 1.00 66.81 393 GLU A O 1
ATOM 2954 N N . ALA A 1 394 ? 10.783 -10.381 -38.254 1.00 67.06 394 ALA A N 1
ATOM 2955 C CA . ALA A 1 394 ? 9.989 -9.616 -37.297 1.00 67.06 394 ALA A CA 1
ATOM 2956 C C . ALA A 1 394 ? 10.354 -8.122 -37.282 1.00 67.06 394 ALA A C 1
ATOM 2958 O O . ALA A 1 394 ? 9.476 -7.286 -37.101 1.00 67.06 394 ALA A O 1
ATOM 2959 N N . CYS A 1 395 ? 11.631 -7.767 -37.476 1.00 66.19 395 CYS A N 1
ATOM 2960 C CA . CYS A 1 395 ? 12.076 -6.370 -37.452 1.00 66.19 395 CYS A CA 1
ATOM 2961 C C . CYS A 1 395 ? 11.556 -5.570 -38.655 1.00 66.19 395 CYS A C 1
ATOM 2963 O O . CYS A 1 395 ? 11.207 -4.396 -38.516 1.00 66.19 395 CYS A O 1
ATOM 2965 N N . ASP A 1 396 ? 11.510 -6.213 -39.822 1.00 70.62 396 ASP A N 1
ATOM 2966 C CA . ASP A 1 396 ? 11.204 -5.570 -41.100 1.00 70.62 396 ASP A CA 1
ATOM 2967 C C . ASP A 1 396 ? 9.720 -5.666 -41.465 1.00 70.62 396 ASP A C 1
ATOM 2969 O O . ASP A 1 396 ? 9.198 -4.788 -42.152 1.00 70.62 396 ASP A O 1
ATOM 2973 N N . ALA A 1 397 ? 9.014 -6.689 -40.977 1.00 76.75 397 ALA A N 1
ATOM 2974 C CA . ALA A 1 397 ? 7.574 -6.842 -41.167 1.00 76.75 397 ALA A CA 1
ATOM 2975 C C . ALA A 1 397 ? 6.757 -5.969 -40.198 1.00 76.75 397 ALA A C 1
ATOM 2977 O O . ALA A 1 397 ? 5.655 -5.517 -40.518 1.00 76.75 397 ALA A O 1
ATOM 2978 N N . ASP A 1 398 ? 7.292 -5.698 -39.008 1.00 81.38 398 ASP A N 1
ATOM 2979 C CA . ASP A 1 398 ? 6.566 -5.019 -37.946 1.00 81.38 398 ASP A CA 1
ATOM 2980 C C . ASP A 1 398 ? 6.564 -3.490 -38.125 1.00 81.38 398 ASP A C 1
ATOM 2982 O O . ASP A 1 398 ? 7.575 -2.806 -37.961 1.00 81.38 398 ASP A O 1
ATOM 2986 N N . ARG A 1 399 ? 5.385 -2.924 -38.410 1.00 85.56 399 ARG A N 1
ATOM 2987 C CA . ARG A 1 399 ? 5.194 -1.483 -38.643 1.00 85.56 399 ARG A CA 1
ATOM 2988 C C . ARG A 1 399 ? 5.645 -0.602 -37.472 1.00 85.56 399 ARG A C 1
ATOM 2990 O O . ARG A 1 399 ? 6.133 0.502 -37.717 1.00 85.56 399 ARG A O 1
ATOM 2997 N N . ASP A 1 400 ? 5.496 -1.064 -36.235 1.00 84.69 400 ASP A N 1
ATOM 2998 C CA . ASP A 1 400 ? 5.878 -0.294 -35.048 1.00 84.69 400 ASP A CA 1
ATOM 2999 C C . ASP A 1 400 ? 7.395 -0.303 -34.867 1.00 84.69 400 ASP A C 1
ATOM 3001 O O . ASP A 1 400 ? 7.997 0.732 -34.581 1.00 84.69 400 ASP A O 1
ATOM 3005 N N . ILE A 1 401 ? 8.031 -1.446 -35.133 1.00 83.81 401 ILE A N 1
ATOM 3006 C CA . ILE A 1 401 ? 9.491 -1.590 -35.090 1.00 83.81 401 ILE A CA 1
ATOM 3007 C C . ILE A 1 401 ? 10.153 -0.832 -36.248 1.00 83.81 401 ILE A C 1
ATOM 3009 O O . ILE A 1 401 ? 11.168 -0.160 -36.061 1.00 83.81 401 ILE A O 1
ATOM 3013 N N . ARG A 1 402 ? 9.539 -0.815 -37.436 1.00 84.12 402 ARG A N 1
ATOM 3014 C CA . ARG A 1 402 ? 10.009 -0.020 -38.584 1.00 84.12 402 ARG A CA 1
ATOM 3015 C C . ARG A 1 402 ? 10.043 1.481 -38.312 1.00 84.12 402 ARG A C 1
ATOM 3017 O O . ARG A 1 402 ? 10.868 2.173 -38.912 1.00 84.12 402 ARG A O 1
ATOM 3024 N N . ARG A 1 403 ? 9.168 1.985 -37.439 1.00 87.69 403 ARG A N 1
ATOM 3025 C CA . ARG A 1 403 ? 9.089 3.405 -37.056 1.00 87.69 403 ARG A CA 1
ATOM 3026 C C . ARG A 1 403 ? 10.112 3.810 -35.995 1.00 87.69 403 ARG A C 1
ATOM 3028 O O . ARG A 1 403 ? 10.264 5.000 -35.738 1.00 87.69 403 ARG A O 1
ATOM 3035 N N . LEU A 1 404 ? 10.815 2.850 -35.395 1.00 86.44 404 LEU A N 1
ATOM 3036 C CA . LEU A 1 404 ? 11.870 3.131 -34.428 1.00 86.44 404 LEU A CA 1
ATOM 3037 C C . LEU A 1 404 ? 13.035 3.896 -35.067 1.00 86.44 404 LEU A C 1
ATOM 3039 O O . LEU A 1 404 ? 13.353 3.718 -36.247 1.00 86.44 404 LEU A O 1
ATOM 3043 N N . SER A 1 405 ? 13.719 4.706 -34.258 1.00 87.25 405 SER A N 1
ATOM 3044 C CA . SER A 1 405 ? 14.967 5.345 -34.680 1.00 87.25 405 SER A CA 1
ATOM 3045 C C . SER A 1 405 ? 16.054 4.301 -34.956 1.00 87.25 405 SER A C 1
ATOM 3047 O O . SER A 1 405 ? 16.011 3.183 -34.437 1.00 87.25 405 SER A O 1
ATOM 3049 N N . THR A 1 406 ? 17.078 4.663 -35.730 1.00 86.75 406 THR A N 1
ATOM 3050 C CA . THR A 1 406 ? 18.205 3.766 -36.045 1.00 86.75 406 THR A CA 1
ATOM 3051 C C . THR A 1 406 ? 18.859 3.191 -34.782 1.00 86.75 406 THR A C 1
ATOM 3053 O O . THR A 1 406 ? 19.173 2.003 -34.727 1.00 86.75 406 THR A O 1
ATOM 3056 N N . ALA A 1 407 ? 18.999 4.006 -33.730 1.00 85.50 407 ALA A N 1
ATOM 3057 C CA . ALA A 1 407 ? 19.543 3.568 -32.447 1.00 85.50 407 ALA A CA 1
ATOM 3058 C C . ALA A 1 407 ? 18.634 2.542 -31.746 1.00 85.50 407 ALA A C 1
ATOM 3060 O O . ALA A 1 407 ? 19.112 1.511 -31.275 1.00 85.50 407 ALA A O 1
ATOM 3061 N N . GLN A 1 408 ? 17.321 2.786 -31.720 1.00 86.31 408 GLN A N 1
ATOM 3062 C CA . GLN A 1 408 ? 16.344 1.878 -31.110 1.00 86.31 408 GLN A CA 1
ATOM 3063 C C . GLN A 1 408 ? 16.234 0.551 -31.871 1.00 86.31 408 GLN A C 1
ATOM 3065 O O . GLN A 1 408 ? 16.175 -0.506 -31.246 1.00 86.31 408 GLN A O 1
ATOM 3070 N N . LYS A 1 409 ? 16.277 0.588 -33.210 1.00 85.94 409 LYS A N 1
ATOM 3071 C CA . LYS A 1 409 ? 16.314 -0.618 -34.051 1.00 85.94 409 LYS A CA 1
ATOM 3072 C C . LYS A 1 409 ? 17.532 -1.477 -33.750 1.00 85.94 409 LYS A C 1
ATOM 3074 O O . LYS A 1 409 ? 17.392 -2.682 -33.587 1.00 85.94 409 LYS A O 1
ATOM 3079 N N . LYS A 1 410 ? 18.714 -0.867 -33.611 1.00 86.19 410 LYS A N 1
ATOM 3080 C CA . LYS A 1 410 ? 19.939 -1.596 -33.257 1.00 86.19 410 LYS A CA 1
ATOM 3081 C C . LYS A 1 410 ? 19.792 -2.331 -31.924 1.00 86.19 410 LYS A C 1
ATOM 3083 O O . LYS A 1 410 ? 20.154 -3.498 -31.834 1.00 86.19 410 LYS A O 1
ATOM 3088 N N . VAL A 1 411 ? 19.223 -1.675 -30.911 1.00 86.00 411 VAL A N 1
ATOM 3089 C CA . VAL A 1 411 ? 18.950 -2.301 -29.605 1.00 86.00 411 VAL A CA 1
ATOM 3090 C C . VAL A 1 411 ? 17.954 -3.454 -29.743 1.00 86.00 411 VAL A C 1
ATOM 3092 O O . VAL A 1 411 ? 18.183 -4.521 -29.183 1.00 86.00 411 VAL A O 1
ATOM 3095 N N . PHE A 1 412 ? 16.882 -3.272 -30.517 1.00 84.19 412 PHE A N 1
ATOM 3096 C CA . PHE A 1 412 ? 15.887 -4.318 -30.764 1.00 84.19 412 PHE A CA 1
ATOM 3097 C C . PHE A 1 412 ? 16.478 -5.545 -31.479 1.00 84.19 412 PHE A C 1
ATOM 3099 O O . PHE A 1 412 ? 16.195 -6.679 -31.091 1.00 84.19 412 PHE A O 1
ATOM 3106 N N . ILE A 1 413 ? 17.338 -5.327 -32.478 1.00 84.06 413 ILE A N 1
ATOM 3107 C CA . ILE A 1 413 ? 18.042 -6.397 -33.198 1.00 84.06 413 ILE A CA 1
ATOM 3108 C C . ILE A 1 413 ? 18.966 -7.157 -32.245 1.00 84.06 413 ILE A C 1
ATOM 3110 O O . ILE A 1 413 ? 18.867 -8.376 -32.168 1.00 84.06 413 ILE A O 1
ATOM 3114 N N . LEU A 1 414 ? 19.796 -6.458 -31.464 1.00 85.44 414 LEU A N 1
ATOM 3115 C CA . LEU A 1 414 ? 20.695 -7.093 -30.490 1.00 85.44 414 LEU A CA 1
ATOM 3116 C C . LEU A 1 414 ? 19.926 -7.901 -29.438 1.00 85.44 414 LEU A C 1
ATOM 3118 O O . LEU A 1 414 ? 20.342 -8.994 -29.066 1.00 85.44 414 LEU A O 1
ATOM 3122 N N . LEU A 1 415 ? 18.782 -7.389 -28.978 1.00 83.94 415 LEU A N 1
ATOM 3123 C CA . LEU A 1 415 ? 17.913 -8.103 -28.045 1.00 83.94 415 LEU A CA 1
ATOM 3124 C C . LEU A 1 415 ? 17.318 -9.366 -28.681 1.00 83.94 415 LEU A C 1
ATOM 3126 O O . LEU A 1 415 ? 17.227 -10.403 -28.029 1.00 83.94 415 LEU A O 1
ATOM 3130 N N . THR A 1 416 ? 16.943 -9.289 -29.957 1.00 82.50 416 THR A N 1
ATOM 3131 C CA . THR A 1 416 ? 16.440 -10.431 -30.728 1.00 82.50 416 THR A CA 1
ATOM 3132 C C . THR A 1 416 ? 17.521 -11.490 -30.918 1.00 82.50 416 THR A C 1
ATOM 3134 O O . THR A 1 416 ? 17.269 -12.667 -30.682 1.00 82.50 416 THR A O 1
ATOM 3137 N N . GLU A 1 417 ? 18.733 -11.078 -31.292 1.00 83.62 417 GLU A N 1
ATOM 3138 C CA . GLU A 1 417 ? 19.888 -11.968 -31.433 1.00 83.62 417 GLU A CA 1
ATOM 3139 C C . GLU A 1 417 ? 20.229 -12.653 -30.108 1.00 83.62 417 GLU A C 1
ATOM 3141 O O . GLU A 1 417 ? 20.410 -13.866 -30.085 1.00 83.62 417 GLU A O 1
ATOM 3146 N N . PHE A 1 418 ? 20.234 -11.905 -29.002 1.00 83.44 418 PHE A N 1
ATOM 3147 C CA . PHE A 1 418 ? 20.465 -12.445 -27.664 1.00 83.44 418 PHE A CA 1
ATOM 3148 C C . PHE A 1 418 ? 19.411 -13.487 -27.265 1.00 83.44 418 PHE A C 1
ATOM 3150 O O . PHE A 1 418 ? 19.756 -14.581 -26.830 1.00 83.44 418 PHE A O 1
ATOM 3157 N N . LEU A 1 419 ? 18.122 -13.177 -27.444 1.00 81.31 419 LEU A N 1
ATOM 3158 C CA . LEU A 1 419 ? 17.020 -14.064 -27.049 1.00 81.31 419 LEU A CA 1
ATOM 3159 C C . LEU A 1 419 ? 16.857 -15.297 -27.953 1.00 81.31 419 LEU A C 1
ATOM 3161 O O . LEU A 1 419 ? 16.237 -16.277 -27.538 1.00 81.31 419 LEU A O 1
ATOM 3165 N N . LEU A 1 420 ? 17.355 -15.240 -29.191 1.00 81.12 420 LEU A N 1
ATOM 3166 C CA . LEU A 1 420 ? 17.315 -16.349 -30.150 1.00 81.12 420 LEU A CA 1
ATOM 3167 C C . LEU A 1 420 ? 18.637 -17.127 -30.236 1.00 81.12 420 LEU A C 1
ATOM 3169 O O . LEU A 1 420 ? 18.691 -18.125 -30.960 1.00 81.12 420 LEU A O 1
ATOM 3173 N N . ALA A 1 421 ? 19.684 -16.704 -29.521 1.00 82.31 421 ALA A N 1
ATOM 3174 C CA . ALA A 1 421 ? 20.951 -17.421 -29.464 1.00 82.31 421 ALA A CA 1
ATOM 3175 C C . ALA A 1 421 ? 20.732 -18.858 -28.961 1.00 82.31 421 ALA A C 1
ATOM 3177 O O . ALA A 1 421 ? 20.002 -19.095 -27.997 1.00 82.31 421 ALA A O 1
ATOM 3178 N N . LYS A 1 422 ? 21.355 -19.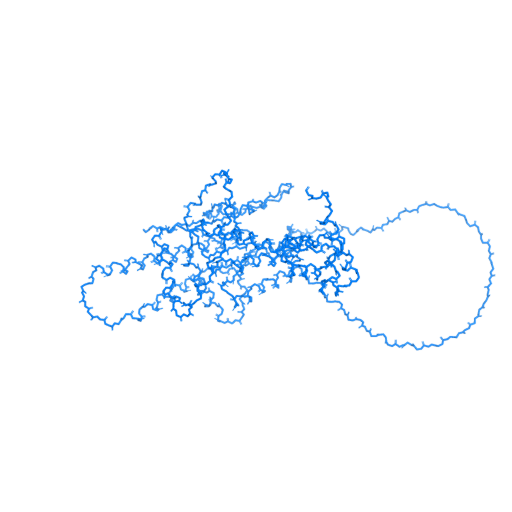830 -29.640 1.00 60.78 422 LYS A N 1
ATOM 3179 C CA . LYS A 1 422 ? 21.161 -21.268 -29.380 1.00 60.78 422 LYS A CA 1
ATOM 3180 C C . LYS A 1 422 ? 21.607 -21.708 -27.979 1.00 60.78 422 LYS A C 1
ATOM 3182 O O . LYS A 1 422 ? 21.135 -22.736 -27.513 1.00 60.78 422 LYS A O 1
ATOM 3187 N N . ASP A 1 423 ? 22.443 -20.918 -27.313 1.00 54.53 423 ASP A N 1
ATOM 3188 C CA . ASP A 1 423 ? 23.068 -21.273 -26.033 1.00 54.53 423 ASP A CA 1
ATOM 3189 C C . ASP A 1 423 ? 22.191 -20.971 -24.802 1.00 54.53 423 ASP A C 1
ATOM 3191 O O . ASP A 1 423 ? 22.595 -21.238 -23.675 1.00 54.53 423 ASP A O 1
ATOM 3195 N N . TYR A 1 424 ? 20.993 -20.410 -25.002 1.00 50.34 424 TYR A N 1
ATOM 3196 C CA . TYR A 1 424 ? 20.014 -20.131 -23.940 1.00 50.34 424 TYR A CA 1
ATOM 3197 C C . TYR A 1 424 ? 18.856 -21.151 -23.884 1.00 50.34 424 TYR A C 1
ATOM 3199 O O . TYR A 1 424 ? 17.844 -20.877 -23.234 1.00 50.34 424 TYR A O 1
ATOM 3207 N N . TYR A 1 425 ? 18.982 -22.293 -24.576 1.00 42.38 425 TYR A N 1
ATOM 3208 C CA . TYR A 1 425 ? 17.985 -23.376 -24.598 1.00 42.38 425 TYR A CA 1
ATOM 3209 C C . TYR A 1 425 ? 18.220 -24.458 -23.556 1.00 42.38 425 TYR A C 1
ATOM 3211 O O . TYR A 1 425 ? 19.383 -24.893 -23.410 1.00 42.38 425 TYR A O 1
#

Sequence (425 aa):
MSAVRWQWLVDFRERAGGQRGSRSKHEGMIDAFRRQQVPCTSVMLPCGDFMLAVDLSPQEADELQQAHQRGSSSAASVLSQAEESTNEVRGATGNAPAEPSPIFGHVCSLVVERKTAADLDASVKGSRYSEQRRLLEASPYALVVWLIEGTDVGGGGAGRSAKGGFFSRPHTCPQQGGSRSPSPAPNDSDVASATDVASVASPTSPSSPVESAQQRVDSACASLGMQQQQQHGSWLVVRTRNTAESVQFLKQLALQVARQLAARRLTHRETSSASRSALPIVTTDMDLARVEVGAHLSSSFCSLPLARMTAPSRGESAAHVCRALSHAFLQFGPTQDCLQSVGALQRRLRAQTAFPRMLLCVRGCSPSLAALLTSKYGSLMGFWRALRRHGREACDADRDIRRLSTAQKKVFILLTEFLLAKDYY

Foldseek 3Di:
DDFWDKEKAFEPVQQCQDDPPDPDPADGLVNLCVVVVGHYDYDHFLAAGIWMFIADDPVRQVVLVVVLVVVVPPPDPDPDPPDPDDDDPPDDDDDDPDDPDPPGFKIFLEGEHEDELQRLLVCLVDVNLVLSVVLVQPASRQEYEYEYEADDNPDPDDDPDDDDDDDDDDDDDDDDDDDDDDDDDDDDDDDDDDDDDDDDDDDDDDDDPDDDSVRSSVVSLVVQQVCQPPDNHGYFYAYYNGSNRVSVLVRLLNVLLSVLSVVVVVVVVVVVVVVVPDDDDDDPDDPPVVVVVVVVSLVVVVPRPRRPGPDDPDPPPSSVVSVSSSSRSSNMDGPVVSRVVSNVSSVVSCQQVVQLVVQVVQPLRDNVNSVLLCVVQVHPVSSLVCCVVQPPVCCVPDPVNVPDDPSSVVSVSVVSCVSPPPVVD

pLDDT: mean 70.42, std 23.0, range [25.94, 96.81]

Organism: Leptomonas pyrrhocoris (NCBI:txid157538)